Protein AF-0000000072489890 (afdb_homodimer)

Radius of gyration: 25.02 Å; Cα contacts (8 Å, |Δi|>4): 934; chains: 2; bounding box: 59×72×44 Å

Organism: NCBI:txid1796646

pLDDT: mean 87.03, std 13.06, range [42.91, 98.69]

Sequence (508 aa):
MYTSDLTEAQKAFIKETIPMDNWTSKYDFFLVFDAILYVDKTGCQWRNLPHDFPAWQTVYYYFRAWSAIGEFKNLLDSLVAEVRFQEGQTPEPSVAVVDAQSVRAASYPSPKGFDGNKKVKGIKRQIAVDENGHLLDVKTTTANIHDSKGGLMLLALLTASHPVIKKILADRGYRGDLIELVRNTFGMNVEITLSGSSDGKFIPAKGRWVAERSISWLDNFRRLCRNYEDTLEVARQMVIIAGVAMLLNRLTANMYTSDLTEAQKAFIKETIPMDNWTSKYDFFLVFDAILYVDKTGCQWRNLPHDFPAWQTVYYYFRAWSAIGEFKNLLDSLVAEVRFQEGQTPEPSVAVVDAQSVRAASYPSPKGFDGNKKVKGIKRQIAVDENGHLLDVKTTTANIHDSKGGLMLLALLTASHPVIKKILADRGYRGDLIELVRNTFGMNVEITLSGSSDGKFIPAKGRWVAERSISWLDNFRRLCRNYEDTLEVARQMVIIAGVAMLLNRLTAN

Secondary structure (DSSP, 8-state):
--TTPPPHHHHHHHHHHS-GGG---SS-HHHHHHHHHHHHHH---GGG--TTSS-HHHHHHHHHHHHHTTHHHHHHHHHHHHHHHHTTS-SS-SEEEEEEEEEEBPSSS-S-EEETTTTEEEEEEEEEE-TT--EEEEEEEETTS-HHHHHHHHHHHHHHH-TT--EEEE-GGG-THHHHHHHHHH--EEEE-----SSSS----HHHHHHHHHHHHHTTSGGGSSB--SSHHHHHHHHHHHHHHHHHHHHHH-/--TTPPPHHHHHHHHHHS-GGG---SS-HHHHHHHHHHHHHH---GGG--TTSS-HHHHHHHHHHHHHTTHHHHHHHHHHHHHHHHTTS-SS-SEEEEEEEEEEBPSSS-S-EEETTTTEEEEEEEEEE-TT--EEEEEEEETTS-HHHHHHHHHHHHHHH-TT--EEEE-GGG-THHHHHHHHHH--EEEE-----TTSS----HHHHHHHHHHHHHTTSGGGSSB--SSHHHHHHHHHHHHHHHHHHHHHH-

InterPro domains:
  IPR002559 Transposase IS4-like domain [PF01609] (92-247)
  IPR025161 Insertion element IS402-like domain [PF13340] (6-75)

Foldseek 3Di:
DDPLQADPVLVVLLCVQDPCVPPDDPDDPSLLVSQLSVCQQVVDDLCPRDPSGPRSVVSVVVLVVCLVVCVLLSLLLVLQLLLQVVVVHHSAAQEKEKDKDDFAADPDDAQWDAQPVVRHTGKMKIFIDGLQLQTNFIAIGHNPDQPQVRNVVGVVVNCVSRVNHAEYEYACSNDDPSQVCCCVPNVHGYDHQYLDDPPPDRDRRSRHVSNVVSVVQSVSRVSLNHPHDRDRSSNRSSSSSSSSSVSSVSSVVD/DDPQQADPVLVVLLCVQDPCVPPDDPDDPSLLVSQLSVCQQVVDDLCPRDPSGPRSVVSVVVLVVCLVVCVLLSLLLVLQLLLQVVVVHHSAAQEKEKDKDDFAADPDDAQWDAQPVVRHTGKMKIFIAGLQLQTNFIAIGHNPDQPQVRNVVGVVVNCVSRVNHAEYEYACSNDDPSQVCCCVPNVHGYDHQYQDDPVPDRDRRSRHVSNVVSVVQSVSGVSLNHPHDRDRSVNRSSSSSSSSSVSSVSNVVD

Structure (mmCIF, N/CA/C/O backbone):
data_AF-0000000072489890-model_v1
#
loop_
_entity.id
_entity.type
_entity.pdbx_description
1 polymer 'DDE transposase'
#
loop_
_atom_site.group_PDB
_atom_site.id
_atom_site.type_symbol
_atom_site.label_atom_id
_atom_site.label_alt_id
_atom_site.label_comp_id
_atom_site.label_asym_id
_atom_site.label_entity_id
_atom_site.label_seq_id
_atom_site.pdbx_PDB_ins_code
_atom_site.Cartn_x
_atom_site.Cartn_y
_atom_site.Cartn_z
_atom_site.occupancy
_atom_site.B_iso_or_equiv
_atom_site.auth_seq_id
_atom_site.auth_comp_id
_atom_site.auth_asym_id
_atom_site.auth_atom_id
_atom_site.pdbx_PDB_model_num
ATOM 1 N N . MET A 1 1 ? 20.953 -7.445 3.666 1 87.75 1 MET A N 1
ATOM 2 C CA . MET A 1 1 ? 19.953 -8.367 3.158 1 87.75 1 MET A CA 1
ATOM 3 C C . MET A 1 1 ? 18.547 -7.863 3.465 1 87.75 1 MET A C 1
ATOM 5 O O . MET A 1 1 ? 18.297 -7.344 4.551 1 87.75 1 MET A O 1
ATOM 9 N N . TYR A 1 2 ? 17.75 -7.91 2.398 1 96 2 TYR A N 1
ATOM 10 C CA . TYR A 1 2 ? 16.344 -7.566 2.605 1 96 2 TYR A CA 1
ATOM 11 C C . TYR A 1 2 ? 15.531 -8.797 2.973 1 96 2 TYR A C 1
ATOM 13 O O . TYR A 1 2 ? 15.953 -9.93 2.723 1 96 2 TYR A O 1
ATOM 21 N N . THR A 1 3 ? 14.352 -8.594 3.613 1 94.56 3 THR A N 1
ATOM 22 C CA . THR A 1 3 ? 13.531 -9.695 4.098 1 94.56 3 THR A CA 1
ATOM 23 C C . THR A 1 3 ? 12.984 -10.516 2.93 1 94.56 3 THR A C 1
ATOM 25 O O . THR A 1 3 ? 12.578 -11.664 3.104 1 94.56 3 THR A O 1
ATOM 28 N N . SER A 1 4 ? 12.977 -9.953 1.706 1 95.56 4 SER A N 1
ATOM 29 C CA . SER A 1 4 ? 12.422 -10.617 0.528 1 95.56 4 SER A CA 1
ATOM 30 C C . SER A 1 4 ? 13.5 -11.375 -0.239 1 95.56 4 SER A C 1
ATOM 32 O O . SER A 1 4 ? 13.203 -12.055 -1.225 1 95.56 4 SER A O 1
ATOM 34 N N . ASP A 1 5 ? 14.719 -11.289 0.211 1 96.69 5 ASP A N 1
ATOM 35 C CA . ASP A 1 5 ? 15.812 -11.93 -0.513 1 96.69 5 ASP A CA 1
ATOM 36 C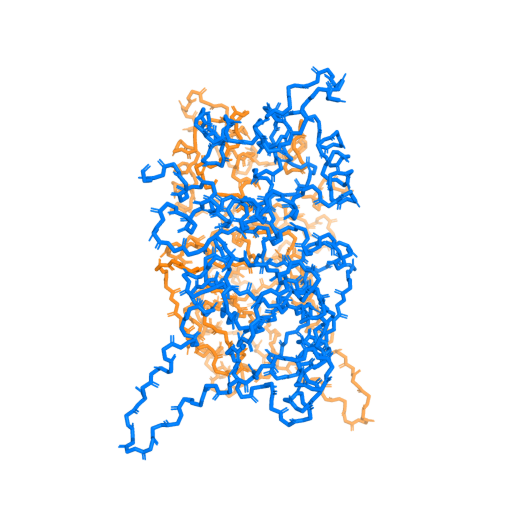 C . ASP A 1 5 ? 15.688 -13.453 -0.454 1 96.69 5 ASP A C 1
ATOM 38 O O . ASP A 1 5 ? 15.328 -14.008 0.584 1 96.69 5 ASP A O 1
ATOM 42 N N . LEU A 1 6 ? 16.078 -14.047 -1.533 1 97.19 6 LEU A N 1
ATOM 43 C CA . LEU A 1 6 ? 16.047 -15.5 -1.634 1 97.19 6 LEU A CA 1
ATOM 44 C C . LEU A 1 6 ? 17.172 -16.125 -0.823 1 97.19 6 LEU A C 1
ATOM 46 O O . LEU A 1 6 ? 18.297 -15.594 -0.791 1 97.19 6 LEU A O 1
ATOM 50 N N . THR A 1 7 ? 16.875 -17.219 -0.216 1 96.06 7 THR A N 1
ATOM 51 C CA . THR A 1 7 ? 17.906 -18.047 0.403 1 96.06 7 THR A CA 1
ATOM 52 C C . THR A 1 7 ? 18.625 -18.891 -0.645 1 96.06 7 THR A C 1
ATOM 54 O O . THR A 1 7 ? 18.156 -19.016 -1.777 1 96.06 7 THR A O 1
ATOM 57 N N . GLU A 1 8 ? 19.719 -19.5 -0.211 1 95.25 8 GLU A N 1
ATOM 58 C CA . GLU A 1 8 ? 20.469 -20.359 -1.129 1 95.25 8 GLU A CA 1
ATOM 59 C C . GLU A 1 8 ? 19.641 -21.562 -1.557 1 95.25 8 GLU A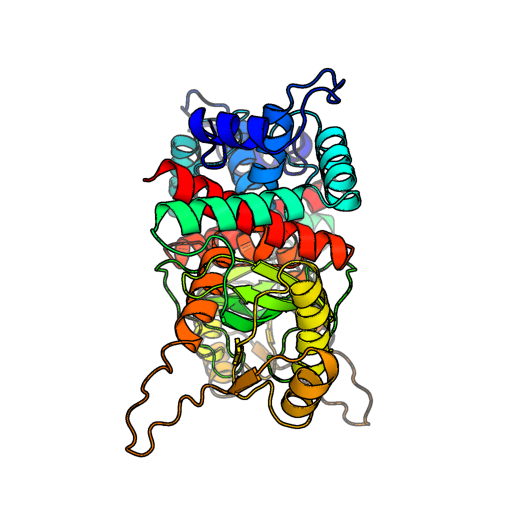 C 1
ATOM 61 O O . GLU A 1 8 ? 19.703 -22 -2.709 1 95.25 8 GLU A O 1
ATOM 66 N N . ALA A 1 9 ? 18.875 -22.078 -0.667 1 94.56 9 ALA A N 1
ATOM 67 C CA . ALA A 1 9 ? 18.016 -23.219 -0.98 1 94.56 9 ALA A CA 1
ATOM 68 C C . ALA A 1 9 ? 16.953 -22.844 -2.006 1 94.56 9 ALA A C 1
ATOM 70 O O . ALA A 1 9 ? 16.656 -23.609 -2.922 1 94.56 9 ALA A O 1
ATOM 71 N N . GLN A 1 10 ? 16.406 -21.688 -1.856 1 96.06 10 GLN A N 1
ATOM 72 C CA . GLN A 1 10 ? 15.391 -21.219 -2.791 1 96.06 10 GLN A CA 1
ATOM 73 C C . GLN A 1 10 ? 15.992 -20.953 -4.168 1 96.06 10 GLN A C 1
ATOM 75 O O . GLN A 1 10 ? 15.398 -21.297 -5.191 1 96.06 10 GLN A O 1
ATOM 80 N N . LYS A 1 11 ? 17.141 -20.422 -4.156 1 95.19 11 LYS A N 1
ATOM 81 C CA . LYS A 1 11 ? 17.859 -20.188 -5.41 1 95.19 11 LYS A CA 1
ATOM 82 C C . LYS A 1 11 ? 18.125 -21.5 -6.148 1 95.19 11 LYS A C 1
ATOM 84 O O . LYS A 1 11 ? 17.969 -21.578 -7.371 1 95.19 11 LYS A O 1
ATOM 89 N N . ALA A 1 12 ? 18.516 -22.469 -5.418 1 93.31 12 ALA A N 1
ATOM 90 C CA . ALA A 1 12 ? 18.797 -23.781 -6.008 1 93.31 12 ALA A CA 1
ATOM 91 C C . ALA A 1 12 ? 17.562 -24.344 -6.699 1 93.31 12 ALA A C 1
ATOM 93 O O . ALA A 1 12 ? 17.656 -24.875 -7.805 1 93.31 12 ALA A O 1
ATOM 94 N N . PHE A 1 13 ? 16.469 -24.203 -6.074 1 93.81 13 PHE A N 1
ATOM 95 C CA . PHE A 1 13 ? 15.227 -24.688 -6.672 1 93.81 13 PHE A CA 1
ATOM 96 C C . PHE A 1 13 ? 14.914 -23.938 -7.961 1 93.81 13 PHE A C 1
ATOM 98 O O . PHE A 1 13 ? 14.547 -24.547 -8.969 1 93.81 13 PHE A O 1
ATOM 105 N N . ILE A 1 14 ? 15.023 -22.625 -7.918 1 94.62 14 ILE A N 1
ATOM 106 C CA . ILE A 1 14 ? 14.719 -21.797 -9.086 1 94.62 14 ILE A CA 1
ATOM 107 C C . ILE A 1 14 ? 15.641 -22.172 -10.234 1 94.62 14 ILE A C 1
ATOM 109 O O . ILE A 1 14 ? 15.203 -22.281 -11.383 1 94.62 14 ILE A O 1
ATOM 113 N N . LYS A 1 15 ? 16.875 -22.438 -9.93 1 91.38 15 LYS A N 1
ATOM 114 C CA . LYS A 1 15 ? 17.844 -22.797 -10.945 1 91.38 15 LYS A CA 1
ATOM 115 C C . LYS A 1 15 ? 17.453 -24.109 -11.641 1 91.38 15 LYS A C 1
ATOM 117 O O . LYS A 1 15 ? 17.734 -24.281 -12.828 1 91.38 15 LYS A O 1
ATOM 122 N N . GLU A 1 16 ? 16.844 -24.906 -10.906 1 90.12 16 GLU A N 1
ATOM 123 C CA . GLU A 1 16 ? 16.422 -26.188 -11.461 1 90.12 16 GLU A CA 1
ATOM 124 C C . GLU A 1 16 ? 15.203 -26.031 -12.352 1 90.12 16 GLU A C 1
ATOM 126 O O . GLU A 1 16 ? 14.984 -26.844 -13.266 1 90.12 16 GLU A O 1
ATOM 131 N N . THR A 1 17 ? 14.438 -25.062 -12.062 1 90.44 17 THR A N 1
ATOM 132 C CA . THR A 1 17 ? 13.156 -24.906 -12.742 1 90.44 17 THR A CA 1
ATOM 133 C C . THR A 1 17 ? 13.297 -24 -13.953 1 90.44 17 THR A C 1
ATOM 135 O O . THR A 1 17 ? 12.641 -24.203 -14.977 1 90.44 17 THR A O 1
ATOM 138 N N . ILE A 1 18 ? 14.062 -22.938 -13.797 1 88 18 ILE A N 1
ATOM 139 C CA . ILE A 1 18 ? 14.25 -21.953 -14.859 1 88 18 ILE A CA 1
ATOM 140 C C . ILE A 1 18 ? 15.602 -22.172 -15.531 1 88 18 ILE A C 1
ATOM 142 O O . ILE A 1 18 ? 16.641 -22.109 -14.883 1 88 18 ILE A O 1
ATOM 146 N N . PRO A 1 19 ? 15.516 -22.453 -16.859 1 78.44 19 PRO A N 1
ATOM 147 C CA . PRO A 1 19 ? 16.781 -22.609 -17.578 1 78.44 19 PRO A CA 1
ATOM 148 C C . PRO A 1 19 ? 17.625 -21.328 -17.578 1 78.44 19 PRO A C 1
ATOM 150 O O . PRO A 1 19 ? 17.266 -20.359 -18.234 1 78.44 19 PRO A O 1
ATOM 153 N N . MET A 1 20 ? 18.641 -21.359 -16.859 1 77.38 20 MET A N 1
ATOM 154 C CA . MET A 1 20 ? 19.469 -20.172 -16.672 1 77.38 20 MET A CA 1
ATOM 155 C C . MET A 1 20 ? 20.531 -20.078 -17.766 1 77.38 20 MET A C 1
ATOM 157 O O . MET A 1 20 ? 21.234 -19.078 -17.875 1 77.38 20 MET A O 1
ATOM 161 N N . ASP A 1 21 ? 20.641 -21.031 -18.484 1 76.31 21 ASP A N 1
ATOM 162 C CA . ASP A 1 21 ? 21.688 -21.062 -19.516 1 76.31 21 ASP A CA 1
ATOM 163 C C . ASP A 1 21 ? 21.5 -19.938 -20.531 1 76.31 21 ASP A C 1
ATOM 165 O O . ASP A 1 21 ? 22.484 -19.469 -21.125 1 76.31 21 ASP A O 1
ATOM 169 N N . ASN A 1 22 ? 20.359 -19.5 -20.594 1 75.38 22 ASN A N 1
ATOM 170 C CA . ASN A 1 22 ? 20.078 -18.469 -21.594 1 75.38 22 ASN A CA 1
ATOM 171 C C . ASN A 1 22 ? 20.188 -17.062 -20.984 1 75.38 22 ASN A C 1
ATOM 173 O O . ASN A 1 22 ? 20 -16.078 -21.688 1 75.38 22 ASN A O 1
ATOM 177 N N . TRP A 1 23 ? 20.578 -17.062 -19.719 1 84.94 23 TRP A N 1
ATOM 178 C CA . TRP A 1 23 ? 20.719 -15.758 -19.078 1 84.94 23 TRP A CA 1
ATOM 179 C C . TRP A 1 23 ? 22.047 -15.117 -19.453 1 84.94 23 TRP A C 1
ATOM 181 O O . TRP A 1 23 ? 23.109 -15.648 -19.125 1 84.94 23 TRP A O 1
ATOM 191 N N . THR A 1 24 ? 22.094 -13.984 -20.203 1 83 24 THR A N 1
ATOM 192 C CA . THR A 1 24 ? 23.312 -13.383 -20.75 1 83 24 THR A CA 1
ATOM 193 C C . THR A 1 24 ? 23.5 -11.977 -20.188 1 83 24 THR A C 1
ATOM 195 O O . THR A 1 24 ? 24.469 -11.297 -20.547 1 83 24 THR A O 1
ATOM 198 N N . SER A 1 25 ? 22.812 -11.609 -19.234 1 86.69 25 SER A N 1
ATOM 199 C CA . SER A 1 25 ? 22.891 -10.266 -18.672 1 86.69 25 SER A CA 1
ATOM 200 C C . SER A 1 25 ? 24.156 -10.094 -17.844 1 86.69 25 SER A C 1
ATOM 202 O O . SER A 1 25 ? 24.703 -11.07 -17.312 1 86.69 25 SER A O 1
ATOM 204 N N . LYS A 1 26 ? 24.641 -8.852 -17.797 1 92.38 26 LYS A N 1
ATOM 205 C CA . LYS A 1 26 ? 25.781 -8.531 -16.938 1 92.38 26 LYS A CA 1
ATOM 206 C C . LYS A 1 26 ? 25.391 -8.617 -15.461 1 92.38 26 LYS A C 1
ATOM 208 O O . LYS A 1 26 ? 26.266 -8.711 -14.594 1 92.38 26 LYS A O 1
ATOM 213 N N . TYR A 1 27 ? 24.156 -8.633 -15.227 1 93.75 27 TYR A N 1
ATOM 214 C CA . TYR A 1 27 ? 23.703 -8.719 -13.844 1 93.75 27 TYR A CA 1
ATOM 215 C C . TYR A 1 27 ? 23.453 -10.164 -13.445 1 93.75 27 TYR A C 1
ATOM 217 O O . TYR A 1 27 ? 23.078 -10.992 -14.273 1 93.75 27 TYR A O 1
ATOM 225 N N . ASP A 1 28 ? 23.719 -10.383 -12.156 1 94.19 28 ASP A N 1
ATOM 226 C CA . ASP A 1 28 ? 23.359 -11.672 -11.578 1 94.19 28 ASP A CA 1
ATOM 227 C C . ASP A 1 28 ? 21.844 -11.914 -11.656 1 94.19 28 ASP A C 1
ATOM 229 O O . ASP A 1 28 ? 21.062 -11.016 -11.352 1 94.19 28 ASP A O 1
ATOM 233 N N . PHE A 1 29 ? 21.516 -13.109 -12.125 1 94.62 29 PHE A N 1
ATOM 234 C CA . PHE A 1 29 ? 20.109 -13.477 -12.289 1 94.62 29 PHE A CA 1
ATOM 235 C C . PHE A 1 29 ? 19.344 -13.289 -10.984 1 94.62 29 PHE A C 1
ATOM 237 O O . PHE A 1 29 ? 18.266 -12.703 -10.977 1 94.62 29 PHE A O 1
ATOM 244 N N . PHE A 1 30 ? 19.922 -13.727 -9.922 1 96 30 PHE A N 1
A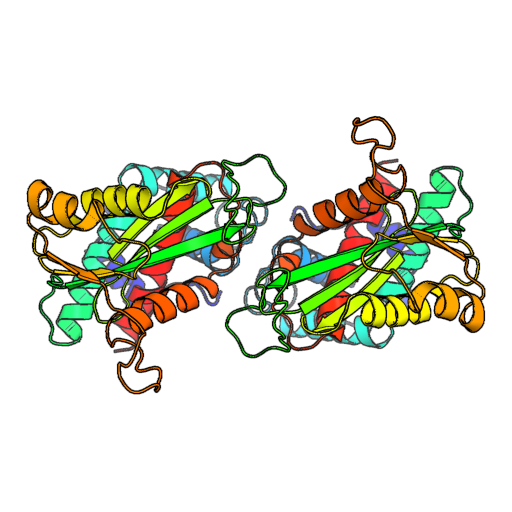TOM 245 C CA . PHE A 1 30 ? 19.188 -13.75 -8.656 1 96 30 PHE A CA 1
ATOM 246 C C . PHE A 1 30 ? 19.141 -12.359 -8.039 1 96 30 PHE A C 1
ATOM 248 O O . PHE A 1 30 ? 18.25 -12.062 -7.23 1 96 30 PHE A O 1
ATOM 255 N N . LEU A 1 31 ? 20.031 -11.531 -8.406 1 96.5 31 LEU A N 1
ATOM 256 C CA . LEU A 1 31 ? 19.953 -10.141 -7.98 1 96.5 31 LEU A CA 1
ATOM 257 C C . LEU A 1 31 ? 18.734 -9.453 -8.586 1 96.5 31 LEU A C 1
ATOM 259 O O . LEU A 1 31 ? 18.031 -8.695 -7.906 1 96.5 31 LEU A O 1
ATOM 263 N N . VAL A 1 32 ? 18.5 -9.75 -9.844 1 96.94 32 VAL A N 1
ATOM 264 C CA . VAL A 1 32 ? 17.344 -9.195 -10.539 1 96.94 32 VAL A CA 1
ATOM 265 C C . VAL A 1 32 ? 16.062 -9.797 -9.969 1 96.94 32 VAL A C 1
ATOM 267 O O . VAL A 1 32 ? 15.078 -9.086 -9.727 1 96.94 32 VAL A O 1
ATOM 270 N N . PHE A 1 33 ? 16.094 -11.055 -9.742 1 97.31 33 PHE A N 1
ATOM 271 C CA . PHE A 1 33 ? 14.938 -11.742 -9.188 1 97.31 33 PHE A CA 1
ATOM 272 C C . PHE A 1 33 ? 14.602 -11.203 -7.801 1 97.31 33 PHE A C 1
ATOM 274 O O . PHE A 1 33 ? 13.438 -10.93 -7.5 1 97.31 33 PHE A O 1
ATOM 281 N N . ASP A 1 34 ? 15.633 -10.992 -7.016 1 98.31 34 ASP A N 1
ATOM 282 C CA . ASP A 1 34 ? 15.453 -10.43 -5.68 1 98.31 34 ASP A CA 1
ATOM 283 C C . ASP A 1 34 ? 14.852 -9.023 -5.75 1 98.31 34 ASP A C 1
ATOM 285 O O . ASP A 1 34 ? 14.047 -8.648 -4.898 1 98.31 34 ASP A O 1
ATOM 289 N N . ALA A 1 35 ? 15.289 -8.289 -6.695 1 98.62 35 ALA A N 1
ATOM 290 C CA . ALA A 1 35 ? 14.75 -6.938 -6.871 1 98.62 35 ALA A CA 1
ATOM 291 C C . ALA A 1 35 ? 13.25 -6.977 -7.145 1 98.62 35 ALA A C 1
ATOM 293 O O . ALA A 1 35 ? 12.492 -6.164 -6.609 1 98.62 35 ALA A O 1
ATOM 294 N N . ILE A 1 36 ? 12.82 -7.914 -7.949 1 98.56 36 ILE A N 1
ATOM 295 C CA . ILE A 1 36 ? 11.406 -8.062 -8.281 1 98.56 36 ILE A CA 1
ATOM 296 C C . ILE A 1 36 ? 10.617 -8.461 -7.031 1 98.56 36 ILE A C 1
ATOM 298 O O . ILE A 1 36 ? 9.547 -7.906 -6.766 1 98.56 36 ILE A O 1
ATOM 302 N N . LEU A 1 37 ? 11.195 -9.367 -6.281 1 98.62 37 LEU A N 1
ATOM 303 C CA . LEU A 1 37 ? 10.562 -9.773 -5.031 1 98.62 37 LEU A CA 1
ATOM 304 C C . LEU A 1 37 ? 10.469 -8.602 -4.062 1 98.62 37 LEU A C 1
ATOM 306 O O . LEU A 1 37 ? 9.469 -8.453 -3.354 1 98.62 37 LEU A O 1
ATOM 310 N N . TYR A 1 38 ? 11.516 -7.789 -4.051 1 98.69 38 TYR A N 1
ATOM 311 C CA . TYR A 1 38 ? 11.539 -6.609 -3.189 1 98.69 38 TYR A CA 1
ATOM 312 C C . TYR A 1 38 ? 10.398 -5.66 -3.537 1 98.69 38 TYR A C 1
ATOM 314 O O . TYR A 1 38 ? 9.695 -5.168 -2.648 1 98.69 38 TYR A O 1
ATOM 322 N N . VAL A 1 39 ? 10.211 -5.406 -4.824 1 98.62 39 VAL A N 1
ATOM 323 C CA . VAL A 1 39 ? 9.164 -4.512 -5.293 1 98.62 39 VAL A CA 1
ATOM 324 C C . VAL A 1 39 ? 7.797 -5.055 -4.871 1 98.62 39 VAL A C 1
ATOM 326 O O . VAL A 1 39 ? 6.949 -4.301 -4.379 1 98.62 39 VAL A O 1
ATOM 329 N N . ASP A 1 40 ? 7.625 -6.297 -5.047 1 98.38 40 ASP A N 1
ATOM 330 C CA . ASP A 1 40 ? 6.348 -6.926 -4.723 1 98.38 40 ASP A CA 1
ATOM 331 C C . ASP A 1 40 ? 6.074 -6.871 -3.221 1 98.38 40 ASP A C 1
ATOM 333 O O . ASP A 1 40 ? 4.961 -6.539 -2.799 1 98.38 40 ASP A O 1
ATOM 337 N N . LYS A 1 41 ? 7.098 -7.164 -2.418 1 98.06 41 LYS A N 1
ATOM 338 C CA . LYS A 1 41 ? 6.961 -7.234 -0.966 1 98.06 41 LYS A CA 1
ATOM 339 C C . LYS A 1 41 ? 6.746 -5.852 -0.364 1 98.06 41 LYS A C 1
ATOM 341 O O . LYS A 1 41 ? 5.898 -5.672 0.514 1 98.06 41 LYS A O 1
ATOM 346 N N . THR A 1 42 ? 7.441 -4.883 -0.825 1 97.62 42 THR A N 1
ATOM 347 C CA . THR A 1 42 ? 7.453 -3.572 -0.187 1 97.62 42 THR A CA 1
ATOM 348 C C . THR A 1 42 ? 6.41 -2.654 -0.819 1 97.62 42 THR A C 1
ATOM 350 O O . THR A 1 42 ? 5.969 -1.686 -0.198 1 97.62 42 THR A O 1
ATOM 353 N N . GLY A 1 43 ? 6.152 -2.91 -2.088 1 96.38 43 GLY A N 1
ATOM 354 C CA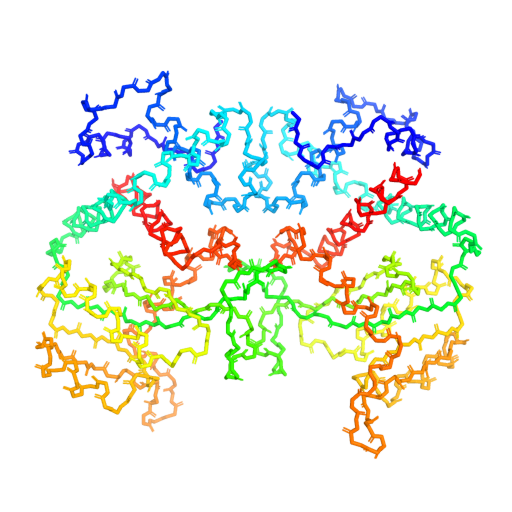 . GLY A 1 43 ? 5.219 -2.047 -2.791 1 96.38 43 GLY A CA 1
ATOM 355 C C . GLY A 1 43 ? 5.852 -0.755 -3.277 1 96.38 43 GLY A C 1
ATOM 356 O O . GLY A 1 43 ? 5.156 0.135 -3.771 1 96.38 43 GLY A O 1
ATOM 357 N N . CYS A 1 44 ? 7.148 -0.603 -3.195 1 97.56 44 CYS A N 1
ATOM 358 C CA . CYS A 1 44 ? 7.789 0.647 -3.588 1 97.56 44 CYS A CA 1
ATOM 359 C C . CYS A 1 44 ? 7.598 0.915 -5.074 1 97.56 44 CYS A C 1
ATOM 361 O O . CYS A 1 44 ? 7.371 -0.013 -5.852 1 97.56 44 CYS A O 1
ATOM 363 N N . GLN A 1 45 ? 7.613 2.158 -5.453 1 96.5 45 GLN A N 1
ATOM 364 C CA . GLN A 1 45 ? 7.645 2.516 -6.867 1 96.5 45 GLN A CA 1
ATOM 365 C C . GLN A 1 45 ? 8.898 1.963 -7.547 1 96.5 45 GLN A C 1
ATOM 367 O O . GLN A 1 45 ? 9.969 1.916 -6.941 1 96.5 45 GLN A O 1
ATOM 372 N N . TRP A 1 46 ? 8.695 1.619 -8.828 1 97.06 46 TRP A N 1
ATOM 373 C CA . TRP A 1 46 ? 9.844 1.119 -9.57 1 97.06 46 TRP A CA 1
ATOM 374 C C . TRP A 1 46 ? 11.008 2.107 -9.508 1 97.06 46 TRP A C 1
ATOM 376 O O . TRP A 1 46 ? 12.148 1.715 -9.266 1 97.06 46 TRP A O 1
ATOM 386 N N . ARG A 1 47 ? 10.797 3.371 -9.586 1 96.75 47 ARG A N 1
ATOM 387 C CA . ARG A 1 47 ? 11.828 4.406 -9.617 1 96.75 47 ARG A CA 1
ATOM 388 C C . ARG A 1 47 ? 12.531 4.52 -8.266 1 96.75 47 ARG A C 1
ATOM 390 O O . ARG A 1 47 ? 13.594 5.129 -8.172 1 96.75 47 ARG A O 1
ATOM 397 N N . ASN A 1 48 ? 11.914 3.963 -7.242 1 97.81 48 ASN A N 1
ATOM 398 C CA . ASN A 1 48 ? 12.492 4.059 -5.906 1 97.81 48 ASN A CA 1
ATOM 399 C C . ASN A 1 48 ? 13.102 2.729 -5.461 1 97.81 48 ASN A C 1
ATOM 401 O O . ASN A 1 48 ? 13.289 2.494 -4.266 1 97.81 48 ASN A O 1
ATOM 405 N N . LEU A 1 49 ? 13.328 1.865 -6.473 1 98.44 49 LEU A N 1
ATOM 406 C CA . LEU A 1 49 ? 14.031 0.624 -6.164 1 98.44 49 LEU A CA 1
ATOM 407 C C . LEU A 1 49 ? 15.383 0.909 -5.523 1 98.44 49 LEU A C 1
ATOM 409 O O . LEU A 1 49 ? 16.125 1.779 -5.988 1 98.44 49 LEU A O 1
ATOM 413 N N . PRO A 1 50 ? 15.703 0.207 -4.379 1 98.12 50 PRO A N 1
ATOM 414 C CA . PRO A 1 50 ? 16.984 0.447 -3.719 1 98.12 50 PRO A CA 1
ATOM 415 C C . PRO A 1 50 ? 18.172 0.337 -4.676 1 98.12 50 PRO A C 1
ATOM 417 O O . PRO A 1 50 ? 18.172 -0.511 -5.574 1 98.12 50 PRO A O 1
ATOM 420 N N . HIS A 1 51 ? 19.203 1.061 -4.422 1 97.31 51 HIS A N 1
ATOM 421 C CA . HIS A 1 51 ? 20.359 1.102 -5.305 1 97.31 51 HIS A CA 1
ATOM 422 C C . HIS A 1 51 ? 21.266 -0.105 -5.078 1 97.31 51 HIS A C 1
ATOM 424 O O . HIS A 1 51 ? 22.25 -0.291 -5.797 1 97.31 51 HIS A O 1
ATOM 430 N N . ASP A 1 52 ? 20.906 -0.926 -4.082 1 96.31 52 ASP A N 1
ATOM 431 C CA . ASP A 1 52 ? 21.562 -2.217 -3.906 1 96.31 52 ASP A CA 1
ATOM 432 C C . ASP A 1 52 ? 21.281 -3.143 -5.09 1 96.31 52 ASP A C 1
ATOM 434 O O . ASP A 1 52 ? 21.984 -4.133 -5.289 1 96.31 52 ASP A O 1
ATOM 438 N N . PHE A 1 53 ? 20.234 -2.818 -5.859 1 97.81 53 PHE A N 1
ATOM 439 C CA . PHE A 1 53 ? 19.828 -3.592 -7.023 1 97.81 53 PHE A CA 1
ATOM 440 C C . PHE A 1 53 ? 20.234 -2.891 -8.312 1 97.81 53 PHE A C 1
ATOM 442 O O . PHE A 1 53 ? 20.641 -1.73 -8.297 1 97.81 53 PHE A O 1
ATOM 449 N N . PRO A 1 54 ? 20.172 -3.695 -9.43 1 96.94 54 PRO A N 1
ATOM 450 C CA . PRO A 1 54 ? 20.328 -3 -10.711 1 96.94 54 PRO A CA 1
ATOM 451 C C . PRO A 1 54 ? 19.312 -1.877 -10.906 1 96.94 54 PRO A C 1
ATOM 453 O O . PRO A 1 54 ? 18.328 -1.8 -10.172 1 96.94 54 PRO A O 1
ATOM 456 N N . ALA A 1 55 ? 19.609 -1.021 -11.828 1 96.94 55 ALA A N 1
ATOM 457 C CA . ALA A 1 55 ? 18.688 0.075 -12.125 1 96.94 55 ALA A CA 1
ATOM 458 C C . ALA A 1 55 ? 17.266 -0.441 -12.328 1 96.94 55 ALA A C 1
ATOM 460 O O . ALA A 1 55 ? 17.062 -1.495 -12.938 1 96.94 55 ALA A O 1
ATOM 461 N N . TRP A 1 56 ? 16.312 0.366 -11.852 1 97.25 56 TRP A N 1
ATOM 462 C CA . TRP A 1 56 ? 14.93 -0.096 -11.859 1 97.25 56 TRP A CA 1
ATOM 463 C C . TRP A 1 56 ? 14.461 -0.398 -13.273 1 97.25 56 TRP A C 1
ATOM 465 O O . TRP A 1 56 ? 13.656 -1.311 -13.492 1 97.25 56 TRP A O 1
ATOM 475 N N . GLN A 1 57 ? 15 0.308 -14.227 1 97.5 57 GLN A N 1
ATOM 476 C CA . GLN A 1 57 ? 14.609 0.072 -15.609 1 97.5 57 GLN A CA 1
ATOM 477 C C . GLN A 1 57 ? 15 -1.332 -16.062 1 97.5 57 GLN A C 1
ATOM 479 O O . GLN A 1 57 ? 14.25 -1.994 -16.766 1 97.5 57 GLN A O 1
ATOM 484 N N . THR A 1 58 ? 16.188 -1.693 -15.711 1 96.75 58 THR A N 1
ATOM 485 C CA . THR A 1 58 ? 16.672 -3.029 -16.031 1 96.75 58 THR A CA 1
ATOM 486 C C . THR A 1 58 ? 15.812 -4.098 -15.375 1 96.75 58 THR A C 1
ATOM 488 O O . THR A 1 58 ? 15.406 -5.062 -16.016 1 96.75 58 THR A O 1
ATOM 491 N N . VAL A 1 59 ? 15.57 -3.926 -14.133 1 97.94 59 VAL A N 1
ATOM 492 C CA . VAL A 1 59 ? 14.766 -4.891 -13.391 1 97.94 59 VAL A CA 1
ATOM 493 C C . VAL A 1 59 ? 13.359 -4.969 -13.984 1 97.94 59 VAL A C 1
ATOM 495 O O . VAL A 1 59 ? 12.82 -6.062 -14.164 1 97.94 59 VAL A O 1
ATOM 498 N N . TYR A 1 60 ? 12.812 -3.814 -14.289 1 97.56 60 TYR A N 1
ATOM 499 C CA . TYR A 1 60 ? 11.477 -3.764 -14.883 1 97.56 60 TYR A CA 1
ATOM 500 C C . TYR A 1 60 ? 11.453 -4.469 -16.234 1 97.56 60 TYR A C 1
ATOM 502 O O . TYR A 1 60 ? 10.484 -5.148 -16.562 1 97.56 60 TYR A O 1
ATOM 510 N N . TYR A 1 61 ? 12.5 -4.277 -16.984 1 96.38 61 TYR A N 1
ATOM 511 C CA . TYR A 1 61 ? 12.617 -4.961 -18.266 1 96.38 61 TYR A CA 1
ATOM 512 C C . TYR A 1 61 ? 12.516 -6.473 -18.094 1 96.38 61 TYR A C 1
ATOM 514 O O . TYR A 1 61 ? 11.734 -7.133 -18.781 1 96.38 61 TYR A O 1
ATOM 522 N N . TYR A 1 62 ? 13.266 -7 -17.266 1 95 62 TYR A N 1
ATOM 523 C CA . TYR A 1 62 ? 13.273 -8.445 -17.062 1 95 62 TYR A CA 1
ATOM 524 C C . TYR A 1 62 ? 11.953 -8.922 -16.469 1 95 62 TYR A C 1
ATOM 526 O O . TYR A 1 62 ? 11.461 -9.992 -16.812 1 95 62 TYR A O 1
ATOM 534 N N . PHE A 1 63 ? 11.398 -8.125 -15.562 1 97.56 63 PHE A N 1
ATOM 535 C CA . PHE A 1 63 ? 10.062 -8.43 -15.047 1 97.56 63 PHE A CA 1
ATOM 536 C C . PHE A 1 63 ? 9.07 -8.594 -16.188 1 97.56 63 PHE A C 1
ATOM 538 O O . PHE A 1 63 ? 8.344 -9.594 -16.25 1 97.56 63 PHE A O 1
ATOM 545 N N . ARG A 1 64 ? 9.055 -7.625 -17.031 1 96.5 64 ARG A N 1
ATOM 546 C CA . ARG A 1 64 ? 8.133 -7.656 -18.156 1 96.5 64 ARG A CA 1
ATOM 547 C C . ARG A 1 64 ? 8.438 -8.82 -19.094 1 96.5 64 ARG A C 1
ATOM 549 O O . ARG A 1 64 ? 7.531 -9.508 -19.562 1 96.5 64 ARG A O 1
ATOM 556 N N . ALA A 1 65 ? 9.664 -9.047 -19.391 1 93.62 65 ALA A N 1
ATOM 557 C CA . ALA A 1 65 ? 10.086 -10.125 -20.281 1 93.62 65 ALA A CA 1
ATOM 558 C C . ALA A 1 65 ? 9.688 -11.484 -19.719 1 93.62 65 ALA A C 1
ATOM 560 O O . ALA A 1 65 ? 9.117 -12.312 -20.438 1 93.62 65 ALA A O 1
ATOM 561 N N . TRP A 1 66 ? 9.945 -11.703 -18.453 1 93.56 66 TRP A N 1
ATOM 562 C CA . TRP A 1 66 ? 9.617 -12.969 -17.812 1 93.56 66 TRP A CA 1
ATOM 563 C C . TRP A 1 66 ? 8.109 -13.148 -17.703 1 93.56 66 TRP A C 1
ATOM 565 O O . TRP A 1 66 ? 7.602 -14.273 -17.797 1 93.56 66 TRP A O 1
ATOM 575 N N . SER A 1 67 ? 7.414 -12.062 -17.5 1 94.88 67 SER A N 1
ATOM 576 C CA . SER A 1 67 ? 5.957 -12.094 -17.484 1 94.88 67 SER A CA 1
ATOM 577 C C . SER A 1 67 ? 5.398 -12.5 -18.859 1 94.88 67 SER A C 1
ATOM 579 O O . SER A 1 67 ? 4.492 -13.328 -18.938 1 94.88 67 SER A O 1
ATOM 581 N N . ALA A 1 68 ? 5.941 -11.969 -19.859 1 93.62 68 ALA A N 1
ATOM 582 C CA . ALA A 1 68 ? 5.445 -12.164 -21.219 1 93.62 68 ALA A CA 1
ATOM 583 C C . ALA A 1 68 ? 5.574 -13.625 -21.641 1 93.62 68 ALA A C 1
ATOM 585 O O . ALA A 1 68 ? 4.707 -14.156 -22.344 1 93.62 68 ALA A O 1
ATOM 586 N N . ILE A 1 69 ? 6.609 -14.242 -21.219 1 92.25 69 ILE A N 1
ATOM 587 C CA . ILE A 1 69 ? 6.828 -15.617 -21.656 1 92.25 69 ILE A CA 1
ATOM 588 C C . ILE A 1 69 ? 6.223 -16.578 -20.641 1 92.25 69 ILE A C 1
ATOM 590 O O . ILE A 1 69 ? 6.359 -17.797 -20.781 1 92.25 69 ILE A O 1
ATOM 594 N N . GLY A 1 70 ? 5.652 -16.094 -19.578 1 93.19 70 GLY A N 1
ATOM 595 C CA . GLY A 1 70 ? 4.938 -16.906 -18.609 1 93.19 70 GLY A CA 1
ATOM 596 C C . GLY A 1 70 ? 5.855 -17.609 -17.625 1 93.19 70 GLY A C 1
ATOM 597 O O . GLY A 1 70 ? 5.508 -18.656 -17.078 1 93.19 70 GLY A O 1
ATOM 598 N N . GLU A 1 71 ? 7 -17.047 -17.406 1 93.25 71 GLU A N 1
ATOM 599 C CA . GLU A 1 71 ? 8 -17.688 -16.562 1 93.25 71 GLU A CA 1
ATOM 600 C C . GLU A 1 71 ? 7.543 -17.75 -15.109 1 93.25 71 GLU A C 1
ATOM 602 O O . GLU A 1 71 ? 7.738 -18.75 -14.43 1 93.25 71 GLU A O 1
ATOM 607 N N . PHE A 1 72 ? 6.961 -16.703 -14.617 1 96.12 72 PHE A N 1
ATOM 608 C CA . PHE A 1 72 ? 6.52 -16.672 -13.227 1 96.12 72 PHE A CA 1
ATOM 609 C C . PHE A 1 72 ? 5.414 -17.703 -12.984 1 96.12 72 PHE A C 1
ATOM 611 O O . PHE A 1 72 ? 5.402 -18.375 -11.953 1 96.12 72 PHE A O 1
ATOM 618 N N . LYS A 1 73 ? 4.508 -17.797 -13.938 1 96.38 73 LYS A N 1
ATOM 619 C CA . LYS A 1 73 ? 3.436 -18.781 -13.82 1 96.38 73 LYS A CA 1
ATOM 620 C C . LYS A 1 73 ? 3.988 -20.203 -13.852 1 96.38 73 LYS A C 1
ATOM 622 O O . LYS A 1 73 ? 3.52 -21.062 -13.109 1 96.38 73 LYS A O 1
ATOM 627 N N . ASN A 1 74 ? 4.941 -20.406 -14.711 1 95.06 74 ASN A N 1
ATOM 628 C CA . ASN A 1 74 ? 5.594 -21.703 -14.766 1 95.06 74 ASN A CA 1
ATOM 629 C C . ASN A 1 74 ? 6.266 -22.047 -13.445 1 95.06 74 ASN A C 1
ATOM 631 O O . ASN A 1 74 ? 6.16 -23.188 -12.969 1 95.06 74 ASN A O 1
ATOM 635 N N . LEU A 1 75 ? 6.938 -21.109 -12.961 1 96.5 75 LEU A N 1
ATOM 636 C CA . LEU A 1 75 ? 7.598 -21.312 -11.672 1 96.5 75 LEU A CA 1
ATOM 637 C C . LEU A 1 75 ? 6.578 -21.578 -10.578 1 96.5 75 LEU A C 1
ATOM 639 O O . LEU A 1 75 ? 6.777 -22.469 -9.742 1 96.5 75 LEU A O 1
ATOM 643 N N . LEU A 1 76 ? 5.5 -20.844 -10.547 1 97.5 76 LEU A N 1
ATOM 644 C CA . LEU A 1 76 ? 4.426 -21.047 -9.578 1 97.5 76 LEU A CA 1
ATOM 645 C C . LEU A 1 76 ? 3.904 -22.484 -9.641 1 97.5 76 LEU A C 1
ATOM 647 O O . LEU A 1 76 ? 3.797 -23.141 -8.609 1 97.5 76 LEU A O 1
ATOM 651 N N . ASP A 1 77 ? 3.639 -22.938 -10.82 1 96.44 77 ASP A N 1
ATOM 652 C CA . ASP A 1 77 ? 3.104 -24.281 -11 1 96.44 77 ASP A CA 1
ATOM 653 C C . ASP A 1 77 ? 4.086 -25.344 -10.492 1 96.44 77 ASP A C 1
ATOM 655 O O . ASP A 1 77 ? 3.684 -26.297 -9.82 1 96.44 77 ASP A O 1
ATOM 659 N N . SER A 1 78 ? 5.312 -25.141 -10.812 1 96.06 78 SER A N 1
ATOM 660 C CA . SER A 1 78 ? 6.336 -26.078 -10.359 1 96.06 78 SER A CA 1
ATOM 661 C C . SER A 1 78 ? 6.438 -26.078 -8.836 1 96.06 78 SER A C 1
ATOM 663 O O . SER A 1 78 ? 6.609 -27.141 -8.227 1 96.06 78 SER A O 1
ATOM 665 N N . LEU A 1 79 ? 6.332 -24.922 -8.266 1 97 79 LEU A N 1
ATOM 666 C CA . LEU A 1 79 ? 6.41 -24.797 -6.812 1 97 79 LEU A CA 1
ATOM 667 C C . LEU A 1 79 ? 5.215 -25.453 -6.141 1 97 79 LEU A C 1
ATOM 669 O O . LEU A 1 79 ? 5.371 -26.141 -5.125 1 97 79 LEU A O 1
ATOM 673 N N . VAL A 1 80 ? 4.039 -25.234 -6.691 1 96.62 80 VAL A N 1
ATOM 674 C CA . VAL A 1 80 ? 2.842 -25.859 -6.145 1 96.62 80 VAL A CA 1
ATOM 675 C C . VAL A 1 80 ? 3.01 -27.375 -6.152 1 96.62 80 VAL A C 1
ATOM 677 O O . VAL A 1 80 ? 2.771 -28.047 -5.141 1 96.62 80 VAL A O 1
ATOM 680 N N . ALA A 1 81 ? 3.473 -27.891 -7.266 1 95.94 81 ALA A N 1
ATOM 681 C CA . ALA A 1 81 ? 3.664 -29.344 -7.406 1 95.94 81 ALA A CA 1
ATOM 682 C C . ALA A 1 81 ? 4.66 -29.859 -6.375 1 95.94 81 ALA A C 1
ATOM 684 O O . ALA A 1 81 ? 4.41 -30.875 -5.719 1 95.94 81 ALA A O 1
ATOM 685 N N . GLU A 1 82 ? 5.711 -29.141 -6.266 1 95.5 82 GLU A N 1
ATOM 686 C CA . GLU A 1 82 ? 6.77 -29.562 -5.352 1 95.5 82 GLU A CA 1
ATOM 687 C C . GLU A 1 82 ? 6.297 -29.516 -3.9 1 95.5 82 GLU A C 1
ATOM 689 O O . GLU A 1 82 ? 6.543 -30.453 -3.131 1 95.5 82 GLU A O 1
ATOM 694 N N . VAL A 1 83 ? 5.672 -28.438 -3.496 1 95.5 83 VAL A N 1
ATOM 695 C CA . VAL A 1 83 ? 5.223 -28.266 -2.119 1 95.5 83 VAL A CA 1
ATOM 696 C C . VAL A 1 83 ? 4.168 -29.312 -1.789 1 95.5 83 VAL A C 1
ATOM 698 O O . VAL A 1 83 ? 4.188 -29.906 -0.705 1 95.5 83 VAL A O 1
ATOM 701 N N . ARG A 1 84 ? 3.271 -29.594 -2.713 1 94.06 84 ARG A N 1
ATOM 702 C CA . ARG A 1 84 ? 2.26 -30.625 -2.51 1 94.06 84 ARG A CA 1
ATOM 703 C C . ARG A 1 84 ? 2.902 -32 -2.354 1 94.06 84 ARG A C 1
ATOM 705 O O . ARG A 1 84 ? 2.533 -32.75 -1.464 1 94.06 84 ARG A O 1
ATOM 712 N N . PHE A 1 85 ? 3.838 -32.25 -3.184 1 94.12 85 PHE A N 1
ATOM 713 C CA . PHE A 1 85 ? 4.559 -33.5 -3.111 1 94.12 85 PHE A CA 1
ATOM 714 C C . PHE A 1 85 ? 5.219 -33.688 -1.748 1 94.12 85 PHE A C 1
ATOM 716 O O . PHE A 1 85 ? 5.121 -34.75 -1.132 1 94.12 85 PHE A O 1
ATOM 723 N N . GLN A 1 86 ? 5.832 -32.625 -1.293 1 92.5 86 GLN A N 1
ATOM 724 C CA . GLN A 1 86 ? 6.504 -32.656 0.001 1 92.5 86 GLN A CA 1
ATOM 725 C C . GLN A 1 86 ? 5.504 -32.844 1.138 1 92.5 86 GLN A C 1
ATOM 727 O O . GLN A 1 86 ? 5.832 -33.438 2.17 1 92.5 86 GLN A O 1
ATOM 732 N N . GLU A 1 87 ? 4.316 -32.406 0.917 1 89.94 87 GLU A N 1
ATOM 733 C CA . GLU A 1 87 ? 3.281 -32.5 1.942 1 89.94 87 GLU A CA 1
ATOM 734 C C . GLU A 1 87 ? 2.523 -33.844 1.832 1 89.94 87 GLU A C 1
ATOM 736 O O . GLU A 1 87 ? 1.504 -34.031 2.496 1 89.94 87 GLU A O 1
ATOM 741 N N . GLY A 1 88 ? 2.967 -34.688 0.93 1 92.44 88 GLY A N 1
ATOM 742 C CA . GLY A 1 88 ? 2.4 -36.031 0.788 1 92.44 88 GLY A CA 1
ATOM 743 C C . GLY A 1 88 ? 1.151 -36.062 -0.071 1 92.44 88 GLY A C 1
ATOM 744 O O . GLY A 1 88 ? 0.346 -36.969 0.025 1 92.44 88 GLY A O 1
ATOM 745 N N . GLN A 1 89 ? 0.959 -35.031 -0.825 1 93.56 89 GLN A N 1
ATOM 746 C CA . GLN A 1 89 ? -0.195 -34.969 -1.713 1 93.56 89 GLN A CA 1
ATOM 747 C C . GLN A 1 89 ? 0.216 -35.156 -3.17 1 93.56 89 GLN A C 1
ATOM 749 O O . GLN A 1 89 ? 1.405 -35.125 -3.494 1 93.56 89 GLN A O 1
ATOM 754 N N . THR A 1 90 ? -0.8 -35.406 -4.004 1 94.38 90 THR A N 1
ATOM 755 C CA . THR A 1 90 ? -0.529 -35.438 -5.438 1 94.38 90 THR A CA 1
ATOM 756 C C . THR A 1 90 ? -0.071 -34.062 -5.918 1 94.38 90 THR A C 1
ATOM 758 O O . THR A 1 90 ? -0.635 -33.031 -5.523 1 94.38 90 THR A O 1
ATOM 761 N N . PRO A 1 91 ? 0.988 -34.062 -6.668 1 94.44 91 PRO A N 1
ATOM 762 C CA . PRO A 1 91 ? 1.507 -32.781 -7.152 1 94.44 91 PRO A CA 1
ATOM 763 C C . PRO A 1 91 ? 0.441 -31.938 -7.852 1 94.44 91 PRO A C 1
ATOM 765 O O . PRO A 1 91 ? 0.436 -30.703 -7.723 1 94.44 91 PRO A O 1
ATOM 768 N N . GLU A 1 92 ? -0.449 -32.594 -8.492 1 94.06 92 GLU A N 1
ATOM 769 C CA . GLU A 1 92 ? -1.524 -31.891 -9.18 1 94.06 92 GLU A CA 1
ATOM 770 C C . GLU A 1 92 ? -2.781 -31.828 -8.312 1 94.06 92 GLU A C 1
ATOM 772 O O . GLU A 1 92 ? -3.299 -32.875 -7.887 1 94.06 92 GLU A O 1
ATOM 777 N N . PRO A 1 93 ? -3.264 -30.641 -8.039 1 93.62 93 PRO A N 1
ATOM 778 C CA . PRO A 1 93 ? -4.484 -30.531 -7.238 1 93.62 93 PRO A CA 1
ATOM 779 C C . PRO A 1 93 ? -5.727 -31.016 -7.984 1 93.62 93 PRO A C 1
ATOM 781 O O . PRO A 1 93 ? -5.848 -30.797 -9.195 1 93.62 93 PRO A O 1
ATOM 784 N N . SER A 1 94 ? -6.652 -31.656 -7.254 1 92.06 94 SER A N 1
ATOM 785 C CA . SER A 1 94 ? -7.91 -32.125 -7.828 1 92.06 94 SER A CA 1
ATOM 786 C C . SER A 1 94 ? -9.062 -31.172 -7.477 1 92.06 94 SER A C 1
ATOM 788 O O . SER A 1 94 ? -10.133 -31.25 -8.07 1 92.06 94 SER A O 1
ATOM 790 N N . VAL A 1 95 ? -8.805 -30.375 -6.461 1 91.69 95 VAL A N 1
ATOM 791 C CA . VAL A 1 95 ? -9.805 -29.422 -5.988 1 91.69 95 VAL A CA 1
ATOM 792 C C . VAL A 1 95 ? -9.219 -28.016 -5.984 1 91.69 95 VAL A C 1
ATOM 794 O O . VAL A 1 95 ? -8.062 -27.812 -5.617 1 91.69 95 VAL A O 1
ATOM 797 N N . ALA A 1 96 ? -10.008 -27.062 -6.422 1 92.94 96 ALA A N 1
ATOM 798 C CA . ALA A 1 96 ? -9.648 -25.641 -6.328 1 92.94 96 ALA A CA 1
ATOM 799 C C . ALA A 1 96 ? -10.734 -24.844 -5.609 1 92.94 96 ALA A C 1
ATOM 801 O O . ALA A 1 96 ? -11.922 -25.125 -5.762 1 92.94 96 ALA A O 1
ATOM 802 N N . VAL A 1 97 ? -10.305 -23.969 -4.805 1 92.5 97 VAL A N 1
ATOM 803 C CA . VAL A 1 97 ? -11.18 -23.031 -4.113 1 92.5 97 VAL A CA 1
ATOM 804 C C . VAL A 1 97 ? -11.055 -21.641 -4.734 1 92.5 97 VAL A C 1
ATOM 806 O O . VAL A 1 97 ? -9.938 -21.141 -4.93 1 92.5 97 VAL A O 1
ATOM 809 N N . VAL A 1 98 ? -12.227 -21.031 -5.059 1 91.31 98 VAL A N 1
ATOM 810 C CA . VAL A 1 98 ? -12.188 -19.766 -5.762 1 91.31 98 VAL A CA 1
ATOM 811 C C . VAL A 1 98 ? -12.867 -18.688 -4.914 1 91.31 98 VAL A C 1
ATOM 813 O O . VAL A 1 98 ? -13.852 -18.953 -4.23 1 91.31 98 VAL A O 1
ATOM 816 N N . ASP A 1 99 ? -12.32 -17.516 -4.934 1 90.06 99 ASP A N 1
ATOM 817 C CA . ASP A 1 99 ? -12.883 -16.344 -4.277 1 90.06 99 ASP A CA 1
ATOM 818 C C . ASP A 1 99 ? -12.492 -15.062 -5.016 1 90.06 99 ASP A C 1
ATOM 820 O O . ASP A 1 99 ? -11.586 -15.07 -5.844 1 90.06 99 ASP A O 1
ATOM 824 N N . ALA A 1 100 ? -13.305 -14.047 -4.793 1 90.38 100 ALA A N 1
ATOM 825 C CA . ALA A 1 100 ? -13.07 -12.766 -5.445 1 90.38 100 ALA A CA 1
ATOM 826 C C . ALA A 1 100 ? -12.672 -11.695 -4.434 1 90.38 100 ALA A C 1
ATOM 828 O O . ALA A 1 100 ? -13.148 -11.703 -3.293 1 90.38 100 ALA A O 1
ATOM 829 N N . GLN A 1 101 ? -11.82 -10.867 -4.863 1 90.12 101 GLN A N 1
ATOM 830 C CA . GLN A 1 101 ? -11.398 -9.727 -4.062 1 90.12 101 GLN A CA 1
ATOM 831 C C . GLN A 1 101 ? -11.422 -8.438 -4.887 1 90.12 101 GLN A C 1
ATOM 833 O O . GLN A 1 101 ? -10.922 -8.406 -6.012 1 90.12 101 GLN A O 1
ATOM 838 N N . SER A 1 102 ? -12.047 -7.395 -4.379 1 89.94 102 SER A N 1
ATOM 839 C CA . SER A 1 102 ? -11.969 -6.066 -4.988 1 89.94 102 SER A CA 1
ATOM 840 C C . SER A 1 102 ? -10.828 -5.25 -4.395 1 89.94 102 SER A C 1
ATOM 842 O O . SER A 1 102 ? -10.641 -5.234 -3.176 1 89.94 102 SER A O 1
ATOM 844 N N . VAL A 1 103 ? -10.031 -4.699 -5.246 1 90.19 103 VAL A N 1
ATOM 845 C CA . VAL A 1 103 ? -8.891 -3.891 -4.828 1 90.19 103 VAL A CA 1
ATOM 846 C C . VAL A 1 103 ? -9.023 -2.479 -5.395 1 90.19 103 VAL A C 1
ATOM 848 O O . VAL A 1 103 ? -9.258 -2.303 -6.594 1 90.19 103 VA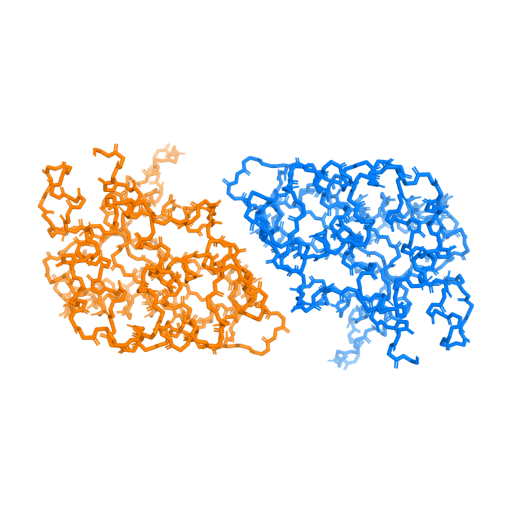L A O 1
ATOM 851 N N . ARG A 1 104 ? -8.859 -1.49 -4.531 1 87.81 104 ARG A N 1
ATOM 852 C CA . ARG A 1 104 ? -8.945 -0.093 -4.941 1 87.81 104 ARG A CA 1
ATOM 853 C C . ARG A 1 104 ? -7.781 0.285 -5.848 1 87.81 104 ARG A C 1
ATOM 855 O O . ARG A 1 104 ? -6.645 -0.132 -5.617 1 87.81 104 ARG A O 1
ATOM 862 N N . ALA A 1 105 ? -8.102 1.126 -6.871 1 84.38 105 ALA A N 1
ATOM 863 C CA . ALA A 1 105 ? -7.055 1.63 -7.758 1 84.38 105 ALA A CA 1
ATOM 864 C C . ALA A 1 105 ? -6.301 2.791 -7.113 1 84.38 105 ALA A C 1
ATOM 866 O O . ALA A 1 105 ? -6.844 3.488 -6.25 1 84.38 105 ALA A O 1
ATOM 867 N N . ALA A 1 106 ? -5.07 2.92 -7.547 1 78.19 106 ALA A N 1
ATOM 868 C CA . ALA A 1 106 ? -4.32 4.117 -7.176 1 78.19 106 ALA A CA 1
ATOM 869 C C . ALA A 1 106 ? -4.879 5.352 -7.883 1 78.19 106 ALA A C 1
ATOM 871 O O . ALA A 1 106 ? -5.727 5.238 -8.773 1 78.19 106 ALA A O 1
ATOM 872 N N . SER A 1 107 ? -4.535 6.543 -7.363 1 68.75 107 SER A N 1
ATOM 873 C CA . SER A 1 107 ? -5.09 7.805 -7.832 1 68.75 107 SER A CA 1
ATOM 874 C C . SER A 1 107 ? -4.516 8.188 -9.195 1 68.75 107 SER A C 1
ATOM 876 O O . SER A 1 107 ? -4.551 9.359 -9.578 1 68.75 107 SER A O 1
ATOM 878 N N . TYR A 1 108 ? -3.986 7.266 -9.953 1 66.12 108 TYR A N 1
ATOM 879 C CA . TYR A 1 108 ? -3.537 7.574 -11.305 1 66.12 108 TYR A CA 1
ATOM 880 C C . TYR A 1 108 ? -4.297 6.746 -12.336 1 66.12 108 TYR A C 1
ATOM 882 O O . TYR A 1 108 ? -4.918 5.738 -11.992 1 66.12 108 TYR A O 1
ATOM 890 N N . PRO A 1 109 ? -4.328 7.328 -13.461 1 59.5 109 PRO A N 1
ATOM 891 C CA . PRO A 1 109 ? -5.082 6.625 -14.5 1 59.5 109 PRO A CA 1
ATOM 892 C C . PRO A 1 109 ? -4.637 5.176 -14.68 1 59.5 109 PRO A C 1
ATOM 894 O O . PRO A 1 109 ? -3.445 4.91 -14.852 1 59.5 109 PRO A O 1
ATOM 897 N N . SER A 1 110 ? -5.441 4.336 -14.352 1 69 110 SER A N 1
ATOM 898 C CA . SER A 1 110 ? -5.277 2.895 -14.5 1 69 110 SER A CA 1
ATOM 899 C C . SER A 1 110 ? -6.617 2.211 -14.75 1 69 110 SER A C 1
ATOM 901 O O . SER A 1 110 ? -7.676 2.822 -14.578 1 69 110 SER A O 1
ATOM 903 N N . PRO A 1 111 ? -6.594 1.061 -15.383 1 65.62 111 PRO A N 1
ATOM 904 C CA . PRO A 1 111 ? -7.871 0.368 -15.555 1 65.62 111 PRO A CA 1
ATOM 905 C C . PRO A 1 111 ? -8.672 0.269 -14.258 1 65.62 111 PRO A C 1
ATOM 907 O O . PRO A 1 111 ? -8.141 -0.183 -13.234 1 65.62 111 PRO A O 1
ATOM 910 N N . LYS A 1 112 ? -9.75 0.945 -14.242 1 76.12 112 LYS A N 1
ATOM 911 C CA . LYS A 1 112 ? -10.547 0.899 -13.023 1 76.12 112 LYS A CA 1
ATOM 912 C C . LYS A 1 112 ? -12.039 0.889 -13.336 1 76.12 112 LYS A C 1
ATOM 914 O O . LYS A 1 112 ? -12.461 1.361 -14.391 1 76.12 112 LYS A O 1
ATOM 919 N N . GLY A 1 113 ? -12.844 0.099 -12.586 1 69.06 113 GLY A N 1
ATOM 920 C CA . GLY A 1 113 ? -14.297 0.061 -12.547 1 69.06 113 GLY A CA 1
ATOM 921 C C . GLY A 1 113 ? -14.859 0.188 -11.148 1 69.06 113 GLY A C 1
ATOM 922 O O . GLY A 1 113 ? -14.109 0.218 -10.172 1 69.06 113 GLY A O 1
ATOM 923 N N . PHE A 1 114 ? -16.094 0.479 -11.055 1 73.25 114 PHE A N 1
ATOM 924 C CA . PHE A 1 114 ? -16.703 0.644 -9.742 1 73.25 114 PHE A CA 1
ATOM 925 C C . PHE A 1 114 ? -17.5 -0.604 -9.352 1 73.25 114 PHE A C 1
ATOM 927 O O . PHE A 1 114 ? -18.375 -1.043 -10.094 1 73.25 114 PHE A O 1
ATOM 934 N N . ASP A 1 115 ? -17.109 -1.201 -8.242 1 66.81 115 ASP A N 1
ATOM 935 C CA . ASP A 1 115 ? -17.859 -2.285 -7.625 1 66.81 115 ASP A CA 1
ATOM 936 C C . ASP A 1 115 ? -18.891 -1.74 -6.645 1 66.81 115 ASP A C 1
ATOM 938 O O . ASP A 1 115 ? -18.562 -1.385 -5.512 1 66.81 115 ASP A O 1
ATOM 942 N N . GLY A 1 116 ? -20.125 -1.596 -7.047 1 64.31 116 GLY A N 1
ATOM 943 C CA . GLY A 1 116 ? -21.203 -1.018 -6.246 1 64.31 116 GLY A CA 1
ATOM 944 C C . GLY A 1 116 ? -21.453 -1.78 -4.961 1 64.31 116 GLY A C 1
ATOM 945 O O . GLY A 1 116 ? -21.812 -1.186 -3.939 1 64.31 116 GLY A O 1
ATOM 946 N N . ASN A 1 117 ? -21.25 -3.111 -5.098 1 55.81 117 ASN A N 1
ATOM 947 C CA . ASN A 1 117 ? -21.484 -3.928 -3.91 1 55.81 117 ASN A CA 1
ATOM 948 C C . ASN A 1 117 ? -20.453 -3.641 -2.826 1 55.81 117 ASN A C 1
ATOM 950 O O . ASN A 1 117 ? -20.781 -3.568 -1.644 1 55.81 117 ASN A O 1
ATOM 954 N N . LYS A 1 118 ? -19.297 -3.393 -3.305 1 63.34 118 LYS A N 1
ATOM 955 C CA . LYS A 1 118 ? -18.219 -3.207 -2.346 1 63.34 118 LYS A CA 1
ATOM 956 C C . LYS A 1 118 ? -17.812 -1.737 -2.238 1 63.34 118 LYS A C 1
ATOM 958 O O . LYS A 1 118 ? -17.062 -1.354 -1.339 1 63.34 118 LYS A O 1
ATOM 963 N N . LYS A 1 119 ? -18.406 -0.785 -3.047 1 64.62 119 LYS A N 1
ATOM 964 C CA . LYS A 1 119 ? -18.125 0.648 -3.1 1 64.62 119 LYS A CA 1
ATOM 965 C C . LYS A 1 119 ? -16.641 0.916 -3.318 1 64.62 119 LYS A C 1
ATOM 967 O O . LYS A 1 119 ? -16.031 1.72 -2.604 1 64.62 119 LYS A O 1
ATOM 972 N N . VAL A 1 120 ? -16.109 0.046 -4.242 1 73.06 120 VAL A N 1
ATOM 973 C CA . VAL A 1 120 ? -14.688 0.157 -4.52 1 73.06 120 VAL A CA 1
ATOM 974 C C . VAL A 1 120 ? -14.469 0.491 -5.992 1 73.06 120 VAL A C 1
ATOM 976 O O . VAL A 1 120 ? -15 -0.193 -6.875 1 73.06 120 VAL A O 1
ATOM 979 N N . LYS A 1 121 ? -13.828 1.548 -6.254 1 80.25 121 LYS A N 1
ATOM 980 C CA . LYS A 1 121 ? -13.375 1.877 -7.602 1 80.25 121 LYS A CA 1
ATOM 981 C C . LYS A 1 121 ? -11.977 1.329 -7.855 1 80.25 121 LYS A C 1
ATOM 983 O O . LYS A 1 121 ? -11.016 1.726 -7.191 1 80.25 121 LYS A O 1
ATOM 988 N N . GLY A 1 122 ? -11.859 0.286 -8.688 1 91.94 122 GLY A N 1
ATOM 989 C CA . GLY A 1 122 ? -10.578 -0.333 -8.953 1 91.94 122 GLY A CA 1
ATOM 990 C C . GLY A 1 122 ? -10.68 -1.613 -9.758 1 91.94 122 GLY A C 1
ATOM 991 O O . GLY A 1 122 ? -11.305 -1.634 -10.82 1 91.94 122 GLY A O 1
ATOM 992 N N . ILE A 1 123 ? -9.961 -2.619 -9.344 1 92 123 ILE A N 1
ATOM 993 C CA . ILE A 1 123 ? -9.945 -3.877 -10.078 1 92 123 ILE A CA 1
ATOM 994 C C . ILE A 1 123 ? -10.461 -5.008 -9.195 1 92 123 ILE A C 1
ATOM 996 O O . ILE A 1 123 ? -10.68 -4.812 -7.996 1 92 123 ILE A O 1
ATOM 1000 N N . LYS A 1 124 ? -10.789 -6.121 -9.844 1 92.56 124 LYS A N 1
ATOM 1001 C CA . LYS A 1 124 ? -11.18 -7.348 -9.164 1 92.56 124 LYS A CA 1
ATOM 1002 C C . LYS A 1 124 ? -10.203 -8.484 -9.469 1 92.56 124 LYS A C 1
ATOM 1004 O O . LYS A 1 124 ? -9.742 -8.625 -10.602 1 92.56 124 LYS A O 1
ATOM 1009 N N . ARG A 1 125 ? -9.797 -9.203 -8.469 1 95.25 125 ARG A N 1
ATOM 1010 C CA . ARG A 1 125 ? -8.977 -10.406 -8.602 1 95.25 125 ARG A CA 1
ATOM 1011 C C . ARG A 1 125 ? -9.805 -11.664 -8.336 1 95.25 125 ARG A C 1
ATOM 1013 O O . ARG A 1 125 ? -10.352 -11.828 -7.246 1 95.25 125 ARG A O 1
ATOM 1020 N N . GLN A 1 126 ? -9.977 -12.453 -9.312 1 93.94 126 GLN A N 1
ATOM 1021 C CA . GLN A 1 126 ? -10.484 -13.812 -9.125 1 93.94 126 GLN A CA 1
ATOM 1022 C C . GLN A 1 126 ? -9.344 -14.781 -8.828 1 93.94 126 GLN A C 1
ATOM 1024 O O . GLN A 1 126 ? -8.484 -15.023 -9.68 1 93.94 126 GLN A O 1
ATOM 1029 N N . ILE A 1 127 ? -9.414 -15.344 -7.633 1 95.56 127 ILE A N 1
ATOM 1030 C CA . ILE A 1 127 ? -8.273 -16.109 -7.164 1 95.56 127 ILE A CA 1
ATOM 1031 C C . ILE A 1 127 ? -8.672 -17.578 -6.996 1 95.56 127 ILE A C 1
ATOM 1033 O O . ILE A 1 127 ? -9.75 -17.875 -6.484 1 95.56 127 ILE A O 1
ATOM 1037 N N . ALA A 1 128 ? -7.848 -18.453 -7.473 1 95.19 128 ALA A N 1
ATOM 1038 C CA . ALA A 1 128 ? -7.996 -19.891 -7.262 1 95.19 128 ALA A CA 1
ATOM 1039 C C . ALA A 1 128 ? -6.82 -20.453 -6.461 1 95.19 128 ALA A C 1
ATOM 1041 O O . ALA A 1 128 ? -5.66 -20.219 -6.805 1 95.19 128 ALA A O 1
ATOM 1042 N N . VAL A 1 129 ? -7.137 -21.141 -5.449 1 96.38 129 VAL A N 1
ATOM 1043 C CA . VAL A 1 129 ? -6.113 -21.781 -4.621 1 96.38 129 VAL A CA 1
ATOM 1044 C C . VAL A 1 129 ? -6.43 -23.25 -4.438 1 96.38 129 VAL A C 1
ATOM 1046 O O . VAL A 1 129 ? -7.566 -23.688 -4.656 1 96.38 129 VAL A O 1
ATOM 1049 N N . ASP A 1 130 ? -5.441 -24.016 -4.102 1 93.94 130 ASP A N 1
ATOM 1050 C CA . ASP A 1 130 ? -5.711 -25.406 -3.771 1 93.94 130 ASP A CA 1
ATOM 1051 C C . ASP A 1 130 ? -6.219 -25.547 -2.338 1 93.94 130 ASP A C 1
ATOM 1053 O O . ASP A 1 130 ? -6.484 -24.547 -1.669 1 93.94 130 ASP A O 1
ATOM 1057 N N . GLU A 1 131 ? -6.395 -26.75 -1.853 1 90.44 131 GLU A N 1
ATOM 1058 C CA . GLU A 1 131 ? -6.984 -27.016 -0.544 1 90.44 131 GLU A CA 1
ATOM 1059 C C . GLU A 1 131 ? -6.07 -26.531 0.581 1 90.44 131 GLU A C 1
ATOM 1061 O O . GLU A 1 131 ? -6.512 -26.359 1.719 1 90.44 131 GLU A O 1
ATOM 1066 N N . ASN A 1 132 ? -4.797 -26.328 0.235 1 91.56 132 ASN A N 1
ATOM 1067 C CA . ASN A 1 132 ? -3.836 -25.859 1.232 1 91.56 132 ASN A CA 1
ATOM 1068 C C . ASN A 1 132 ? -3.693 -24.344 1.206 1 91.56 132 ASN A C 1
ATOM 1070 O O . ASN A 1 132 ? -2.984 -23.766 2.033 1 91.56 132 ASN A O 1
ATOM 1074 N N . GLY A 1 133 ? -4.309 -23.719 0.233 1 93.88 133 GLY A N 1
ATOM 1075 C CA . GLY A 1 133 ? -4.25 -22.281 0.134 1 93.88 133 GLY A CA 1
ATOM 1076 C C . GLY A 1 133 ? -3.178 -21.781 -0.819 1 93.88 133 GLY A C 1
ATOM 1077 O O . GLY A 1 133 ? -2.912 -20.578 -0.899 1 93.88 133 GLY A O 1
ATOM 1078 N N . HIS A 1 134 ? -2.551 -22.719 -1.51 1 95.81 134 HIS A N 1
ATOM 1079 C CA . HIS A 1 134 ? -1.53 -22.312 -2.471 1 95.81 134 HIS A CA 1
ATOM 1080 C C . HIS A 1 134 ? -2.158 -21.75 -3.742 1 95.81 134 HIS A C 1
ATOM 1082 O O . HIS A 1 134 ? -3.092 -22.344 -4.293 1 95.81 134 HIS A O 1
ATOM 1088 N N . LEU A 1 135 ? -1.677 -20.641 -4.145 1 97.25 135 LEU A N 1
ATOM 1089 C CA . LEU A 1 135 ? -2.201 -20 -5.34 1 97.25 135 LEU A CA 1
ATOM 1090 C C . LEU A 1 135 ? -2.006 -20.875 -6.566 1 97.25 135 LEU A C 1
ATOM 1092 O O . LEU A 1 135 ? -0.908 -21.375 -6.805 1 97.25 135 LEU A O 1
ATOM 1096 N N . LEU A 1 136 ? -3.039 -21.062 -7.27 1 97.31 136 LEU A N 1
ATOM 1097 C CA . LEU A 1 136 ? -2.969 -21.812 -8.523 1 97.31 136 LEU A CA 1
ATOM 1098 C C . LEU A 1 136 ? -2.996 -20.859 -9.719 1 97.31 136 LEU A C 1
ATOM 1100 O O . LEU A 1 136 ? -2.246 -21.047 -10.68 1 97.31 136 LEU A O 1
ATOM 1104 N N . ASP A 1 137 ? -3.906 -19.922 -9.617 1 97.06 137 ASP A N 1
ATOM 1105 C CA . ASP A 1 137 ? -4.031 -18.938 -10.68 1 97.06 137 ASP A CA 1
ATOM 1106 C C . ASP A 1 137 ? -4.863 -17.734 -10.219 1 97.06 137 ASP A C 1
ATOM 1108 O O . ASP A 1 137 ? -5.484 -17.781 -9.156 1 97.06 137 ASP A O 1
ATOM 1112 N N . VAL A 1 138 ? -4.789 -16.734 -11.016 1 97.44 138 VAL A N 1
ATOM 1113 C CA . VAL A 1 138 ? -5.539 -15.508 -10.719 1 97.44 138 VAL A CA 1
ATOM 1114 C C . VAL A 1 138 ? -5.922 -14.812 -12.023 1 97.44 138 VAL A C 1
ATOM 1116 O O . VAL A 1 138 ? -5.164 -14.836 -12.992 1 97.44 138 VAL A O 1
ATOM 1119 N N . LYS A 1 139 ? -7.086 -14.32 -12.062 1 96.69 139 LYS A N 1
ATOM 1120 C CA . LYS A 1 139 ? -7.551 -13.492 -13.164 1 96.69 139 LYS A CA 1
ATOM 1121 C C . LYS A 1 139 ? -7.969 -12.109 -12.68 1 96.69 139 LYS A C 1
ATOM 1123 O O . LYS A 1 139 ? -8.758 -11.992 -11.734 1 96.69 139 LYS A O 1
ATOM 1128 N N . THR A 1 140 ? -7.363 -11.078 -13.281 1 96.12 140 THR A N 1
ATOM 1129 C CA . THR A 1 140 ? -7.688 -9.711 -12.906 1 96.12 140 THR A CA 1
ATOM 1130 C C . THR A 1 140 ? -8.625 -9.078 -13.93 1 96.12 140 THR A C 1
ATOM 1132 O O . THR A 1 140 ? -8.461 -9.273 -15.133 1 96.12 140 THR A O 1
ATOM 1135 N N . THR A 1 141 ? -9.641 -8.414 -13.461 1 94.5 141 THR A N 1
ATOM 1136 C CA . THR A 1 141 ? -10.594 -7.668 -14.273 1 94.5 141 THR A CA 1
ATOM 1137 C C . THR A 1 141 ? -10.875 -6.301 -13.656 1 94.5 141 THR A C 1
ATOM 1139 O O . THR A 1 141 ? -10.438 -6.02 -12.539 1 94.5 141 THR A O 1
ATOM 1142 N N . THR A 1 142 ? -11.508 -5.441 -14.484 1 92.19 142 THR A N 1
ATOM 1143 C CA . THR A 1 142 ? -12.008 -4.223 -13.859 1 92.19 142 THR A CA 1
ATOM 1144 C C . THR A 1 142 ? -13.086 -4.543 -12.828 1 92.19 142 THR A C 1
ATOM 1146 O O . THR A 1 142 ? -13.75 -5.574 -12.922 1 92.19 142 THR A O 1
ATOM 1149 N N . ALA A 1 143 ? -13.258 -3.674 -11.891 1 89.19 143 ALA A N 1
ATOM 1150 C CA . ALA A 1 143 ? -14.094 -3.957 -10.727 1 89.19 143 ALA A CA 1
ATOM 1151 C C . ALA A 1 143 ? -15.562 -4.098 -11.117 1 89.19 143 ALA A C 1
ATOM 1153 O O . ALA A 1 143 ? -16.359 -4.652 -10.359 1 89.19 143 ALA A O 1
ATOM 1154 N N . ASN A 1 144 ? -15.969 -3.65 -12.242 1 86.94 144 ASN A N 1
ATOM 1155 C CA . ASN A 1 144 ? -17.375 -3.668 -12.648 1 86.94 144 ASN A CA 1
ATOM 1156 C C . ASN A 1 144 ? -17.766 -5.012 -13.25 1 86.94 144 ASN A C 1
ATOM 1158 O O . ASN A 1 144 ? -18.953 -5.285 -13.445 1 86.94 144 ASN A O 1
ATOM 1162 N N . ILE A 1 145 ? -16.812 -5.824 -13.523 1 86.12 145 ILE A N 1
ATOM 1163 C CA . ILE A 1 145 ? -17.109 -7.152 -14.055 1 86.12 145 ILE A CA 1
ATOM 1164 C C . ILE A 1 145 ? -17.688 -8.039 -12.953 1 86.12 145 ILE A C 1
ATOM 1166 O O . ILE A 1 145 ? -17.125 -8.117 -11.859 1 86.12 145 ILE A O 1
ATOM 1170 N N . HIS A 1 146 ? -18.734 -8.633 -13.227 1 85.75 146 HIS A N 1
ATOM 1171 C CA . HIS A 1 146 ? -19.391 -9.492 -12.258 1 85.75 146 HIS A CA 1
ATOM 1172 C C . HIS A 1 146 ? -18.531 -10.703 -11.906 1 85.75 146 HIS A C 1
ATOM 1174 O O . HIS A 1 146 ? -17.844 -11.25 -12.773 1 85.75 146 HIS A O 1
ATOM 1180 N N . ASP A 1 147 ? -18.688 -11.203 -10.688 1 83.31 147 ASP A N 1
ATOM 1181 C CA . ASP A 1 147 ? -17.891 -12.312 -10.188 1 83.31 147 ASP A CA 1
ATOM 1182 C C . ASP A 1 147 ? -18.078 -13.562 -11.039 1 83.31 147 ASP A C 1
ATOM 1184 O O . ASP A 1 147 ? -17.141 -14.328 -11.258 1 83.31 147 ASP A O 1
ATOM 1188 N N . SER A 1 148 ? -19.266 -13.766 -11.523 1 83.56 148 SER A N 1
ATOM 1189 C CA . SER A 1 148 ? -19.516 -14.938 -12.359 1 83.56 148 SER A CA 1
ATOM 1190 C C . SER A 1 148 ? -18.703 -14.891 -13.641 1 83.56 148 SER A C 1
ATOM 1192 O O . SER A 1 148 ? -18.094 -15.891 -14.031 1 83.56 148 SER A O 1
ATOM 1194 N N . LYS A 1 149 ? -18.75 -13.758 -14.289 1 86.06 149 LYS A N 1
ATOM 1195 C CA . LYS A 1 149 ? -17.969 -13.609 -15.516 1 86.06 149 LYS A CA 1
ATOM 1196 C C . LYS A 1 149 ? -16.469 -13.727 -15.25 1 86.06 149 LYS A C 1
ATOM 1198 O O . LYS A 1 149 ? -15.758 -14.406 -15.984 1 86.06 149 LYS A O 1
ATOM 1203 N N . GLY A 1 150 ? -16 -13.031 -14.227 1 89.44 150 GLY A N 1
ATOM 1204 C CA . GLY A 1 150 ? -14.602 -13.148 -13.844 1 89.44 150 GLY A CA 1
ATOM 1205 C C . GLY A 1 150 ? -14.203 -14.562 -13.469 1 89.44 150 GLY A C 1
ATOM 1206 O O . GLY A 1 150 ? -13.102 -15.008 -13.805 1 89.44 150 GLY A O 1
ATOM 1207 N N . GLY A 1 151 ? -15.055 -15.195 -12.812 1 88.38 151 GLY A N 1
ATOM 1208 C CA . GLY A 1 151 ? -14.82 -16.578 -12.438 1 88.38 151 GLY A CA 1
ATOM 1209 C C . GLY A 1 151 ? -14.641 -17.5 -13.641 1 88.38 151 GLY A C 1
ATOM 1210 O O . GLY A 1 151 ? -13.766 -18.359 -13.633 1 88.38 151 GLY A O 1
ATOM 1211 N N . LEU A 1 152 ? -15.469 -17.281 -14.625 1 87.62 152 LEU A N 1
ATOM 1212 C CA . LEU A 1 152 ? -15.367 -18.078 -15.836 1 87.62 152 LEU A CA 1
ATOM 1213 C C . LEU A 1 152 ? -14.008 -17.891 -16.516 1 87.62 152 LEU A C 1
ATOM 1215 O O . LEU A 1 152 ? -13.398 -18.844 -16.984 1 87.62 152 LEU A O 1
ATOM 1219 N N . MET A 1 153 ? -13.609 -16.672 -16.531 1 91.25 153 MET A N 1
ATOM 1220 C CA . MET A 1 153 ? -12.312 -16.375 -17.109 1 91.25 153 MET A CA 1
ATOM 1221 C C . MET A 1 153 ? -11.188 -17.062 -16.344 1 91.25 153 MET A C 1
ATOM 1223 O O . MET A 1 153 ? -10.258 -17.594 -16.938 1 91.25 153 MET A O 1
ATOM 1227 N N . LEU A 1 154 ? -11.328 -17.031 -15.055 1 93.25 154 LEU A N 1
ATOM 1228 C CA . LEU A 1 154 ? -10.352 -17.703 -14.211 1 93.25 154 LEU A CA 1
ATOM 1229 C C . LEU A 1 154 ? -10.352 -19.203 -14.469 1 93.25 154 LEU A C 1
ATOM 1231 O O . LEU A 1 154 ? -9.281 -19.812 -14.562 1 93.25 154 LEU A O 1
ATOM 1235 N N . LEU A 1 155 ? -11.469 -19.781 -14.594 1 89.81 155 LEU A N 1
ATOM 1236 C CA . LEU A 1 155 ? -11.578 -21.234 -14.781 1 89.81 155 LEU A CA 1
ATOM 1237 C C . LEU A 1 155 ? -10.977 -21.656 -16.125 1 89.81 155 LEU A C 1
ATOM 1239 O O . LEU A 1 155 ? -10.398 -22.734 -16.234 1 89.81 155 LEU A O 1
ATOM 1243 N N . ALA A 1 156 ? -11.125 -20.797 -17.078 1 89.06 156 ALA A N 1
ATOM 1244 C CA . ALA A 1 156 ? -10.492 -21.078 -18.375 1 89.06 156 ALA A CA 1
ATOM 1245 C C . ALA A 1 156 ? -8.977 -21.172 -18.234 1 89.06 156 ALA A C 1
ATOM 1247 O O . ALA A 1 156 ? -8.352 -22.078 -18.797 1 89.06 156 ALA A O 1
ATOM 1248 N N . LEU A 1 157 ? -8.43 -20.281 -17.469 1 90.75 157 LEU A N 1
ATOM 1249 C CA . LEU A 1 157 ? -6.996 -20.312 -17.219 1 90.75 157 LEU A CA 1
ATOM 1250 C C . LEU A 1 157 ? -6.602 -21.547 -16.438 1 90.75 157 LEU A C 1
ATOM 1252 O O . LEU A 1 157 ? -5.598 -22.203 -16.734 1 90.75 157 LEU A O 1
ATOM 1256 N N . LEU A 1 158 ? -7.402 -21.812 -15.492 1 91.06 158 LEU A N 1
ATOM 1257 C CA . LEU A 1 158 ? -7.121 -22.906 -14.57 1 91.06 158 LEU A CA 1
ATOM 1258 C C . LEU A 1 158 ? -7.16 -24.25 -15.297 1 91.06 158 LEU A C 1
ATOM 1260 O O . LEU A 1 158 ? -6.316 -25.109 -15.055 1 91.06 158 LEU A O 1
ATOM 1264 N N . THR A 1 159 ? -8.133 -24.438 -16.141 1 87.31 159 THR A N 1
ATOM 1265 C CA . THR A 1 159 ? -8.281 -25.688 -16.891 1 87.31 159 THR A CA 1
ATOM 1266 C C . THR A 1 159 ? -7.086 -25.922 -17.812 1 87.31 159 THR A C 1
ATOM 1268 O O . THR A 1 159 ? -6.66 -27.047 -18.016 1 87.31 159 THR A O 1
ATOM 1271 N N . ALA A 1 160 ? -6.574 -24.891 -18.297 1 87.25 160 ALA A N 1
ATOM 1272 C CA . ALA A 1 160 ? -5.426 -24.984 -19.203 1 87.25 160 ALA A CA 1
ATOM 1273 C C . ALA A 1 160 ? -4.172 -25.406 -18.438 1 87.25 160 ALA A C 1
ATOM 1275 O O . ALA A 1 160 ? -3.391 -26.234 -18.938 1 87.25 160 ALA A O 1
ATOM 1276 N N . SER A 1 161 ? -4.012 -24.922 -17.281 1 89.5 161 SER A N 1
ATOM 1277 C CA . SER A 1 161 ? -2.781 -25.172 -16.531 1 89.5 161 SER A CA 1
ATOM 1278 C C . SER A 1 161 ? -2.91 -26.391 -15.633 1 89.5 161 SER A C 1
ATOM 1280 O O . SER A 1 161 ? -1.916 -27.047 -15.328 1 89.5 161 SER A O 1
ATOM 1282 N N . HIS A 1 162 ? -4.133 -26.625 -15.188 1 92.5 162 HIS A N 1
ATOM 1283 C CA . HIS A 1 162 ? -4.402 -27.734 -14.273 1 92.5 162 HIS A CA 1
ATOM 1284 C C . HIS A 1 162 ? -5.594 -28.562 -14.742 1 92.5 162 HIS A C 1
ATOM 1286 O O . HIS A 1 162 ? -6.637 -28.578 -14.086 1 92.5 162 HIS A O 1
ATOM 1292 N N . PRO A 1 163 ? -5.395 -29.359 -15.703 1 88 163 PRO A N 1
ATOM 1293 C CA . PRO A 1 163 ? -6.512 -30.094 -16.297 1 88 163 PRO A CA 1
ATOM 1294 C C . PRO A 1 163 ? -7.07 -31.172 -15.367 1 88 163 PRO A C 1
ATOM 1296 O O . PRO A 1 163 ? -8.188 -31.656 -15.578 1 88 163 PRO A O 1
ATOM 1299 N N . VAL A 1 164 ? -6.398 -31.469 -14.344 1 90.19 164 VAL A N 1
ATOM 1300 C CA . VAL A 1 164 ? -6.801 -32.531 -13.43 1 90.19 164 VAL A CA 1
ATOM 1301 C C . VAL A 1 164 ? -7.875 -32 -12.477 1 90.19 164 VAL A C 1
ATOM 1303 O O . VAL A 1 164 ? -8.602 -32.812 -11.859 1 90.19 164 VAL A O 1
ATOM 1306 N N . ILE A 1 165 ? -7.973 -30.766 -12.305 1 90.5 165 ILE A N 1
ATOM 1307 C CA . ILE A 1 165 ? -8.953 -30.203 -11.383 1 90.5 165 ILE A CA 1
ATOM 1308 C C . ILE A 1 165 ? -10.367 -30.531 -11.867 1 90.5 165 ILE A C 1
ATOM 1310 O O . ILE A 1 165 ? -10.727 -30.203 -13 1 90.5 165 ILE A O 1
ATOM 1314 N N . LYS A 1 166 ? -11.156 -31.172 -10.977 1 87.56 166 LYS A N 1
ATOM 1315 C CA . LYS A 1 166 ? -12.508 -31.578 -11.359 1 87.56 166 LYS A CA 1
ATOM 1316 C C . LYS A 1 166 ? -13.547 -30.969 -10.422 1 87.56 166 LYS A C 1
ATOM 1318 O O . LYS A 1 166 ? -14.742 -30.984 -10.727 1 87.56 166 LYS A O 1
ATOM 1323 N N . LYS A 1 167 ? -13.07 -30.422 -9.312 1 89.94 167 LYS A N 1
ATOM 1324 C CA . LYS A 1 167 ? -13.977 -29.844 -8.328 1 89.94 167 LYS A CA 1
ATOM 1325 C C . LYS A 1 167 ? -13.578 -28.406 -7.977 1 89.94 167 LYS A C 1
ATOM 1327 O O . LYS A 1 167 ? -12.406 -28.141 -7.715 1 89.94 167 LYS A O 1
ATOM 1332 N N . ILE A 1 168 ? -14.562 -27.578 -8.023 1 89.44 168 ILE A N 1
ATOM 1333 C CA . ILE A 1 168 ? -14.367 -26.172 -7.68 1 89.44 168 ILE A CA 1
ATOM 1334 C C . ILE A 1 168 ? -15.273 -25.797 -6.508 1 89.44 168 ILE A C 1
ATOM 1336 O O . ILE A 1 168 ? -16.484 -26.047 -6.543 1 89.44 168 ILE A O 1
ATOM 1340 N N . LEU A 1 169 ? -14.703 -25.266 -5.465 1 88.38 169 LEU A N 1
ATOM 1341 C CA . LEU A 1 169 ? -15.453 -24.703 -4.348 1 88.38 169 LEU A CA 1
ATOM 1342 C C . LEU A 1 169 ? -15.539 -23.188 -4.461 1 88.38 169 LEU A C 1
ATOM 1344 O O . LEU A 1 169 ? -14.523 -22.516 -4.605 1 88.38 169 LEU A O 1
ATOM 1348 N N . ALA A 1 170 ? -16.75 -22.672 -4.562 1 85.25 170 ALA A N 1
ATOM 1349 C CA . ALA A 1 170 ? -16.953 -21.234 -4.723 1 85.25 170 ALA A CA 1
ATOM 1350 C C . ALA A 1 170 ? -18.047 -20.734 -3.795 1 85.25 170 ALA A C 1
ATOM 1352 O O . ALA A 1 170 ? -18.812 -21.531 -3.232 1 85.25 170 ALA A O 1
ATOM 1353 N N . ASP A 1 171 ? -18.016 -19.422 -3.549 1 76.81 171 ASP A N 1
ATOM 1354 C CA . ASP A 1 171 ? -19.062 -18.828 -2.727 1 76.81 171 ASP A CA 1
ATOM 1355 C C . ASP A 1 171 ? -20.328 -18.594 -3.545 1 76.81 171 ASP A C 1
ATOM 1357 O O . ASP A 1 171 ? -20.375 -18.875 -4.742 1 76.81 171 ASP A O 1
ATOM 1361 N N . ARG A 1 172 ? -21.344 -18.156 -2.848 1 66.06 172 ARG A N 1
ATOM 1362 C CA . ARG A 1 172 ? -22.672 -17.953 -3.432 1 66.06 172 ARG A CA 1
ATOM 1363 C C . ARG A 1 172 ? -22.641 -16.922 -4.543 1 66.06 172 ARG A C 1
ATOM 1365 O O . ARG A 1 172 ? -23.531 -16.875 -5.395 1 66.06 172 ARG A O 1
ATOM 1372 N N . GLY A 1 173 ? -21.594 -16.172 -4.465 1 65.06 173 GLY A N 1
ATOM 1373 C CA . GLY A 1 173 ? -21.5 -15.164 -5.508 1 65.06 173 GLY A CA 1
ATOM 1374 C C . GLY A 1 173 ? -21.312 -15.75 -6.891 1 65.06 173 GLY A C 1
ATOM 1375 O O . GLY A 1 173 ? -21.547 -15.078 -7.895 1 65.06 173 GLY A O 1
ATOM 1376 N N . TYR A 1 174 ? -21.047 -16.938 -6.965 1 69.12 174 TYR A N 1
ATOM 1377 C CA . TYR A 1 174 ? -20.812 -17.625 -8.234 1 69.12 174 TYR A CA 1
ATOM 1378 C C . TYR A 1 174 ? -22.047 -18.422 -8.656 1 69.12 174 TYR A C 1
ATOM 1380 O O . TYR A 1 174 ? -21.953 -19.281 -9.531 1 69.12 174 TYR A O 1
ATOM 1388 N N . ARG A 1 175 ? -23.188 -18 -8.203 1 64.81 175 ARG A N 1
ATOM 1389 C CA . ARG A 1 175 ? -24.391 -18.812 -8.391 1 64.81 175 ARG A CA 1
ATOM 1390 C C . ARG A 1 175 ? -25.016 -18.562 -9.75 1 64.81 175 ARG A C 1
ATOM 1392 O O . ARG A 1 175 ? -24.562 -17.688 -10.5 1 64.81 175 ARG A O 1
ATOM 1399 N N . GLY A 1 176 ? -25.875 -19.531 -10.102 1 61.59 176 GLY A N 1
ATOM 1400 C CA . GLY A 1 176 ? -26.734 -19.5 -11.273 1 61.59 176 GLY A CA 1
ATOM 1401 C C . GLY A 1 176 ? -26.125 -20.203 -12.477 1 61.59 176 GLY A C 1
ATOM 1402 O O . GLY A 1 176 ? -25.672 -21.344 -12.383 1 61.59 176 GLY A O 1
ATOM 1403 N N . ASP A 1 177 ? -26.062 -19.453 -13.484 1 61.38 177 ASP A N 1
ATOM 1404 C CA . ASP A 1 177 ? -25.703 -19.891 -14.828 1 61.38 177 ASP A CA 1
ATOM 1405 C C . ASP A 1 177 ? -24.25 -20.328 -14.891 1 61.38 177 ASP A C 1
ATOM 1407 O O . ASP A 1 177 ? -23.875 -21.141 -15.734 1 61.38 177 ASP A O 1
ATOM 1411 N N . LEU A 1 178 ? -23.469 -19.938 -13.82 1 69.69 178 LEU A N 1
ATOM 1412 C CA . LEU A 1 178 ? -22.047 -20.25 -13.828 1 69.69 178 LEU A CA 1
ATOM 1413 C C . LEU A 1 178 ? -21.812 -21.734 -13.625 1 69.69 178 LEU A C 1
ATOM 1415 O O . LEU A 1 178 ? -20.953 -22.328 -14.289 1 69.69 178 LEU A O 1
ATOM 1419 N N . ILE A 1 179 ? -22.672 -22.328 -12.828 1 73.06 179 ILE A N 1
ATOM 1420 C CA . ILE A 1 179 ? -22.5 -23.734 -12.484 1 73.06 179 ILE A CA 1
ATOM 1421 C C . ILE A 1 179 ? -22.703 -24.594 -13.727 1 73.06 179 ILE A C 1
ATOM 1423 O O . ILE A 1 179 ? -21.875 -25.469 -14.016 1 73.06 179 ILE A O 1
ATOM 1427 N N . GLU A 1 180 ? -23.703 -24.266 -14.383 1 75.62 180 GLU A N 1
ATOM 1428 C CA . GLU A 1 180 ? -24.016 -25.062 -15.562 1 75.62 180 GLU A CA 1
ATOM 1429 C C . GLU A 1 180 ? -22.969 -24.844 -16.656 1 75.62 180 GLU A C 1
ATOM 1431 O O . GLU A 1 180 ? -22.547 -25.797 -17.328 1 75.62 180 GLU A O 1
ATOM 1436 N N . LEU A 1 181 ? -22.578 -23.703 -16.719 1 76.25 181 LEU A N 1
ATOM 1437 C CA . LEU A 1 181 ? -21.609 -23.359 -17.75 1 76.25 181 LEU A CA 1
ATOM 1438 C C . LEU A 1 181 ? -20.266 -24.031 -17.469 1 76.25 181 LEU A C 1
ATOM 1440 O O . LEU A 1 181 ? -19.609 -24.562 -18.375 1 76.25 181 LEU A O 1
ATOM 1444 N N . VAL A 1 182 ? -19.922 -24.016 -16.297 1 80.06 182 VAL A N 1
ATOM 1445 C CA . VAL A 1 182 ? -18.656 -24.609 -15.891 1 80.06 182 VAL A CA 1
ATOM 1446 C C . VAL A 1 182 ? -18.688 -26.109 -16.109 1 80.06 182 VAL A C 1
ATOM 1448 O O . VAL A 1 182 ? -17.719 -26.688 -16.625 1 80.06 182 VAL A O 1
ATOM 1451 N N . ARG A 1 183 ? -19.797 -26.703 -15.766 1 81.69 183 ARG A N 1
ATOM 1452 C CA . ARG A 1 183 ? -19.938 -28.141 -15.945 1 81.69 183 ARG A CA 1
ATOM 1453 C C . ARG A 1 183 ? -19.906 -28.516 -17.422 1 81.69 183 ARG A C 1
ATOM 1455 O O . ARG A 1 183 ? -19.172 -29.422 -17.828 1 81.69 183 ARG A O 1
ATOM 1462 N N . ASN A 1 184 ? -20.562 -27.797 -18.172 1 81.5 184 ASN A N 1
ATOM 1463 C CA . ASN A 1 184 ? -20.719 -28.125 -19.594 1 81.5 184 ASN A CA 1
ATOM 1464 C C . ASN A 1 184 ? -19.453 -27.781 -20.375 1 81.5 184 ASN A C 1
ATOM 1466 O O . ASN A 1 184 ? -19.062 -28.516 -21.281 1 81.5 184 ASN A O 1
ATOM 1470 N N . THR A 1 185 ? -18.859 -26.75 -20.016 1 78.5 185 THR A N 1
ATOM 1471 C CA . THR A 1 185 ? -17.75 -26.234 -20.797 1 78.5 185 THR A CA 1
ATOM 1472 C C . THR A 1 185 ? -16.422 -26.828 -20.344 1 78.5 185 THR A C 1
ATOM 1474 O O . THR A 1 185 ? -15.578 -27.188 -21.156 1 78.5 185 THR A O 1
ATOM 1477 N N . PHE A 1 186 ? -16.312 -26.984 -19.062 1 80.31 186 PHE A N 1
ATOM 1478 C CA . PHE A 1 186 ? -14.992 -27.359 -18.547 1 80.31 186 PHE A CA 1
ATOM 1479 C C . PHE A 1 186 ? -15.016 -28.75 -17.938 1 80.31 186 PHE A C 1
ATOM 1481 O O . PHE A 1 186 ? -13.969 -29.312 -17.609 1 80.31 186 PHE A O 1
ATOM 1488 N N . GLY A 1 187 ? -16.156 -29.312 -17.797 1 79.81 187 GLY A N 1
ATOM 1489 C CA . GLY A 1 187 ? -16.281 -30.641 -17.203 1 79.81 187 GLY A CA 1
ATOM 1490 C C . GLY A 1 187 ? -15.961 -30.656 -15.711 1 79.81 187 GLY A C 1
ATOM 1491 O O . GLY A 1 187 ? -15.5 -31.656 -15.18 1 79.81 187 GLY A O 1
ATOM 1492 N N . MET A 1 188 ? -16.078 -29.484 -15.125 1 82.62 188 MET A N 1
ATOM 1493 C CA . MET A 1 188 ? -15.797 -29.359 -13.695 1 82.62 188 MET A CA 1
ATOM 1494 C C . MET A 1 188 ? -17.078 -29.219 -12.898 1 82.62 188 MET A C 1
ATOM 1496 O O . MET A 1 188 ? -18.078 -28.703 -13.406 1 82.62 188 MET A O 1
ATOM 1500 N N . ASN A 1 189 ? -17.031 -29.75 -11.672 1 83.56 189 ASN A N 1
ATOM 1501 C CA . ASN A 1 189 ? -18.156 -29.594 -10.75 1 83.56 189 ASN A CA 1
ATOM 1502 C C . ASN A 1 189 ? -17.922 -28.406 -9.797 1 83.56 189 ASN A C 1
ATOM 1504 O O . ASN A 1 189 ? -16.906 -28.344 -9.109 1 83.56 189 ASN A O 1
ATOM 1508 N N . VAL A 1 190 ? -18.875 -27.531 -9.875 1 80.94 190 VAL A N 1
ATOM 1509 C CA . VAL A 1 190 ? -18.797 -26.375 -8.984 1 80.94 190 VAL A CA 1
ATOM 1510 C C . VAL A 1 190 ? -19.703 -26.609 -7.773 1 80.94 190 VAL A C 1
ATOM 1512 O O . VAL A 1 190 ? -20.891 -26.906 -7.926 1 80.94 190 VAL A O 1
ATOM 1515 N N . GLU A 1 191 ? -19.156 -26.594 -6.641 1 80.56 191 GLU A N 1
ATOM 1516 C CA . GLU A 1 191 ? -19.891 -26.688 -5.387 1 80.56 191 GLU A CA 1
ATOM 1517 C C . GLU A 1 191 ? -19.938 -25.328 -4.684 1 80.56 191 GLU A C 1
ATOM 1519 O O . GLU A 1 191 ? -18.891 -24.734 -4.395 1 80.56 191 GLU A O 1
ATOM 1524 N N . ILE A 1 192 ? -21.094 -24.797 -4.496 1 76.12 192 ILE A N 1
ATOM 1525 C CA . ILE A 1 192 ? -21.297 -23.531 -3.779 1 76.12 192 ILE A CA 1
ATOM 1526 C C . ILE A 1 192 ? -21.344 -23.797 -2.275 1 76.12 192 ILE A C 1
ATOM 1528 O O . ILE A 1 192 ? -22.156 -24.594 -1.799 1 76.12 192 ILE A O 1
ATOM 1532 N N . THR A 1 193 ? -20.344 -23.25 -1.633 1 69.12 193 THR A N 1
ATOM 1533 C CA . THR A 1 193 ? -20.297 -23.438 -0.186 1 69.12 193 THR A CA 1
ATOM 1534 C C . THR A 1 193 ? -21.141 -22.391 0.524 1 69.12 193 THR A C 1
ATOM 1536 O O . THR A 1 193 ? -20.969 -21.188 0.31 1 69.12 193 THR A O 1
ATOM 1539 N N . LEU A 1 194 ? -22.406 -22.703 0.961 1 57.56 194 LEU A N 1
ATOM 1540 C CA . LEU A 1 194 ? -23.328 -21.797 1.639 1 57.56 194 LEU A CA 1
ATOM 1541 C C . LEU A 1 194 ? -22.969 -21.656 3.111 1 57.56 194 LEU A C 1
ATOM 1543 O O . LEU A 1 194 ? -22.5 -22.609 3.738 1 57.56 194 LEU A O 1
ATOM 1547 N N . SER A 1 195 ? -22.703 -20.375 3.58 1 55.78 195 SER A N 1
ATOM 1548 C CA . SER A 1 195 ? -22.562 -20.156 5.016 1 55.78 195 SER A CA 1
ATOM 1549 C C . SER A 1 195 ? -23.812 -20.594 5.77 1 55.78 195 SER A C 1
ATOM 1551 O O . SER A 1 195 ? -23.844 -20.562 7.004 1 55.78 195 SER A O 1
ATOM 1553 N N . GLY A 1 196 ? -24.859 -21.047 5.215 1 47.41 196 GLY A N 1
ATOM 1554 C CA . GLY A 1 196 ? -26.125 -21.078 5.914 1 47.41 196 GLY A CA 1
ATOM 1555 C C . GLY A 1 196 ? -26.188 -22.125 7 1 47.41 196 GLY A C 1
ATOM 1556 O O . GLY A 1 196 ? -25.422 -23.109 6.965 1 47.41 196 GLY A O 1
ATOM 1557 N N . SER A 1 197 ? -26.219 -21.609 8.32 1 43.5 197 SER A N 1
ATOM 1558 C CA . SER A 1 197 ? -26.609 -22.453 9.445 1 43.5 197 SER A CA 1
ATOM 1559 C C . SER A 1 197 ? -27.953 -23.125 9.18 1 43.5 197 SER A C 1
ATOM 1561 O O . SER A 1 197 ? -28.938 -22.453 8.82 1 43.5 197 SER A O 1
ATOM 1563 N N . SER A 1 198 ? -28.047 -24.219 8.641 1 42.91 198 SER A N 1
ATOM 1564 C CA . SER A 1 198 ? -29.391 -24.734 8.906 1 42.91 198 SER A CA 1
ATOM 1565 C C . SER A 1 198 ? -29.875 -24.328 10.297 1 42.91 198 SER A C 1
ATOM 1567 O O . SER A 1 198 ? -31 -23.875 10.461 1 42.91 198 SER A O 1
ATOM 1569 N N . ASP A 1 199 ? -29.281 -24.906 11.344 1 46.56 199 ASP A N 1
ATOM 1570 C CA . ASP A 1 199 ? -29.734 -24.797 12.734 1 46.56 199 ASP A CA 1
ATOM 1571 C C . ASP A 1 199 ? -29.125 -23.594 13.422 1 46.56 199 ASP A C 1
ATOM 1573 O O . ASP A 1 199 ? -29.109 -23.516 14.656 1 46.56 199 ASP A O 1
ATOM 1577 N N . GLY A 1 200 ? -28.766 -22.359 12.93 1 47.53 200 GLY A N 1
ATOM 1578 C CA . GLY A 1 200 ? -28.344 -21.125 13.539 1 47.53 200 GLY A CA 1
ATOM 1579 C C . GLY A 1 200 ? -26.828 -20.953 13.594 1 47.53 200 GLY A C 1
ATOM 1580 O O . GLY A 1 200 ? -26.328 -19.906 13.977 1 47.53 200 GLY A O 1
ATOM 1581 N N . LYS A 1 201 ? -26.156 -21.984 13.758 1 47.97 201 LYS A N 1
ATOM 1582 C CA . LYS A 1 201 ? -24.734 -21.859 14.031 1 47.97 201 LYS A CA 1
ATOM 1583 C C . LYS A 1 201 ? -23.938 -21.734 12.734 1 47.97 201 LYS A C 1
ATOM 1585 O O . LYS A 1 201 ? -24.172 -22.469 11.773 1 47.97 201 LYS A O 1
ATOM 1590 N N . PHE A 1 202 ? -23.219 -20.672 12.5 1 47.28 202 PHE A N 1
ATOM 1591 C CA . PHE A 1 202 ? -22.312 -20.375 11.398 1 47.28 202 PHE A CA 1
ATOM 1592 C C . PHE A 1 202 ? -21.281 -21.484 11.219 1 47.28 202 PHE A C 1
ATOM 1594 O O . PHE A 1 202 ? -20.484 -21.734 12.125 1 47.28 202 PHE A O 1
ATOM 1601 N N . ILE A 1 203 ? -21.453 -22.562 10.477 1 46.53 203 ILE A N 1
ATOM 1602 C CA . ILE A 1 203 ? -20.375 -23.516 10.203 1 46.53 203 ILE A CA 1
ATOM 1603 C C . ILE A 1 203 ? -19.625 -23.078 8.945 1 46.53 203 ILE A C 1
ATOM 1605 O O . ILE A 1 203 ? -20.203 -22.984 7.863 1 46.53 203 ILE A O 1
ATOM 1609 N N . PRO A 1 204 ? -18.469 -22.422 9.156 1 51.5 204 PRO A N 1
ATOM 1610 C CA . PRO A 1 204 ? -17.688 -22.094 7.953 1 51.5 204 PRO A CA 1
ATOM 1611 C C . PRO A 1 204 ? -17.531 -23.281 7.004 1 51.5 204 PRO A C 1
ATOM 1613 O O . PRO A 1 204 ? -17.266 -24.391 7.445 1 51.5 204 PRO A O 1
ATOM 1616 N N . ALA A 1 205 ? -18.125 -23.203 5.941 1 54.41 205 ALA A N 1
ATOM 1617 C CA . ALA A 1 205 ? -17.922 -24.281 4.973 1 54.41 205 ALA A CA 1
ATOM 1618 C C . ALA A 1 205 ? -16.438 -24.531 4.715 1 54.41 205 ALA A C 1
ATOM 1620 O O . ALA A 1 205 ? -15.688 -23.578 4.484 1 54.41 205 ALA A O 1
ATOM 1621 N N . LYS A 1 206 ? -15.938 -25.641 5.16 1 55.81 206 LYS A N 1
ATOM 1622 C CA . LYS A 1 206 ? -14.531 -26.047 5.129 1 55.81 206 LYS A CA 1
ATOM 1623 C C . LYS A 1 206 ? -13.797 -25.406 3.961 1 55.81 206 LYS A C 1
ATOM 1625 O O . LYS A 1 206 ? -12.656 -24.953 4.113 1 55.81 206 LYS A O 1
ATOM 1630 N N . GLY A 1 207 ? -14.414 -25.125 2.764 1 62.34 207 GLY A N 1
ATOM 1631 C CA . GLY A 1 207 ? -13.664 -24.719 1.585 1 62.34 207 GLY A CA 1
ATOM 1632 C C . GLY A 1 207 ? -13.555 -23.219 1.441 1 62.34 207 GLY A C 1
ATOM 1633 O O . GLY A 1 207 ? -12.531 -22.703 0.964 1 62.34 207 GLY A O 1
ATOM 1634 N N . ARG A 1 208 ? -14.289 -22.547 2.104 1 68.88 208 ARG A N 1
ATOM 1635 C CA . ARG A 1 208 ? -14.344 -21.109 1.886 1 68.88 208 ARG A CA 1
ATOM 1636 C C . ARG A 1 208 ? -13.273 -20.391 2.703 1 68.88 208 ARG A C 1
ATOM 1638 O O . ARG A 1 208 ? -12.656 -19.438 2.223 1 68.88 208 ARG A O 1
ATOM 1645 N N . TRP A 1 209 ? -12.906 -20.922 3.83 1 81.69 209 TRP A N 1
ATOM 1646 C CA . TRP A 1 209 ? -11.938 -20.25 4.703 1 81.69 209 TRP A CA 1
ATOM 1647 C C . TRP A 1 209 ? -10.547 -20.281 4.094 1 81.69 209 TRP A C 1
ATOM 1649 O O . TRP A 1 209 ? -9.75 -19.359 4.293 1 81.69 209 TRP A O 1
ATOM 1659 N N . VAL A 1 210 ? -10.344 -21.266 3.223 1 86.81 210 VAL A N 1
ATOM 1660 C CA . VAL A 1 210 ? -9.016 -21.438 2.645 1 86.81 210 VAL A CA 1
ATOM 1661 C C . VAL A 1 210 ? -8.695 -20.266 1.716 1 86.81 210 VAL A C 1
ATOM 1663 O O . VAL A 1 210 ? -7.617 -19.672 1.802 1 86.81 210 VAL A O 1
ATOM 1666 N N . ALA A 1 211 ? -9.664 -19.906 0.845 1 89 211 ALA A N 1
ATOM 1667 C CA . ALA A 1 211 ? -9.438 -18.797 -0.082 1 89 211 ALA A CA 1
ATOM 1668 C C . ALA A 1 211 ? -9.336 -17.469 0.663 1 89 211 ALA A C 1
ATOM 1670 O O . ALA A 1 211 ? -8.516 -16.625 0.306 1 89 211 ALA A O 1
ATOM 1671 N N . GLU A 1 212 ? -10.195 -17.375 1.743 1 84.31 212 GLU A N 1
ATOM 1672 C CA . GLU A 1 212 ? -10.156 -16.156 2.545 1 84.31 212 GLU A CA 1
ATOM 1673 C C . GLU A 1 212 ? -8.805 -15.984 3.225 1 84.31 212 GLU A C 1
ATOM 1675 O O . GLU A 1 212 ? -8.25 -14.883 3.262 1 84.31 212 GLU A O 1
ATOM 1680 N N . ARG A 1 213 ? -8.305 -17 3.701 1 88 213 ARG A N 1
ATOM 1681 C CA . ARG A 1 213 ? -7 -16.984 4.352 1 88 213 ARG A CA 1
ATOM 1682 C C . ARG A 1 213 ? -5.895 -16.672 3.348 1 88 213 ARG A C 1
ATOM 1684 O O . ARG A 1 213 ? -4.984 -15.891 3.637 1 88 213 ARG A O 1
ATOM 1691 N N . SER A 1 214 ? -5.965 -17.281 2.156 1 92 214 SER A N 1
ATOM 1692 C CA . SER A 1 214 ? -4.973 -17.047 1.112 1 92 214 SER A CA 1
ATOM 1693 C C . SER A 1 214 ? -4.973 -15.586 0.675 1 92 214 SER A C 1
ATOM 1695 O O . SER A 1 214 ? -3.912 -14.992 0.461 1 92 214 SER A O 1
ATOM 1697 N N . ILE A 1 215 ? -6.164 -15.07 0.56 1 90.44 215 ILE A N 1
ATOM 1698 C CA . ILE A 1 215 ? -6.293 -13.664 0.186 1 90.44 215 ILE A CA 1
ATOM 1699 C C . ILE A 1 215 ? -5.672 -12.781 1.266 1 90.44 215 ILE A C 1
ATOM 1701 O O . ILE A 1 215 ? -5 -11.797 0.958 1 90.44 215 ILE A O 1
ATOM 1705 N N . SER A 1 216 ? -5.82 -13.188 2.521 1 87.88 216 SER A N 1
ATOM 1706 C CA . SER A 1 216 ? -5.211 -12.445 3.619 1 87.88 216 SER A CA 1
ATOM 1707 C C . SER A 1 216 ? -3.688 -12.492 3.543 1 87.88 216 SER A C 1
ATOM 1709 O O . SER A 1 216 ? -3.014 -11.523 3.895 1 87.88 216 SER A O 1
ATOM 1711 N N . TRP A 1 217 ? -3.186 -13.617 3.031 1 91.5 217 TRP A N 1
ATOM 1712 C CA . TRP A 1 217 ? -1.739 -13.742 2.887 1 91.5 217 TRP A CA 1
ATOM 1713 C C . TRP A 1 217 ? -1.211 -12.766 1.839 1 91.5 217 TRP A C 1
ATOM 1715 O O . TRP A 1 217 ? -0.102 -12.242 1.972 1 91.5 217 TRP A O 1
ATOM 1725 N N . LEU A 1 218 ? -1.986 -12.547 0.817 1 92.62 218 LEU A N 1
ATOM 1726 C CA . LEU A 1 218 ? -1.571 -11.648 -0.254 1 92.62 218 LEU A CA 1
ATOM 1727 C C . LEU A 1 218 ? -1.417 -10.219 0.262 1 92.62 218 LEU A C 1
ATOM 1729 O O . LEU A 1 218 ? -0.637 -9.438 -0.285 1 92.62 218 LEU A O 1
ATOM 1733 N N . ASP A 1 219 ? -2.061 -9.938 1.371 1 86.56 219 ASP A N 1
ATOM 1734 C CA . ASP A 1 219 ? -2.02 -8.602 1.947 1 86.56 219 ASP A CA 1
ATOM 1735 C C . ASP A 1 219 ? -0.637 -8.281 2.514 1 86.56 219 ASP A C 1
ATOM 1737 O O . ASP A 1 219 ? -0.309 -7.121 2.758 1 86.56 219 ASP A O 1
ATOM 1741 N N . ASN A 1 220 ? 0.135 -9.328 2.717 1 90.62 220 ASN A N 1
ATOM 1742 C CA . ASN A 1 220 ? 1.486 -9.125 3.229 1 90.62 220 ASN A CA 1
ATOM 1743 C C . ASN A 1 220 ? 2.424 -8.602 2.148 1 90.62 220 ASN A C 1
ATOM 1745 O O . ASN A 1 220 ? 3.547 -8.18 2.443 1 90.62 220 ASN A O 1
ATOM 1749 N N . PHE A 1 221 ? 1.995 -8.68 0.996 1 96.38 221 PHE A N 1
ATOM 1750 C CA . PHE A 1 221 ? 2.686 -8.062 -0.131 1 96.38 221 PHE A CA 1
ATOM 1751 C C . PHE A 1 221 ? 2.074 -6.707 -0.464 1 96.38 221 PHE A C 1
ATOM 1753 O O . PHE A 1 221 ? 1.038 -6.637 -1.129 1 96.38 221 PHE A O 1
ATOM 1760 N N . ARG A 1 222 ? 2.787 -5.727 -0.12 1 95.19 222 ARG A N 1
ATOM 1761 C CA . ARG A 1 222 ? 2.195 -4.395 -0.073 1 95.19 222 ARG A CA 1
ATOM 1762 C C . ARG A 1 222 ? 1.93 -3.863 -1.478 1 95.19 222 ARG A C 1
ATOM 1764 O O . ARG A 1 222 ? 1.133 -2.941 -1.657 1 95.19 222 ARG A O 1
ATOM 1771 N N . ARG A 1 223 ? 2.613 -4.438 -2.502 1 96.19 223 ARG A N 1
ATOM 1772 C CA . ARG A 1 223 ? 2.336 -4.066 -3.887 1 96.19 223 ARG A CA 1
ATOM 1773 C C . ARG A 1 223 ? 0.9 -4.41 -4.27 1 96.19 223 ARG A C 1
ATOM 1775 O O . ARG A 1 223 ? 0.326 -3.795 -5.168 1 96.19 223 ARG A O 1
ATOM 1782 N N . LEU A 1 224 ? 0.328 -5.316 -3.51 1 95.25 224 LEU A N 1
ATOM 1783 C CA . LEU A 1 224 ? -0.973 -5.859 -3.887 1 95.25 224 LEU A CA 1
ATOM 1784 C C . LEU A 1 224 ? -2.096 -5.156 -3.131 1 95.25 224 LEU A C 1
ATOM 1786 O O . LEU A 1 224 ? -3.275 -5.402 -3.391 1 95.25 224 LEU A O 1
ATOM 1790 N N . CYS A 1 225 ? -1.799 -4.273 -2.197 1 90.31 225 CYS A N 1
ATOM 1791 C CA . CYS A 1 225 ? -2.809 -3.682 -1.327 1 90.31 225 CYS A CA 1
ATOM 1792 C C . CYS A 1 225 ? -3.613 -2.621 -2.068 1 90.31 225 CYS A C 1
ATOM 1794 O O . CYS A 1 225 ? -4.719 -2.271 -1.653 1 90.31 225 CYS A O 1
ATOM 1796 N N . ARG A 1 226 ? -3.053 -2.113 -3.021 1 90.81 226 ARG A N 1
ATOM 1797 C CA . ARG A 1 226 ? -3.654 -1.19 -3.979 1 90.81 226 ARG A CA 1
ATOM 1798 C C . ARG A 1 226 ? -3.168 -1.477 -5.395 1 90.81 226 ARG A C 1
ATOM 1800 O O . ARG A 1 226 ? -2.057 -1.973 -5.586 1 90.81 226 ARG A O 1
ATOM 1807 N N . ASN A 1 227 ? -4.07 -1.31 -6.328 1 91.38 227 ASN A N 1
ATOM 1808 C CA . ASN A 1 227 ? -3.592 -1.564 -7.684 1 91.38 227 ASN A CA 1
ATOM 1809 C C . ASN A 1 227 ? -2.867 -0.351 -8.258 1 91.38 227 ASN A C 1
ATOM 1811 O O . ASN A 1 227 ? -3.486 0.682 -8.523 1 91.38 227 ASN A O 1
ATOM 1815 N N . TYR A 1 228 ? -1.609 -0.511 -8.445 1 91.25 228 TYR A N 1
ATOM 1816 C CA . TYR A 1 228 ? -0.756 0.538 -8.992 1 91.25 228 TYR A CA 1
ATOM 1817 C C . TYR A 1 228 ? -0.434 0.271 -10.461 1 91.25 228 TYR A C 1
ATOM 1819 O O . TYR A 1 228 ? 0.32 1.022 -11.078 1 91.25 228 TYR A O 1
ATOM 1827 N N . GLU A 1 229 ? -0.929 -0.825 -10.977 1 92.62 229 GLU A N 1
ATOM 1828 C CA . GLU A 1 229 ? -0.451 -1.319 -12.266 1 92.62 229 GLU A CA 1
ATOM 1829 C C . GLU A 1 229 ? -1.243 -0.71 -13.422 1 92.62 229 GLU A C 1
ATOM 1831 O O . GLU A 1 229 ? -2.451 -0.495 -13.305 1 92.62 229 GLU A O 1
ATOM 1836 N N . ASP A 1 230 ? -0.567 -0.57 -14.508 1 89.25 230 ASP A N 1
ATOM 1837 C CA . ASP A 1 230 ? -1.167 0.079 -15.672 1 89.25 230 ASP A CA 1
ATOM 1838 C C . ASP A 1 230 ? -2.035 -0.898 -16.469 1 89.25 230 ASP A C 1
ATOM 1840 O O . ASP A 1 230 ? -2.926 -0.485 -17.203 1 89.25 230 ASP A O 1
ATOM 1844 N N . THR A 1 231 ? -1.7 -2.143 -16.375 1 93.06 231 THR A N 1
ATOM 1845 C CA . THR A 1 231 ? -2.479 -3.141 -17.094 1 93.06 231 THR A CA 1
ATOM 1846 C C . THR A 1 231 ? -2.92 -4.266 -16.172 1 93.06 231 THR A C 1
ATOM 1848 O O . THR A 1 231 ? -2.273 -4.523 -15.148 1 93.06 231 THR A O 1
ATOM 1851 N N . LEU A 1 232 ? -3.988 -4.875 -16.578 1 94.25 232 LEU A N 1
ATOM 1852 C CA . LEU A 1 232 ? -4.523 -5.996 -15.805 1 94.25 232 LEU A CA 1
ATOM 1853 C C . LEU A 1 232 ? -3.549 -7.168 -15.805 1 94.25 232 LEU A C 1
ATOM 1855 O O . LEU A 1 232 ? -3.459 -7.906 -14.82 1 94.25 232 LEU A O 1
ATOM 1859 N N . GLU A 1 233 ? -2.857 -7.297 -16.859 1 94.69 233 GLU A N 1
ATOM 1860 C CA . GLU A 1 233 ? -1.891 -8.383 -16.969 1 94.69 233 GLU A CA 1
ATOM 1861 C C . GLU A 1 233 ? -0.747 -8.203 -15.969 1 94.69 233 GLU A C 1
ATOM 1863 O O . GLU A 1 233 ? -0.313 -9.156 -15.328 1 94.69 233 GLU A O 1
ATOM 1868 N N . VAL A 1 234 ? -0.242 -6.988 -15.867 1 95.94 234 VAL A N 1
ATOM 1869 C CA . VAL A 1 234 ? 0.822 -6.723 -14.906 1 95.94 234 VAL A CA 1
ATOM 1870 C C . VAL A 1 234 ? 0.3 -6.934 -13.484 1 95.94 234 VAL A C 1
ATOM 1872 O O . VAL A 1 234 ? 1.004 -7.477 -12.633 1 95.94 234 VAL A O 1
ATOM 1875 N N . ALA A 1 235 ? -0.942 -6.504 -13.266 1 96.38 235 ALA A N 1
ATOM 1876 C CA . ALA A 1 235 ? -1.568 -6.742 -11.969 1 96.38 235 ALA A CA 1
ATOM 1877 C C . ALA A 1 235 ? -1.618 -8.234 -11.656 1 96.38 235 ALA A C 1
ATOM 1879 O O . ALA A 1 235 ? -1.314 -8.648 -10.531 1 96.38 235 ALA A O 1
ATOM 1880 N N . ARG A 1 236 ? -1.955 -8.992 -12.633 1 97.25 236 ARG A N 1
ATOM 1881 C CA . ARG A 1 236 ? -1.984 -10.445 -12.484 1 97.25 236 ARG A CA 1
ATOM 1882 C C . ARG A 1 236 ? -0.603 -10.984 -12.133 1 97.25 236 ARG A C 1
ATOM 1884 O O . ARG A 1 236 ? -0.463 -11.805 -11.227 1 97.25 236 ARG A O 1
ATOM 1891 N N . GLN A 1 237 ? 0.376 -10.5 -12.797 1 97.88 237 GLN A N 1
ATOM 1892 C CA . GLN A 1 237 ? 1.735 -10.992 -12.602 1 97.88 237 GLN A CA 1
ATOM 1893 C C . GLN A 1 237 ? 2.227 -10.688 -11.188 1 97.88 237 GLN A C 1
ATOM 1895 O O . GLN A 1 237 ? 2.928 -11.508 -10.578 1 97.88 237 GLN A O 1
ATOM 1900 N N . MET A 1 238 ? 1.864 -9.555 -10.648 1 98.12 238 MET A N 1
ATOM 1901 C CA . MET A 1 238 ? 2.271 -9.203 -9.297 1 98.12 238 MET A CA 1
ATOM 1902 C C . MET A 1 238 ? 1.687 -10.188 -8.281 1 98.12 238 MET A C 1
ATOM 1904 O O . MET A 1 238 ? 2.344 -10.539 -7.305 1 98.12 238 MET A O 1
ATOM 1908 N N . VAL A 1 239 ? 0.481 -10.664 -8.523 1 98.31 239 VAL A N 1
ATOM 1909 C CA . VAL A 1 239 ? -0.136 -11.641 -7.637 1 98.31 239 VAL A CA 1
ATOM 1910 C C . VAL A 1 239 ? 0.599 -12.977 -7.754 1 98.31 239 VAL A C 1
ATOM 1912 O O . VAL A 1 239 ? 0.877 -13.633 -6.746 1 98.31 239 VAL A O 1
ATOM 1915 N N . ILE A 1 240 ? 0.909 -13.328 -8.969 1 98.44 240 ILE A N 1
ATOM 1916 C CA . ILE A 1 240 ? 1.613 -14.586 -9.211 1 98.44 240 ILE A CA 1
ATOM 1917 C C . ILE A 1 240 ? 2.969 -14.562 -8.508 1 98.44 240 ILE A C 1
ATOM 1919 O O . ILE A 1 240 ? 3.363 -15.539 -7.875 1 98.44 240 ILE A O 1
ATOM 1923 N N . ILE A 1 241 ? 3.643 -13.477 -8.594 1 98.44 241 ILE A N 1
ATOM 1924 C CA . ILE A 1 241 ? 4.945 -13.312 -7.957 1 98.44 241 ILE A CA 1
ATOM 1925 C C . ILE A 1 241 ? 4.805 -13.477 -6.445 1 98.44 241 ILE A C 1
ATOM 1927 O O . ILE A 1 241 ? 5.648 -14.109 -5.801 1 98.44 241 ILE A O 1
ATOM 1931 N N . A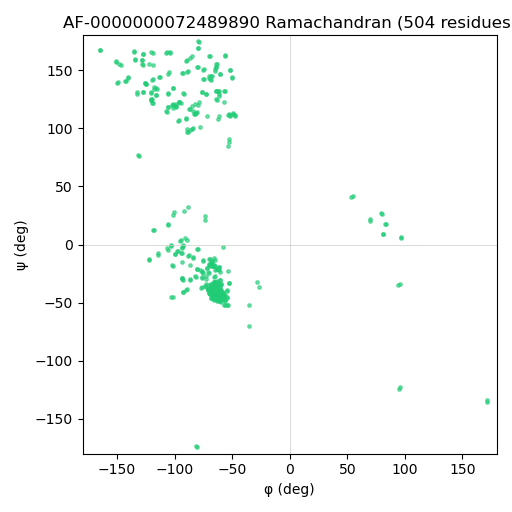LA A 1 242 ? 3.783 -12.914 -5.891 1 98.44 242 ALA A N 1
ATOM 1932 C CA . ALA A 1 242 ? 3.52 -13.109 -4.469 1 98.44 242 ALA A CA 1
ATOM 1933 C C . ALA A 1 242 ? 3.318 -14.586 -4.141 1 98.44 242 ALA A C 1
ATOM 1935 O O . ALA A 1 242 ? 3.83 -15.078 -3.135 1 98.44 242 ALA A O 1
ATOM 1936 N N . GLY A 1 243 ? 2.533 -15.281 -4.977 1 98.12 243 GLY A N 1
ATOM 1937 C CA . GLY A 1 243 ? 2.367 -16.719 -4.809 1 98.12 243 GLY A CA 1
ATOM 1938 C C . GLY A 1 243 ? 3.68 -17.484 -4.836 1 98.12 243 GLY A C 1
ATOM 1939 O O . GLY A 1 243 ? 3.902 -18.375 -4.016 1 98.12 243 GLY A O 1
ATOM 1940 N N . VAL A 1 244 ? 4.508 -17.094 -5.785 1 98 244 VAL A N 1
ATOM 1941 C CA . VAL A 1 244 ? 5.832 -17.703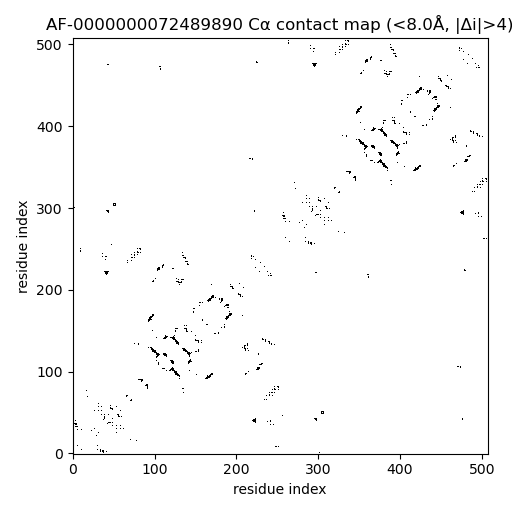 -5.902 1 98 244 VAL A CA 1
ATOM 1942 C C . VAL A 1 244 ? 6.613 -17.484 -4.609 1 98 244 VAL A C 1
ATOM 1944 O O . VAL A 1 244 ? 7.164 -18.438 -4.051 1 98 244 VAL A O 1
ATOM 1947 N N . ALA A 1 245 ? 6.641 -16.266 -4.148 1 97.81 245 ALA A N 1
ATOM 1948 C CA . ALA A 1 245 ? 7.387 -15.945 -2.932 1 97.81 245 ALA A CA 1
ATOM 1949 C C . ALA A 1 245 ? 6.879 -16.766 -1.746 1 97.81 245 ALA A C 1
ATOM 1951 O O . ALA A 1 245 ? 7.672 -17.297 -0.973 1 97.81 245 ALA A O 1
ATOM 1952 N N . MET A 1 246 ? 5.609 -16.875 -1.595 1 96.75 246 MET A N 1
ATOM 1953 C CA . MET A 1 246 ? 5.016 -17.609 -0.479 1 96.75 246 MET A CA 1
ATOM 1954 C C . MET A 1 246 ? 5.375 -19.078 -0.547 1 96.75 246 MET A C 1
ATOM 1956 O O . MET A 1 246 ? 5.707 -19.688 0.471 1 96.75 246 MET A O 1
ATOM 1960 N N . LEU A 1 247 ? 5.328 -19.625 -1.732 1 97.06 247 LEU A N 1
ATOM 1961 C CA . LEU A 1 247 ? 5.605 -21.047 -1.898 1 97.06 247 LEU A CA 1
ATOM 1962 C C . LEU A 1 247 ? 7.09 -21.344 -1.729 1 97.06 247 LEU A C 1
ATOM 1964 O O . LEU A 1 247 ? 7.469 -22.406 -1.23 1 97.06 247 LEU A O 1
ATOM 1968 N N . LEU A 1 248 ? 7.961 -20.422 -2.201 1 96.69 248 LEU A N 1
ATOM 1969 C CA . LEU A 1 248 ? 9.391 -20.562 -1.959 1 96.69 248 LEU A CA 1
ATOM 1970 C C . LEU A 1 248 ? 9.688 -20.625 -0.465 1 96.69 248 LEU A C 1
ATOM 1972 O O . LEU A 1 248 ? 10.523 -21.422 -0.024 1 96.69 248 LEU A O 1
ATOM 1976 N N . ASN A 1 249 ? 9 -19.781 0.301 1 93.81 249 ASN A N 1
ATOM 1977 C CA . ASN A 1 249 ? 9.18 -19.797 1.75 1 93.81 249 ASN A CA 1
ATOM 1978 C C . ASN A 1 249 ? 8.703 -21.109 2.367 1 93.81 249 ASN A C 1
ATOM 1980 O O . ASN A 1 249 ? 9.297 -21.594 3.334 1 93.81 249 ASN A O 1
ATOM 1984 N N . ARG A 1 250 ? 7.648 -21.625 1.799 1 90.69 250 ARG A N 1
ATOM 1985 C CA . ARG A 1 250 ? 7.094 -22.875 2.299 1 90.69 250 ARG A CA 1
ATOM 1986 C C . ARG A 1 250 ? 8.008 -24.062 1.961 1 90.69 250 ARG A C 1
ATOM 1988 O O . ARG A 1 250 ? 8.148 -24.984 2.758 1 90.69 250 ARG A O 1
ATOM 1995 N N . LEU A 1 251 ? 8.57 -24.047 0.808 1 87.19 251 LEU A N 1
ATOM 1996 C CA . LEU A 1 251 ? 9.43 -25.125 0.315 1 87.19 251 LEU A CA 1
ATOM 1997 C C . LEU A 1 251 ? 10.648 -25.297 1.223 1 87.19 251 LEU A C 1
ATOM 1999 O O . LEU A 1 251 ? 11.055 -26.422 1.5 1 87.19 251 LEU A O 1
ATOM 2003 N N . THR A 1 252 ? 11.219 -24.203 1.738 1 76.81 252 THR A N 1
ATOM 2004 C CA . THR A 1 252 ? 12.484 -24.297 2.459 1 76.81 252 THR A CA 1
ATOM 2005 C C . THR A 1 252 ? 12.25 -24.297 3.967 1 76.81 252 THR A C 1
ATOM 2007 O O . THR A 1 252 ? 13.203 -24.391 4.75 1 76.81 252 THR A O 1
ATOM 2010 N N . ALA A 1 253 ? 11.031 -24.047 4.41 1 66.69 253 ALA A N 1
ATOM 2011 C CA . ALA A 1 253 ? 10.711 -24.188 5.828 1 66.69 253 ALA A CA 1
ATOM 2012 C C . ALA A 1 253 ? 10.648 -25.656 6.23 1 66.69 253 ALA A C 1
ATOM 2014 O O . ALA A 1 253 ? 10.852 -26 7.395 1 66.69 253 ALA A O 1
ATOM 2015 N N . ASN A 1 254 ? 10.289 -26.5 5.324 1 51.09 254 ASN A N 1
ATOM 2016 C CA . ASN A 1 254 ? 10.211 -27.938 5.602 1 51.09 254 ASN A CA 1
ATOM 2017 C C . ASN A 1 254 ? 11.57 -28.609 5.441 1 51.09 254 ASN A C 1
ATOM 2019 O O . ASN A 1 254 ? 12.352 -28.234 4.57 1 51.09 254 ASN A O 1
ATOM 2023 N N . MET B 1 1 ? 19.906 8.781 -6.133 1 87.62 1 MET B N 1
ATOM 2024 C CA . MET B 1 1 ? 18.891 9.641 -5.527 1 87.62 1 MET B CA 1
ATOM 2025 C C . MET B 1 1 ? 17.5 9.039 -5.691 1 87.62 1 MET B C 1
ATOM 2027 O O . MET B 1 1 ? 17.172 8.492 -6.742 1 87.62 1 MET B O 1
ATOM 2031 N N . TYR B 1 2 ? 16.812 9.039 -4.543 1 96 2 TYR B N 1
ATOM 2032 C CA . TYR B 1 2 ? 15.422 8.602 -4.605 1 96 2 TYR B CA 1
ATOM 2033 C C . TYR B 1 2 ? 14.492 9.781 -4.879 1 96 2 TYR B C 1
ATOM 2035 O O . TYR B 1 2 ? 14.867 10.938 -4.664 1 96 2 TYR B O 1
ATOM 2043 N N . THR B 1 3 ? 13.273 9.508 -5.406 1 94.62 3 THR B N 1
ATOM 2044 C CA . THR B 1 3 ? 12.336 10.555 -5.793 1 94.62 3 THR B CA 1
ATOM 2045 C C . THR B 1 3 ? 11.859 11.328 -4.57 1 94.62 3 THR B C 1
ATOM 2047 O O . THR B 1 3 ? 11.367 12.453 -4.695 1 94.62 3 THR B O 1
ATOM 2050 N N . SER B 1 4 ? 12.023 10.766 -3.352 1 95.56 4 SER B N 1
ATOM 20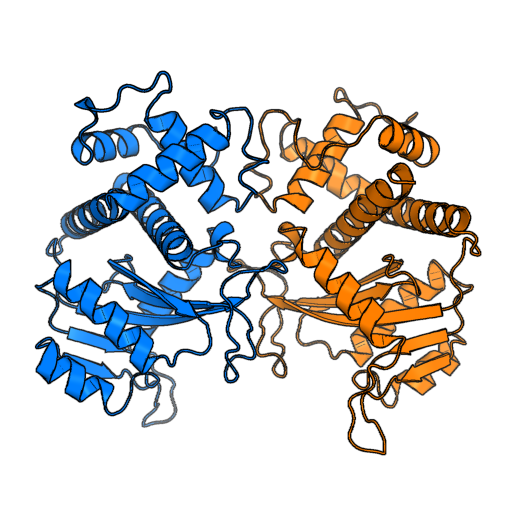51 C CA . SER B 1 4 ? 11.547 11.383 -2.117 1 95.56 4 SER B CA 1
ATOM 2052 C C . SER B 1 4 ? 12.648 12.219 -1.462 1 95.56 4 SER B C 1
ATOM 2054 O O . SER B 1 4 ? 12.414 12.875 -0.448 1 95.56 4 SER B O 1
ATOM 2056 N N . ASP B 1 5 ? 13.82 12.219 -2.043 1 96.69 5 ASP B N 1
ATOM 2057 C CA . ASP B 1 5 ? 14.938 12.938 -1.433 1 96.69 5 ASP B CA 1
ATOM 2058 C C . ASP B 1 5 ? 14.711 14.445 -1.472 1 96.69 5 ASP B C 1
ATOM 2060 O O . ASP B 1 5 ? 14.203 14.977 -2.463 1 96.69 5 ASP B O 1
ATOM 2064 N N . LEU B 1 6 ? 15.172 15.07 -0.447 1 97.19 6 LEU B N 1
ATOM 2065 C CA . LEU B 1 6 ? 15.055 16.516 -0.339 1 97.19 6 LEU B CA 1
ATOM 2066 C C . LEU B 1 6 ? 16.062 17.219 -1.263 1 97.19 6 LEU B C 1
ATOM 2068 O O . LEU B 1 6 ? 17.188 16.75 -1.414 1 97.19 6 LEU B O 1
ATOM 2072 N N . THR B 1 7 ? 15.633 18.281 -1.824 1 96.12 7 THR B N 1
ATOM 2073 C CA . THR B 1 7 ? 16.531 19.172 -2.545 1 96.12 7 THR B CA 1
ATOM 2074 C C . THR B 1 7 ? 17.297 20.062 -1.573 1 96.12 7 THR B C 1
ATOM 2076 O O . THR B 1 7 ? 16.938 20.156 -0.397 1 96.12 7 THR B O 1
ATOM 2079 N N . GLU B 1 8 ? 18.297 20.75 -2.113 1 95.19 8 GLU B N 1
ATOM 2080 C CA . GLU B 1 8 ? 19.078 21.656 -1.277 1 95.19 8 GLU B CA 1
ATOM 2081 C C . GLU B 1 8 ? 18.219 22.812 -0.762 1 95.19 8 GLU B C 1
ATOM 2083 O O . GLU B 1 8 ? 18.391 23.25 0.378 1 95.19 8 GLU B O 1
ATOM 2088 N N . ALA B 1 9 ? 17.344 23.25 -1.558 1 94.56 9 ALA B N 1
ATOM 2089 C CA . ALA B 1 9 ? 16.453 24.344 -1.153 1 94.56 9 ALA B CA 1
ATOM 2090 C C . ALA B 1 9 ? 15.523 23.906 -0.025 1 94.56 9 ALA B C 1
ATOM 2092 O O . ALA B 1 9 ? 15.289 24.656 0.919 1 94.56 9 ALA B O 1
ATOM 2093 N N . GLN B 1 10 ? 15.039 22.719 -0.137 1 96.12 10 GLN B N 1
ATOM 2094 C CA . GLN B 1 10 ? 14.164 22.188 0.897 1 96.12 10 GLN B CA 1
ATOM 2095 C C . GLN B 1 10 ? 14.922 21.969 2.205 1 96.12 10 GLN B C 1
ATOM 2097 O O . GLN B 1 10 ? 14.406 22.281 3.281 1 96.12 10 GLN B O 1
ATOM 2102 N N . LYS B 1 11 ? 16.094 21.516 2.08 1 95.19 11 LYS B N 1
ATOM 2103 C CA . LYS B 1 11 ? 16.938 21.328 3.254 1 95.19 11 LYS B CA 1
ATOM 2104 C C . LYS B 1 11 ? 17.203 22.656 3.965 1 95.19 11 LYS B C 1
ATOM 2106 O O . LYS B 1 11 ? 17.172 22.719 5.195 1 95.19 11 LYS B O 1
ATOM 2111 N N . ALA B 1 12 ? 17.453 23.656 3.201 1 93.38 12 ALA B N 1
ATOM 2112 C CA . ALA B 1 12 ? 17.703 24.969 3.76 1 93.38 12 ALA B CA 1
ATOM 2113 C C . ALA B 1 12 ? 16.516 25.469 4.582 1 93.38 12 ALA B C 1
ATOM 2115 O O . ALA B 1 12 ? 16.688 26.016 5.672 1 93.38 12 ALA B O 1
ATOM 2116 N N . PHE B 1 13 ? 15.359 25.25 4.07 1 93.88 13 PHE B N 1
ATOM 2117 C CA . PHE B 1 13 ? 14.164 25.656 4.801 1 93.88 13 PHE B CA 1
ATOM 2118 C C . PHE B 1 13 ? 14.039 24.891 6.109 1 93.88 13 PHE B C 1
ATOM 2120 O O . PHE B 1 13 ? 13.734 25.469 7.152 1 93.88 13 PHE B O 1
ATOM 2127 N N . ILE B 1 14 ? 14.234 23.578 6.047 1 94.75 14 ILE B N 1
ATOM 2128 C CA . ILE B 1 14 ? 14.109 22.734 7.234 1 94.75 14 ILE B CA 1
ATOM 2129 C C . ILE B 1 14 ? 15.125 23.172 8.289 1 94.75 14 ILE B C 1
ATOM 2131 O O . ILE B 1 14 ? 14.797 23.25 9.477 1 94.75 14 ILE B O 1
ATOM 2135 N N . LYS B 1 15 ? 16.281 23.516 7.855 1 91.56 15 LYS B N 1
ATOM 2136 C CA . LYS B 1 15 ? 17.344 23.953 8.766 1 91.56 15 LYS B CA 1
ATOM 2137 C C . LYS B 1 15 ? 16.938 25.234 9.5 1 91.56 15 LYS B C 1
ATOM 2139 O O . LYS B 1 15 ? 17.312 25.438 10.656 1 91.56 15 LYS B O 1
ATOM 2144 N N . GLU B 1 16 ? 16.203 25.984 8.844 1 90.25 16 GLU B N 1
ATOM 2145 C CA . GLU B 1 16 ? 15.758 27.25 9.438 1 90.25 16 GLU B CA 1
ATOM 2146 C C . GLU B 1 16 ? 14.648 27.016 10.453 1 90.25 16 GLU B C 1
ATOM 2148 O O . GLU B 1 16 ? 14.477 27.797 11.391 1 90.25 16 GLU B O 1
ATOM 2153 N N . THR B 1 17 ? 13.914 25.984 10.234 1 90.56 17 THR B N 1
ATOM 2154 C CA . THR B 1 17 ? 12.727 25.75 11.047 1 90.56 17 THR B CA 1
ATOM 2155 C C . THR B 1 17 ? 13.055 24.844 12.234 1 90.56 17 THR B C 1
ATOM 2157 O O . THR B 1 17 ? 12.492 25.016 13.32 1 90.56 17 THR B O 1
ATOM 2160 N N . ILE B 1 18 ? 13.859 23.828 11.992 1 88.25 18 ILE B N 1
ATOM 2161 C CA . ILE B 1 18 ? 14.227 22.859 13.016 1 88.25 18 ILE B CA 1
ATOM 2162 C C . ILE B 1 18 ? 15.633 23.172 13.539 1 88.25 18 ILE B C 1
ATOM 2164 O O . ILE B 1 18 ? 16.609 23.141 12.781 1 88.25 18 ILE B O 1
ATOM 2168 N N . PRO B 1 19 ? 15.672 23.484 14.852 1 78.5 19 PRO B N 1
ATOM 2169 C CA . PRO B 1 19 ? 17 23.719 15.422 1 78.5 19 PRO B CA 1
ATOM 2170 C C . PRO B 1 19 ? 17.906 22.5 15.336 1 78.5 19 PRO B C 1
ATOM 2172 O O . PRO B 1 19 ? 17.672 21.5 16.016 1 78.5 19 PRO B O 1
ATOM 2175 N N . MET B 1 20 ? 18.875 22.578 14.531 1 77.81 20 MET B N 1
ATOM 2176 C CA . MET B 1 20 ? 19.75 21.453 14.266 1 77.81 20 MET B CA 1
ATOM 2177 C C . MET B 1 20 ? 20.906 21.422 15.258 1 77.81 20 MET B C 1
ATOM 2179 O O . MET B 1 20 ? 21.672 20.453 15.297 1 77.81 20 MET B O 1
ATOM 2183 N N . ASP B 1 21 ? 21.047 22.375 15.969 1 76.88 21 ASP B N 1
ATOM 2184 C CA . ASP B 1 21 ? 22.172 22.484 16.891 1 76.88 21 ASP B CA 1
ATOM 2185 C C . ASP B 1 21 ? 22.156 21.344 17.906 1 76.88 21 ASP B C 1
ATOM 2187 O O . ASP B 1 21 ? 23.203 20.938 18.406 1 76.88 21 ASP B O 1
ATOM 2191 N N . ASN B 1 22 ? 21.047 20.828 18.094 1 75.56 22 ASN B N 1
ATOM 2192 C CA . ASN B 1 22 ? 20.938 19.781 19.094 1 75.56 22 ASN B CA 1
ATOM 2193 C C . ASN B 1 22 ? 21.078 18.391 18.484 1 75.56 22 ASN B C 1
ATOM 2195 O O . ASN B 1 22 ? 21.016 17.391 19.188 1 75.56 22 ASN B O 1
ATOM 2199 N N . TRP B 1 23 ? 21.344 18.406 17.188 1 85.12 23 TRP B N 1
ATOM 2200 C CA . TRP B 1 23 ? 21.5 17.109 16.531 1 85.12 23 TRP B CA 1
ATOM 2201 C C . TRP B 1 23 ? 22.906 16.547 16.766 1 85.12 23 TRP B C 1
ATOM 2203 O O . TRP B 1 23 ? 23.891 17.156 16.344 1 85.12 23 TRP B O 1
ATOM 2213 N N . THR B 1 24 ? 23.078 15.438 17.5 1 82.94 24 THR B N 1
ATOM 2214 C CA . THR B 1 24 ? 24.375 14.914 17.906 1 82.94 24 THR B CA 1
ATOM 2215 C C . THR B 1 24 ? 24.609 13.516 17.328 1 82.94 24 THR B C 1
ATOM 2217 O O . THR B 1 24 ? 25.641 12.898 17.578 1 82.94 24 THR B O 1
ATOM 2220 N N . SER B 1 25 ? 23.859 13.094 16.453 1 86.69 25 SER B N 1
ATOM 2221 C CA . SER B 1 25 ? 23.969 11.758 15.875 1 86.69 25 SER B CA 1
ATOM 2222 C C . SER B 1 25 ? 25.141 11.664 14.906 1 86.69 25 SER B C 1
ATOM 2224 O O . SER B 1 25 ? 25.562 12.672 14.336 1 86.69 25 SER B O 1
ATOM 2226 N N . LYS B 1 26 ? 25.688 10.477 14.812 1 92.38 26 LYS B N 1
ATOM 2227 C CA . LYS B 1 26 ? 26.75 10.227 13.844 1 92.38 26 LYS B CA 1
ATOM 2228 C C . LYS B 1 26 ? 26.219 10.281 12.414 1 92.38 26 LYS B C 1
ATOM 2230 O O . LYS B 1 26 ? 26.984 10.43 11.461 1 92.38 26 LYS B O 1
ATOM 2235 N N . TYR B 1 27 ? 24.984 10.219 12.305 1 93.69 27 TYR B N 1
ATOM 2236 C CA . TYR B 1 27 ? 24.375 10.273 10.977 1 93.69 27 TYR B CA 1
ATOM 2237 C C . TYR B 1 27 ? 24 11.703 10.609 1 93.69 27 TYR B C 1
ATOM 2239 O O . TYR B 1 27 ? 23.641 12.5 11.484 1 93.69 27 TYR B O 1
ATOM 2247 N N . ASP B 1 28 ? 24.094 11.938 9.312 1 94.19 28 ASP B N 1
ATOM 2248 C CA . ASP B 1 28 ? 23.609 13.203 8.781 1 94.19 28 ASP B CA 1
ATOM 2249 C C . ASP B 1 28 ? 22.094 13.344 9.016 1 94.19 28 ASP B C 1
ATOM 2251 O O . ASP B 1 28 ? 21.344 12.398 8.789 1 94.19 28 ASP B O 1
ATOM 2255 N N . PHE B 1 29 ? 21.734 14.508 9.516 1 94.69 29 PHE B N 1
ATOM 2256 C CA . PHE B 1 29 ? 20.328 14.781 9.828 1 94.69 29 PHE B CA 1
ATOM 2257 C C . PHE B 1 29 ? 19.453 14.539 8.609 1 94.69 29 PHE B C 1
ATOM 2259 O O . PHE B 1 29 ? 18.406 13.891 8.711 1 94.69 29 PHE B O 1
ATOM 2266 N N . PHE B 1 30 ? 19.875 15.023 7.496 1 96 30 PHE B N 1
ATOM 2267 C CA . PHE B 1 30 ? 19.031 14.984 6.309 1 96 30 PHE B CA 1
ATOM 2268 C C . PHE B 1 30 ? 19 13.594 5.703 1 96 30 PHE B C 1
ATOM 2270 O O . PHE B 1 30 ? 18.047 13.234 4.992 1 96 30 PHE B O 1
ATOM 2277 N N . LEU B 1 31 ? 19.984 12.828 5.977 1 96.56 31 LEU B N 1
ATOM 2278 C CA . LEU B 1 31 ? 19.953 11.43 5.551 1 96.56 31 LEU B CA 1
ATOM 2279 C C . LEU B 1 31 ? 18.844 10.672 6.281 1 96.56 31 LEU B C 1
ATOM 2281 O O . LEU B 1 31 ? 18.125 9.867 5.672 1 96.56 31 LEU B O 1
ATOM 2285 N N . VAL B 1 32 ? 18.719 10.945 7.559 1 96.94 32 VAL B N 1
ATOM 2286 C CA . VAL B 1 32 ? 17.672 10.32 8.367 1 96.94 32 VAL B CA 1
ATOM 2287 C C . VAL B 1 32 ? 16.297 10.844 7.938 1 96.94 32 VAL B C 1
ATOM 2289 O O . VAL B 1 32 ? 15.359 10.062 7.793 1 96.94 32 VAL B O 1
ATOM 2292 N N . PHE B 1 33 ? 16.234 12.102 7.715 1 97.38 33 PHE B N 1
ATOM 2293 C CA . PHE B 1 33 ? 14.984 12.711 7.281 1 97.38 33 PHE B CA 1
ATOM 2294 C C . PHE B 1 33 ? 14.539 12.141 5.938 1 97.38 33 PHE B C 1
ATOM 2296 O O . PHE B 1 33 ? 13.375 11.797 5.758 1 97.38 33 PHE B O 1
ATOM 2303 N N . ASP B 1 34 ? 15.492 12 5.043 1 98.31 34 ASP B N 1
ATOM 2304 C CA . ASP B 1 34 ? 15.219 11.43 3.732 1 98.31 34 ASP B CA 1
ATOM 2305 C C . ASP B 1 34 ? 14.719 9.992 3.857 1 98.31 34 ASP B C 1
ATOM 2307 O O . ASP B 1 34 ? 13.852 9.555 3.094 1 98.31 34 ASP B O 1
ATOM 2311 N N . ALA B 1 35 ? 15.305 9.281 4.758 1 98.62 35 ALA B N 1
ATOM 2312 C CA . ALA B 1 35 ? 14.875 7.902 4.98 1 98.62 35 ALA B CA 1
ATOM 2313 C C . ALA B 1 35 ? 13.414 7.844 5.41 1 98.62 35 ALA B C 1
ATOM 2315 O O . ALA B 1 35 ? 12.656 6.984 4.949 1 98.62 35 ALA B O 1
ATOM 2316 N N . ILE B 1 36 ? 13 8.742 6.254 1 98.56 36 ILE B N 1
ATOM 2317 C CA . ILE B 1 36 ? 11.625 8.797 6.73 1 98.56 36 ILE B CA 1
ATOM 2318 C C . ILE B 1 36 ? 10.688 9.141 5.57 1 98.56 36 ILE B C 1
ATOM 2320 O O . ILE B 1 36 ? 9.633 8.523 5.414 1 98.56 36 ILE B O 1
ATOM 2324 N N . LEU B 1 37 ? 11.125 10.086 4.762 1 98.62 37 LEU B N 1
ATOM 2325 C CA . LEU B 1 37 ? 10.336 10.445 3.59 1 98.62 37 LEU B CA 1
ATOM 2326 C C . LEU B 1 37 ? 10.227 9.266 2.629 1 98.62 37 LEU B C 1
ATOM 2328 O O . LEU B 1 37 ? 9.172 9.055 2.027 1 98.62 37 LEU B O 1
ATOM 2332 N N . TYR B 1 38 ? 11.312 8.531 2.514 1 98.69 38 TYR B N 1
ATOM 2333 C CA . TYR B 1 38 ? 11.32 7.352 1.651 1 98.69 38 TYR B CA 1
ATOM 2334 C C . TYR B 1 38 ? 10.289 6.328 2.111 1 98.69 38 TYR B C 1
ATOM 2336 O O . TYR B 1 38 ? 9.531 5.793 1.299 1 98.69 38 TYR B O 1
ATOM 2344 N N . VAL B 1 39 ? 10.25 6.07 3.404 1 98.62 39 VAL B N 1
ATOM 2345 C CA . VAL B 1 39 ? 9.312 5.113 3.98 1 98.62 39 VAL B CA 1
ATOM 2346 C C . VAL B 1 39 ? 7.883 5.559 3.701 1 98.62 39 VAL B C 1
ATOM 2348 O O . VAL B 1 39 ? 7.043 4.754 3.299 1 98.62 39 VAL B O 1
ATOM 2351 N N . ASP B 1 40 ? 7.648 6.789 3.898 1 98.38 40 ASP B N 1
ATOM 2352 C CA . ASP B 1 40 ? 6.305 7.332 3.711 1 98.38 40 ASP B CA 1
ATOM 2353 C C . ASP B 1 40 ? 5.883 7.25 2.246 1 98.38 40 ASP B C 1
ATOM 2355 O O . ASP B 1 40 ? 4.758 6.848 1.94 1 98.38 40 ASP B O 1
ATOM 2359 N N . LYS B 1 41 ? 6.797 7.613 1.342 1 98.06 41 LYS B N 1
ATOM 2360 C CA . LYS B 1 41 ? 6.504 7.672 -0.087 1 98.06 41 LYS B CA 1
ATOM 2361 C C . LYS B 1 41 ? 6.32 6.273 -0.668 1 98.06 41 LYS B C 1
ATOM 2363 O O . LYS B 1 41 ? 5.398 6.035 -1.451 1 98.06 41 LYS B O 1
ATOM 2368 N N . THR B 1 42 ? 7.125 5.355 -0.279 1 97.69 42 THR B N 1
ATOM 2369 C CA . THR B 1 42 ? 7.156 4.047 -0.922 1 97.69 42 THR B CA 1
ATOM 2370 C C . THR B 1 42 ? 6.25 3.062 -0.188 1 97.69 42 THR B C 1
ATOM 2372 O O . THR B 1 42 ? 5.816 2.062 -0.764 1 97.69 42 THR B O 1
ATOM 2375 N N . GLY B 1 43 ? 6.109 3.314 1.1 1 96.44 43 GLY B N 1
ATOM 2376 C CA . GLY B 1 43 ? 5.316 2.391 1.894 1 96.44 43 GLY B CA 1
ATOM 2377 C C . GLY B 1 43 ? 6.082 1.146 2.303 1 96.44 43 GLY B C 1
ATOM 2378 O O . GLY B 1 43 ? 5.504 0.21 2.859 1 96.44 43 GLY B O 1
ATOM 2379 N N . CYS B 1 44 ? 7.371 1.074 2.09 1 97.56 44 CYS B N 1
ATOM 2380 C CA . CYS B 1 44 ? 8.133 -0.128 2.406 1 97.56 44 CYS B CA 1
ATOM 2381 C C . CYS B 1 44 ? 8.109 -0.406 3.906 1 97.56 44 CYS B C 1
ATOM 2383 O O . CYS B 1 44 ? 7.902 0.506 4.707 1 97.56 44 CYS B O 1
ATOM 2385 N N . GLN B 1 45 ? 8.25 -1.647 4.277 1 96.5 45 GLN B N 1
ATOM 2386 C CA . GLN B 1 45 ? 8.453 -2 5.68 1 96.5 45 GLN B CA 1
ATOM 2387 C C . GLN B 1 45 ? 9.727 -1.364 6.23 1 96.5 45 GLN B C 1
ATOM 2389 O O . GLN B 1 45 ? 10.727 -1.247 5.516 1 96.5 45 GLN B O 1
ATOM 2394 N N . TRP B 1 46 ? 9.633 -1.037 7.52 1 97.06 46 TRP B N 1
ATOM 2395 C CA . TRP B 1 46 ? 10.82 -0.46 8.141 1 97.06 46 TRP B CA 1
ATOM 2396 C C . TRP B 1 46 ? 12.031 -1.368 7.957 1 97.06 46 TRP B C 1
ATOM 2398 O O . TRP B 1 46 ? 13.117 -0.902 7.602 1 97.06 46 TRP B O 1
ATOM 2408 N N . ARG B 1 47 ? 11.914 -2.639 8.047 1 96.81 47 ARG B N 1
ATOM 2409 C CA . ARG B 1 47 ? 13.008 -3.604 7.969 1 96.81 47 ARG B CA 1
ATOM 2410 C C . ARG B 1 47 ? 13.57 -3.676 6.555 1 96.81 47 ARG B C 1
ATOM 2412 O O . ARG B 1 47 ? 14.664 -4.215 6.344 1 96.81 47 ARG B O 1
ATOM 2419 N N . ASN B 1 48 ? 12.828 -3.168 5.598 1 97.81 48 ASN B N 1
ATOM 2420 C CA . ASN B 1 48 ? 13.266 -3.229 4.211 1 97.81 48 ASN B CA 1
ATOM 2421 C C . ASN B 1 48 ? 13.742 -1.864 3.713 1 97.81 48 ASN B C 1
ATOM 2423 O O . ASN B 1 48 ? 13.789 -1.624 2.506 1 97.81 48 ASN B O 1
ATOM 2427 N N . LEU B 1 49 ? 14.008 -0.982 4.699 1 98.44 49 LEU B N 1
ATOM 2428 C CA . LEU B 1 49 ? 14.586 0.302 4.328 1 98.44 49 LEU B CA 1
ATOM 2429 C C . LEU B 1 49 ? 15.883 0.106 3.549 1 98.44 49 LEU B C 1
ATOM 2431 O O . LEU B 1 49 ? 16.719 -0.711 3.932 1 98.44 49 LEU B O 1
ATOM 2435 N N . PRO B 1 50 ? 16.047 0.816 2.379 1 98.19 50 PRO B N 1
ATOM 2436 C CA . PRO B 1 50 ? 17.266 0.657 1.589 1 98.19 50 PRO B CA 1
ATOM 2437 C C . PRO B 1 50 ? 18.531 0.847 2.418 1 98.19 50 PRO B C 1
ATOM 2439 O O . PRO B 1 50 ? 18.562 1.696 3.312 1 98.19 50 PRO B O 1
ATOM 2442 N N . HIS B 1 51 ? 19.578 0.191 2.057 1 97.31 51 HIS B N 1
ATOM 2443 C CA . HIS B 1 51 ? 20.828 0.23 2.809 1 97.31 51 HIS B CA 1
ATOM 2444 C C . HIS B 1 51 ? 21.609 1.495 2.494 1 97.31 51 HIS B C 1
ATOM 2446 O O . HIS B 1 51 ? 22.656 1.748 3.104 1 97.31 51 HIS B O 1
ATOM 2452 N N . ASP B 1 52 ? 21.094 2.287 1.554 1 96.25 52 ASP B N 1
ATOM 2453 C CA . ASP B 1 52 ? 21.641 3.619 1.312 1 96.25 52 ASP B CA 1
ATOM 2454 C C . ASP B 1 52 ? 21.422 4.527 2.52 1 96.25 52 ASP B C 1
ATOM 2456 O O . ASP B 1 52 ? 22.078 5.566 2.645 1 96.25 52 ASP B O 1
ATOM 2460 N N . PHE B 1 53 ? 20.484 4.129 3.398 1 97.81 53 PHE B N 1
ATOM 2461 C CA . PHE B 1 53 ? 20.141 4.879 4.602 1 97.81 53 PHE B CA 1
ATOM 2462 C C . PHE B 1 53 ? 20.734 4.211 5.84 1 97.81 53 PHE B C 1
ATOM 2464 O O . PHE B 1 53 ? 21.203 3.08 5.773 1 97.81 53 PHE B O 1
ATOM 2471 N N . PRO B 1 54 ? 20.734 5.023 6.953 1 96.94 54 PRO B N 1
ATOM 2472 C CA . PRO B 1 54 ? 21.062 4.344 8.211 1 96.94 54 PRO B CA 1
ATOM 2473 C C . PRO B 1 54 ? 20.141 3.156 8.5 1 96.94 54 PRO B C 1
ATOM 2475 O O . PRO B 1 54 ? 19.094 3.014 7.867 1 96.94 54 PRO B O 1
ATOM 2478 N N . ALA B 1 55 ? 20.594 2.314 9.391 1 96.88 55 ALA B N 1
ATOM 2479 C CA . ALA B 1 55 ? 19.781 1.163 9.773 1 96.88 55 ALA B CA 1
ATOM 2480 C C . ALA B 1 55 ? 18.359 1.588 10.125 1 96.88 55 ALA B C 1
ATOM 2482 O O . ALA B 1 55 ? 18.156 2.629 10.758 1 96.88 55 ALA B O 1
ATOM 2483 N N . TRP B 1 56 ? 17.422 0.724 9.758 1 97.25 56 TRP B N 1
ATOM 2484 C CA . TRP B 1 56 ? 16.016 1.096 9.906 1 97.25 56 TRP B CA 1
ATOM 2485 C C . TRP B 1 56 ? 15.68 1.371 11.367 1 97.25 56 TRP B C 1
ATOM 2487 O O . TRP B 1 56 ? 14.844 2.23 11.664 1 97.25 56 TRP B O 1
ATOM 2497 N N . GLN B 1 57 ? 16.344 0.707 12.242 1 97.44 57 GLN B N 1
ATOM 2498 C CA . GLN B 1 57 ? 16.094 0.923 13.664 1 97.44 57 GLN B CA 1
ATOM 2499 C C . GLN B 1 57 ? 16.438 2.352 14.078 1 97.44 57 GLN B C 1
ATOM 2501 O O . GLN B 1 57 ? 15.719 2.965 14.867 1 97.44 57 GLN B O 1
ATOM 2506 N N . THR B 1 58 ? 17.562 2.789 13.609 1 96.75 58 THR B N 1
ATOM 2507 C CA . THR B 1 58 ? 17.984 4.152 13.883 1 96.75 58 THR B CA 1
ATOM 2508 C C . THR B 1 58 ? 17 5.164 13.32 1 96.75 58 THR B C 1
ATOM 2510 O O . THR B 1 58 ? 16.594 6.102 14.016 1 96.75 58 THR B O 1
ATOM 2513 N N . VAL B 1 59 ? 16.625 4.977 12.109 1 97.94 59 VAL B N 1
ATOM 2514 C CA . VAL B 1 59 ? 15.695 5.887 11.461 1 97.94 59 VAL B CA 1
ATOM 2515 C C . VAL B 1 59 ? 14.359 5.875 12.195 1 97.94 59 VAL B C 1
ATOM 2517 O O . VAL B 1 59 ? 13.766 6.93 12.438 1 97.94 59 VAL B O 1
ATOM 2520 N N . TYR B 1 60 ? 13.922 4.68 12.547 1 97.56 60 TYR B N 1
ATOM 2521 C CA . TYR B 1 60 ? 12.664 4.547 13.281 1 97.56 60 TYR B CA 1
ATOM 2522 C C . TYR B 1 60 ? 12.734 5.254 14.625 1 97.56 60 TYR B C 1
ATOM 2524 O O . TYR B 1 60 ? 11.766 5.867 15.062 1 97.56 60 TYR B O 1
ATOM 2532 N N . TYR B 1 61 ? 13.859 5.145 15.258 1 96.38 61 TYR B N 1
ATOM 2533 C CA . TYR B 1 61 ? 14.062 5.836 16.516 1 96.38 61 TYR B CA 1
ATOM 2534 C C . TYR B 1 61 ? 13.852 7.34 16.359 1 96.38 61 TYR B C 1
ATOM 2536 O O . TYR B 1 61 ? 13.109 7.949 17.141 1 96.38 61 TYR B O 1
ATOM 2544 N N . TYR B 1 62 ? 14.469 7.91 15.461 1 95.06 62 TYR B N 1
ATOM 2545 C CA . TYR B 1 62 ? 14.359 9.352 15.266 1 95.06 62 TYR B CA 1
ATOM 2546 C C . TYR B 1 62 ? 12.953 9.734 14.812 1 95.06 62 TYR B C 1
ATOM 2548 O O . TYR B 1 62 ? 12.43 10.773 15.219 1 95.06 62 TYR B O 1
ATOM 2556 N N . PHE B 1 63 ? 12.367 8.898 13.977 1 97.56 63 PHE B N 1
ATOM 2557 C CA . PHE B 1 63 ? 10.969 9.117 13.602 1 97.56 63 PHE B CA 1
ATOM 2558 C C . PHE B 1 63 ? 10.086 9.219 14.844 1 97.56 63 PHE B C 1
ATOM 2560 O O . PHE B 1 63 ? 9.312 10.164 14.977 1 97.56 63 PHE B O 1
ATOM 2567 N N . ARG B 1 64 ? 10.219 8.25 15.672 1 96.5 64 ARG B N 1
ATOM 2568 C CA . ARG B 1 64 ? 9.422 8.219 16.891 1 96.5 64 ARG B CA 1
ATOM 2569 C C . ARG B 1 64 ? 9.75 9.406 17.797 1 96.5 64 ARG B C 1
ATOM 2571 O O . ARG B 1 64 ? 8.852 10.031 18.359 1 96.5 64 ARG B O 1
ATOM 2578 N N . ALA B 1 65 ? 10.984 9.711 17.969 1 93.69 65 ALA B N 1
ATOM 2579 C CA . ALA B 1 65 ? 11.422 10.812 18.812 1 93.69 65 ALA B CA 1
ATOM 2580 C C . ALA B 1 65 ? 10.875 12.148 18.312 1 93.69 65 ALA B C 1
ATOM 2582 O O . ALA B 1 65 ? 10.336 12.938 19.078 1 93.69 65 ALA B O 1
ATOM 2583 N N . TRP B 1 66 ? 10.984 12.375 17.016 1 93.62 66 TRP B N 1
ATOM 2584 C CA . TRP B 1 66 ? 10.508 13.617 16.422 1 93.62 66 TRP B CA 1
ATOM 2585 C C . TRP B 1 66 ? 8.984 13.695 16.469 1 93.62 66 TRP B C 1
ATOM 2587 O O . TRP B 1 66 ? 8.414 14.781 16.609 1 93.62 66 TRP B O 1
ATOM 2597 N N . SER B 1 67 ? 8.336 12.562 16.344 1 94.94 67 SER B N 1
ATOM 2598 C CA . SER B 1 67 ? 6.887 12.492 16.469 1 94.94 67 SER B CA 1
ATOM 2599 C C . SER B 1 67 ? 6.449 12.867 17.891 1 94.94 67 SER B C 1
ATOM 2601 O O . SER B 1 67 ? 5.504 13.633 18.062 1 94.94 67 SER B O 1
ATOM 2603 N N . ALA B 1 68 ? 7.137 12.375 18.828 1 93.75 68 ALA B N 1
ATOM 2604 C CA . ALA B 1 68 ? 6.773 12.547 20.234 1 93.75 68 ALA B CA 1
ATOM 2605 C C . ALA B 1 68 ? 6.848 14.016 20.641 1 93.75 68 ALA B C 1
ATOM 2607 O O . ALA B 1 68 ? 6.023 14.484 21.438 1 93.75 68 ALA B O 1
ATOM 2608 N N . ILE B 1 69 ? 7.797 14.695 20.125 1 92.31 69 ILE B N 1
ATOM 2609 C CA . ILE B 1 69 ? 7.969 16.078 20.547 1 92.31 69 ILE B CA 1
ATOM 2610 C C . ILE B 1 69 ? 7.203 17 19.594 1 92.31 69 ILE B C 1
ATOM 2612 O O . ILE B 1 69 ? 7.27 18.234 19.734 1 92.31 69 ILE B O 1
ATOM 2616 N N . GLY B 1 70 ? 6.551 16.469 18.594 1 93.25 70 GLY B N 1
ATOM 2617 C CA . GLY B 1 70 ? 5.688 17.234 17.703 1 93.25 70 GLY B CA 1
ATOM 2618 C C . GLY B 1 70 ? 6.453 18 16.641 1 93.25 70 GLY B C 1
ATOM 2619 O O . GLY B 1 70 ? 5.98 19.016 16.125 1 93.25 70 GLY B O 1
ATOM 2620 N N . GLU B 1 71 ? 7.605 17.5 16.297 1 93.31 71 GLU B N 1
ATOM 2621 C CA . GLU B 1 71 ? 8.477 18.203 15.352 1 93.31 71 GLU B CA 1
ATOM 2622 C C . GLU B 1 71 ? 7.863 18.234 13.953 1 93.31 71 GLU B C 1
ATOM 2624 O O . GLU B 1 71 ? 7.922 19.25 13.258 1 93.31 71 GLU B O 1
ATOM 2629 N N . PHE B 1 72 ? 7.297 17.156 13.523 1 96.25 72 PHE B N 1
ATOM 2630 C CA . PHE B 1 72 ? 6.719 17.094 12.188 1 96.25 72 PHE B CA 1
ATOM 2631 C C . PHE B 1 72 ? 5.531 18.047 12.062 1 96.25 72 PHE B C 1
ATOM 2633 O O . PHE B 1 72 ? 5.371 18.719 11.039 1 96.25 72 PHE B O 1
ATOM 2640 N N . LYS B 1 73 ? 4.727 18.078 13.102 1 96.38 73 LYS B N 1
ATOM 2641 C CA . LYS B 1 73 ? 3.584 18.984 13.102 1 96.38 73 LYS B CA 1
ATOM 2642 C C . LYS B 1 73 ? 4.043 20.438 13.078 1 96.38 73 LYS B C 1
ATOM 2644 O O . LYS B 1 73 ? 3.445 21.266 12.398 1 96.38 73 LYS B O 1
ATOM 2649 N N . ASN B 1 74 ? 5.066 20.703 13.836 1 95.06 74 ASN B N 1
ATOM 2650 C CA . ASN B 1 74 ? 5.633 22.047 13.836 1 95.06 74 ASN B CA 1
ATOM 2651 C C . ASN B 1 74 ? 6.145 22.438 12.445 1 95.06 74 ASN B C 1
ATOM 2653 O O . ASN B 1 74 ? 5.918 23.562 11.992 1 95.06 74 ASN B O 1
ATOM 2657 N N . LEU B 1 75 ? 6.828 21.547 11.891 1 96.56 75 LEU B N 1
ATOM 2658 C CA . LEU B 1 75 ? 7.34 21.781 10.547 1 96.56 75 LEU B CA 1
ATOM 2659 C C . LEU B 1 75 ? 6.195 21.984 9.555 1 96.56 75 LEU B C 1
ATOM 2661 O O . LEU B 1 75 ? 6.25 22.891 8.711 1 96.56 75 LEU B O 1
ATOM 2665 N N . LEU B 1 76 ? 5.168 21.188 9.641 1 97.56 76 LEU B N 1
ATOM 2666 C CA . LEU B 1 76 ? 3.99 21.312 8.789 1 97.56 76 LEU B CA 1
ATOM 2667 C C . LEU B 1 76 ? 3.387 22.703 8.906 1 97.56 76 LEU B C 1
ATOM 2669 O O . LEU B 1 76 ? 3.131 23.359 7.891 1 97.56 76 LEU B O 1
ATOM 2673 N N . ASP B 1 77 ? 3.213 23.141 10.117 1 96.5 77 ASP B N 1
ATOM 2674 C CA . ASP B 1 77 ? 2.611 24.453 10.352 1 96.5 77 ASP B CA 1
ATOM 2675 C C . ASP B 1 77 ? 3.461 25.562 9.742 1 96.5 77 ASP B C 1
ATOM 2677 O O . ASP B 1 77 ? 2.934 26.5 9.125 1 96.5 77 ASP B O 1
ATOM 2681 N N . SER B 1 78 ? 4.734 25.453 9.938 1 96.12 78 SER B N 1
ATOM 2682 C CA . SER B 1 78 ? 5.645 26.453 9.383 1 96.12 78 SER B CA 1
ATOM 2683 C C . SER B 1 78 ? 5.586 26.469 7.855 1 96.12 78 SER B C 1
ATOM 2685 O O . SER B 1 78 ? 5.625 27.531 7.234 1 96.12 78 SER B O 1
ATOM 2687 N N . LEU B 1 79 ? 5.492 25.297 7.297 1 97.12 79 LEU B N 1
ATOM 2688 C CA . LEU B 1 79 ? 5.434 25.172 5.844 1 97.12 79 LEU B CA 1
ATOM 2689 C C . LEU B 1 79 ? 4.133 25.75 5.301 1 97.12 79 LEU B C 1
ATOM 2691 O O . LEU B 1 79 ? 4.137 26.438 4.273 1 97.12 79 LEU B O 1
ATOM 2695 N N . VAL B 1 80 ? 3.033 25.438 5.969 1 96.69 80 VAL B N 1
ATOM 2696 C CA . VAL B 1 80 ? 1.749 26 5.551 1 96.69 80 VAL B CA 1
ATOM 2697 C C . VAL B 1 80 ? 1.817 27.516 5.547 1 96.69 80 VAL B C 1
ATOM 2699 O O . VAL B 1 80 ? 1.437 28.156 4.566 1 96.69 80 VAL B O 1
ATOM 2702 N N . ALA B 1 81 ? 2.354 28.078 6.609 1 96.06 81 ALA B N 1
ATOM 2703 C CA . ALA B 1 81 ? 2.465 29.531 6.734 1 96.06 81 ALA B CA 1
ATOM 2704 C C . ALA B 1 81 ? 3.314 30.109 5.609 1 96.06 81 ALA B C 1
ATOM 2706 O O . ALA B 1 81 ? 2.932 31.109 4.988 1 96.06 81 ALA B O 1
ATOM 2707 N N . GLU B 1 82 ? 4.395 29.453 5.379 1 95.62 82 GLU B N 1
ATOM 2708 C CA . GLU B 1 82 ? 5.32 29.938 4.363 1 95.62 82 GLU B CA 1
ATOM 2709 C C . GLU B 1 82 ? 4.707 29.859 2.971 1 95.62 82 GLU B C 1
ATOM 2711 O O . GLU B 1 82 ? 4.812 30.812 2.184 1 95.62 82 GLU B O 1
ATOM 2716 N N . VAL B 1 83 ? 4.109 28.734 2.631 1 95.56 83 VAL B N 1
ATOM 2717 C CA . VAL B 1 83 ? 3.533 28.531 1.306 1 95.56 83 VAL B CA 1
ATOM 2718 C C . VAL B 1 83 ? 2.383 29.516 1.087 1 95.56 83 VAL B C 1
ATOM 2720 O O . VAL B 1 83 ? 2.256 30.094 0.009 1 95.56 83 VAL B O 1
ATOM 2723 N N . ARG B 1 84 ? 1.575 29.734 2.1 1 94.31 84 ARG B N 1
ATOM 2724 C CA . ARG B 1 84 ? 0.484 30.703 2.006 1 94.31 84 ARG B CA 1
ATOM 2725 C C . ARG B 1 84 ? 1.018 32.125 1.79 1 94.31 84 ARG B C 1
ATOM 2727 O O . ARG B 1 84 ? 0.511 32.844 0.944 1 94.31 84 ARG B O 1
ATOM 2734 N N . PHE B 1 85 ? 2.014 32.438 2.523 1 94.25 85 PHE B N 1
ATOM 2735 C CA . PHE B 1 85 ? 2.641 33.75 2.383 1 94.25 85 PHE B CA 1
ATOM 2736 C C . PHE B 1 85 ? 3.146 33.938 0.96 1 94.25 85 PHE B C 1
ATOM 2738 O O . PHE B 1 85 ? 2.912 35 0.361 1 94.25 85 PHE B O 1
ATOM 2745 N N . GLN B 1 86 ? 3.779 32.938 0.436 1 92.62 86 GLN B N 1
ATOM 2746 C CA . GLN B 1 86 ? 4.312 33 -0.919 1 92.62 86 GLN B CA 1
ATOM 2747 C C . GLN B 1 86 ? 3.193 33.125 -1.947 1 92.62 86 GLN B C 1
ATOM 2749 O O . GLN B 1 86 ? 3.375 33.719 -3.008 1 92.62 86 GLN B O 1
ATOM 2754 N N . GLU B 1 87 ? 2.059 32.625 -1.604 1 90.12 87 GLU B N 1
ATOM 2755 C CA . GLU B 1 87 ? 0.921 32.656 -2.52 1 90.12 87 GLU B CA 1
ATOM 2756 C C . GLU B 1 87 ? 0.091 33.906 -2.32 1 90.12 87 GLU B C 1
ATOM 2758 O O . GLU B 1 87 ? -1.01 34.031 -2.863 1 90.12 87 GLU B O 1
ATOM 2763 N N . GLY B 1 88 ? 0.57 34.812 -1.463 1 92.5 88 GLY B N 1
ATOM 2764 C CA . GLY B 1 88 ? -0.066 36.094 -1.257 1 92.5 88 GLY B CA 1
ATOM 2765 C C . GLY B 1 88 ? -1.22 36.031 -0.273 1 92.5 88 GLY B C 1
ATOM 2766 O O . GLY B 1 88 ? -2.09 36.906 -0.282 1 92.5 88 GLY B O 1
ATOM 2767 N N . GLN B 1 89 ? -1.267 35.031 0.482 1 93.75 89 GLN B N 1
ATOM 2768 C CA . GLN B 1 89 ? -2.316 34.875 1.481 1 93.75 89 GLN B CA 1
ATOM 2769 C C . GLN B 1 89 ? -1.773 35.094 2.891 1 93.75 89 GLN B C 1
ATOM 2771 O O . GLN B 1 89 ? -0.558 35.125 3.092 1 93.75 89 GLN B O 1
ATOM 2776 N N . THR B 1 90 ? -2.715 35.281 3.812 1 94.38 90 THR B N 1
ATOM 2777 C CA . THR B 1 90 ? -2.301 35.344 5.211 1 94.38 90 THR B CA 1
ATOM 2778 C C . THR B 1 90 ? -1.706 34 5.641 1 94.38 90 THR B C 1
ATOM 2780 O O . THR B 1 90 ? -2.238 32.938 5.297 1 94.38 90 THR B O 1
ATOM 2783 N N . PRO B 1 91 ? -0.587 34.062 6.273 1 94.56 91 PRO B N 1
ATOM 2784 C CA . PRO B 1 91 ? 0.065 32.812 6.695 1 94.56 91 PRO B CA 1
ATOM 2785 C C . PRO B 1 91 ? -0.863 31.891 7.496 1 94.56 91 PRO B C 1
ATOM 2787 O O . PRO B 1 91 ? -0.797 30.672 7.367 1 94.56 91 PRO B O 1
ATOM 2790 N N . GLU B 1 92 ? -1.717 32.5 8.234 1 94.19 92 GLU B N 1
ATOM 2791 C CA . GLU B 1 92 ? -2.666 31.734 9.023 1 94.19 92 GLU B CA 1
ATOM 2792 C C . GLU B 1 92 ? -4 31.594 8.297 1 94.19 92 GLU B C 1
ATOM 2794 O O . GLU B 1 92 ? -4.625 32.594 7.934 1 94.19 92 GLU B O 1
ATOM 2799 N N . PRO B 1 93 ? -4.43 30.375 8.07 1 93.62 93 PRO B N 1
ATOM 2800 C CA . PRO B 1 93 ? -5.719 30.188 7.398 1 93.62 93 PRO B CA 1
ATOM 2801 C C . PRO B 1 93 ? -6.906 30.594 8.273 1 93.62 93 PRO B C 1
ATOM 2803 O O . PRO B 1 93 ? -6.887 30.359 9.484 1 93.62 93 PRO B O 1
ATOM 2806 N N . SER B 1 94 ? -7.949 31.156 7.645 1 91.88 94 SER B N 1
ATOM 2807 C CA . SER B 1 94 ? -9.172 31.547 8.352 1 91.88 94 SER B CA 1
ATOM 2808 C C . SER B 1 94 ? -10.281 30.531 8.109 1 91.88 94 SER B C 1
ATOM 2810 O O . SER B 1 94 ? -11.297 30.531 8.812 1 91.88 94 SER B O 1
ATOM 2812 N N . VAL B 1 95 ? -10.078 29.734 7.07 1 91.5 95 VAL B N 1
ATOM 2813 C CA . VAL B 1 95 ? -11.055 28.719 6.703 1 91.5 95 VAL B CA 1
ATOM 2814 C C . VAL B 1 95 ? -10.383 27.344 6.637 1 91.5 95 VAL B C 1
ATOM 2816 O O . VAL B 1 95 ? -9.258 27.219 6.152 1 91.5 95 VAL B O 1
ATOM 2819 N N . ALA B 1 96 ? -11.07 26.344 7.152 1 92.81 96 ALA B N 1
ATOM 2820 C CA . ALA B 1 96 ? -10.633 24.953 7.023 1 92.81 96 ALA B CA 1
ATOM 2821 C C . ALA B 1 96 ? -11.727 24.094 6.418 1 92.81 96 ALA B C 1
ATOM 2823 O O . ALA B 1 96 ? -12.914 24.297 6.699 1 92.81 96 ALA B O 1
ATOM 2824 N N . VAL B 1 97 ? -11.32 23.25 5.57 1 92.31 97 VAL B N 1
ATOM 2825 C CA . VAL B 1 97 ? -12.203 22.25 4.973 1 92.31 97 VAL B CA 1
ATOM 2826 C C . VAL B 1 97 ? -11.914 20.875 5.574 1 92.31 97 VAL B C 1
ATOM 2828 O O . VAL B 1 97 ? -10.758 20.453 5.656 1 92.31 97 VAL B O 1
ATOM 2831 N N . VAL B 1 98 ? -13.008 20.188 6.02 1 91.19 98 VAL B N 1
ATOM 2832 C CA . VAL B 1 98 ? -12.812 18.922 6.711 1 91.19 98 VAL B CA 1
ATOM 2833 C C . VAL B 1 98 ? -13.5 17.797 5.934 1 91.19 98 VAL B C 1
ATOM 2835 O O . VAL B 1 98 ? -14.57 18 5.355 1 91.19 98 VAL B O 1
ATOM 2838 N N . ASP B 1 99 ? -12.891 16.672 5.902 1 89.88 99 ASP B N 1
ATOM 2839 C CA . ASP B 1 99 ? -13.438 15.461 5.301 1 89.88 99 ASP B CA 1
ATOM 2840 C C . ASP B 1 99 ? -12.898 14.211 5.992 1 89.88 99 ASP B C 1
ATOM 2842 O O . ASP B 1 99 ? -11.906 14.273 6.723 1 89.88 99 ASP B O 1
ATOM 2846 N N . ALA B 1 100 ? -13.664 13.148 5.84 1 90.19 100 ALA B N 1
ATOM 2847 C CA . ALA B 1 100 ? -13.281 11.883 6.465 1 90.19 100 ALA B CA 1
ATOM 2848 C C . ALA B 1 100 ? -12.93 10.836 5.406 1 90.19 100 ALA B C 1
ATOM 2850 O O . ALA B 1 100 ? -13.516 10.812 4.324 1 90.19 100 ALA B O 1
ATOM 2851 N N . GLN B 1 101 ? -11.984 10.062 5.754 1 90.12 101 GLN B N 1
ATOM 2852 C CA . GLN B 1 101 ? -11.578 8.945 4.906 1 90.12 101 GLN B CA 1
ATOM 2853 C C . GLN B 1 101 ? -11.43 7.664 5.727 1 90.12 101 GLN B C 1
ATOM 2855 O O . GLN B 1 101 ? -10.812 7.672 6.793 1 90.12 101 GLN B O 1
ATOM 2860 N N . SER B 1 102 ? -12.016 6.578 5.281 1 90 102 SER B N 1
ATOM 2861 C CA . SER B 1 102 ? -11.789 5.262 5.875 1 90 102 SER B CA 1
ATOM 2862 C C . SER B 1 102 ? -10.664 4.523 5.164 1 90 102 SER B C 1
ATOM 2864 O O . SER B 1 102 ? -10.594 4.52 3.932 1 90 102 SER B O 1
ATOM 2866 N N . VAL B 1 103 ? -9.75 4.023 5.922 1 90.25 103 VAL B N 1
ATOM 2867 C CA . VAL B 1 103 ? -8.609 3.293 5.387 1 90.25 103 VAL B CA 1
ATOM 2868 C C . VAL B 1 103 ? -8.586 1.876 5.953 1 90.25 103 VAL B C 1
ATOM 2870 O O . VAL B 1 103 ? -8.68 1.688 7.172 1 90.25 103 VAL B O 1
ATOM 2873 N N . ARG B 1 104 ? -8.438 0.907 5.078 1 87.94 104 ARG B N 1
ATOM 2874 C CA . ARG B 1 104 ? -8.391 -0.493 5.488 1 87.94 104 ARG B CA 1
ATOM 2875 C C . ARG B 1 104 ? -7.109 -0.795 6.262 1 87.94 104 ARG B C 1
ATOM 2877 O O . ARG B 1 104 ? -6.035 -0.298 5.918 1 87.94 104 ARG B O 1
ATOM 2884 N N . ALA B 1 105 ? -7.273 -1.664 7.301 1 84.62 105 ALA B N 1
ATOM 2885 C CA . ALA B 1 105 ? -6.109 -2.098 8.07 1 84.62 105 ALA B CA 1
ATOM 2886 C C . ALA B 1 105 ? -5.359 -3.211 7.348 1 84.62 105 ALA B C 1
ATOM 2888 O O . ALA B 1 105 ? -5.945 -3.945 6.547 1 84.62 105 ALA B O 1
ATOM 2889 N N . ALA B 1 106 ? -4.078 -3.256 7.645 1 78.31 106 ALA B N 1
ATOM 2890 C CA . ALA B 1 106 ? -3.295 -4.406 7.199 1 78.31 106 ALA B CA 1
ATOM 2891 C C . ALA B 1 106 ? -3.691 -5.668 7.961 1 78.31 106 ALA B C 1
ATOM 2893 O O . ALA B 1 106 ? -4.434 -5.602 8.945 1 78.31 106 ALA B O 1
ATOM 2894 N N . SER B 1 107 ? -3.322 -6.84 7.387 1 68.94 107 SER B N 1
ATOM 2895 C CA . SER B 1 107 ? -3.736 -8.133 7.922 1 68.94 107 SER B CA 1
ATOM 2896 C C . SER B 1 107 ? -2.979 -8.469 9.203 1 68.94 107 SER B C 1
ATOM 2898 O O . SER B 1 107 ? -2.809 -9.641 9.539 1 68.94 107 SER B O 1
ATOM 2900 N N . TYR B 1 108 ? -2.486 -7.5 9.922 1 66.81 108 TYR B N 1
ATOM 2901 C CA . TYR B 1 108 ? -1.871 -7.77 11.219 1 66.81 108 TYR B CA 1
ATOM 2902 C C . TYR B 1 108 ? -2.57 -6.992 12.328 1 66.81 108 TYR B C 1
ATOM 2904 O O . TYR B 1 108 ? -3.309 -6.039 12.055 1 66.81 108 TYR B O 1
ATOM 2912 N N . PRO B 1 109 ? -2.432 -7.547 13.453 1 60.38 109 PRO B N 1
ATOM 2913 C CA . PRO B 1 109 ? -3.113 -6.891 14.57 1 60.38 109 PRO B CA 1
ATOM 2914 C C . PRO B 1 109 ? -2.752 -5.414 14.695 1 60.38 109 PRO B C 1
ATOM 2916 O O . PRO B 1 109 ? -1.57 -5.062 14.742 1 60.38 109 PRO B O 1
ATOM 2919 N N . SER B 1 110 ? -3.639 -4.633 14.445 1 69.31 110 SER B N 1
ATOM 2920 C CA . SER B 1 110 ? -3.566 -3.18 14.578 1 69.31 110 SER B CA 1
ATOM 2921 C C . SER B 1 110 ? -4.914 -2.592 14.977 1 69.31 110 SER B C 1
ATOM 2923 O O . SER B 1 110 ? -5.938 -3.277 14.914 1 69.31 110 SER B O 1
ATOM 2925 N N . PRO B 1 111 ? -4.898 -1.438 15.609 1 66.38 111 PRO B N 1
ATOM 2926 C CA . PRO B 1 111 ? -6.195 -0.835 15.922 1 66.38 111 PRO B CA 1
ATOM 2927 C C . PRO B 1 111 ? -7.133 -0.793 14.719 1 66.38 111 PRO B C 1
ATOM 2929 O O . PRO B 1 111 ? -6.75 -0.312 13.648 1 66.38 111 PRO B O 1
ATOM 2932 N N . LYS B 1 112 ? -8.172 -1.538 14.828 1 76.69 112 LYS B N 1
ATOM 2933 C CA . LYS B 1 112 ? -9.086 -1.549 13.688 1 76.69 112 LYS B CA 1
ATOM 2934 C C . LYS B 1 112 ? -10.539 -1.639 14.156 1 76.69 112 LYS B C 1
ATOM 2936 O O . LYS B 1 112 ? -10.812 -2.137 15.25 1 76.69 112 LYS B O 1
ATOM 2941 N N . GLY B 1 113 ? -11.477 -0.914 13.5 1 69.56 113 GLY B N 1
ATOM 2942 C CA . GLY B 1 113 ? -12.922 -0.972 13.602 1 69.56 113 GLY B CA 1
ATOM 2943 C C . GLY B 1 113 ? -13.609 -1.139 12.266 1 69.56 113 GLY B C 1
ATOM 2944 O O . GLY B 1 113 ? -12.961 -1.121 11.219 1 69.56 113 GLY B O 1
ATOM 2945 N N . PHE B 1 114 ? -14.836 -1.514 12.297 1 74.5 114 PHE B N 1
ATOM 2946 C CA . PHE B 1 114 ? -15.562 -1.717 11.055 1 74.5 114 PHE B CA 1
ATOM 2947 C C . PHE B 1 114 ? -16.469 -0.523 10.75 1 74.5 114 PHE B C 1
ATOM 2949 O O . PHE B 1 114 ? -17.297 -0.146 11.578 1 74.5 114 PHE B O 1
ATOM 2956 N N . ASP B 1 115 ? -16.219 0.094 9.617 1 67.81 115 ASP B N 1
ATOM 2957 C CA . ASP B 1 115 ? -17.094 1.126 9.086 1 67.81 115 ASP B CA 1
ATOM 2958 C C . ASP B 1 115 ? -18.188 0.516 8.203 1 67.81 115 ASP B C 1
ATOM 2960 O O . ASP B 1 115 ? -17.953 0.193 7.039 1 67.81 115 ASP B O 1
ATOM 2964 N N . GLY B 1 116 ? -19.359 0.282 8.734 1 65.31 116 GLY B N 1
ATOM 2965 C CA . GLY B 1 116 ? -20.469 -0.368 8.039 1 65.31 116 GLY B CA 1
ATOM 2966 C C . GLY B 1 116 ? -20.906 0.378 6.793 1 65.31 116 GLY B C 1
ATOM 2967 O O . GLY B 1 116 ? -21.328 -0.237 5.812 1 65.31 116 GLY B O 1
ATOM 2968 N N . ASN B 1 117 ? -20.781 1.722 6.906 1 56.81 117 ASN B N 1
ATOM 2969 C CA . ASN B 1 117 ? -21.172 2.523 5.758 1 56.81 117 ASN B CA 1
ATOM 2970 C C . ASN B 1 117 ? -20.25 2.305 4.566 1 56.81 117 ASN B C 1
ATOM 2972 O O . ASN B 1 117 ? -20.703 2.213 3.426 1 56.81 117 ASN B O 1
ATOM 2976 N N . LYS B 1 118 ? -19.047 2.139 4.926 1 63.56 118 LYS B N 1
ATOM 2977 C CA . LYS B 1 118 ? -18.062 2.023 3.859 1 63.56 118 LYS B CA 1
ATOM 2978 C C . LYS B 1 118 ? -17.594 0.582 3.707 1 63.56 118 LYS B C 1
ATOM 2980 O O . LYS B 1 118 ? -16.906 0.248 2.736 1 63.56 118 LYS B O 1
ATOM 2985 N N . LYS B 1 119 ? -18.016 -0.405 4.574 1 66.38 119 LYS B N 1
ATOM 2986 C CA . LYS B 1 119 ? -17.641 -1.816 4.598 1 66.38 119 LYS B CA 1
ATOM 2987 C C . LYS B 1 119 ? -16.125 -1.983 4.664 1 66.38 119 LYS B C 1
ATOM 2989 O O . LYS B 1 119 ? -15.555 -2.75 3.891 1 66.38 119 LYS B O 1
ATOM 2994 N N . VAL B 1 120 ? -15.57 -1.084 5.523 1 73.5 120 VAL B N 1
ATOM 2995 C CA . VAL B 1 120 ? -14.117 -1.098 5.652 1 73.5 120 VAL B CA 1
ATOM 2996 C C . VAL B 1 120 ? -13.734 -1.414 7.094 1 73.5 120 VAL B C 1
ATOM 2998 O O . VAL B 1 120 ? -14.203 -0.761 8.031 1 73.5 120 VAL B O 1
ATOM 3001 N N . LYS B 1 121 ? -13 -2.434 7.277 1 80.75 121 LYS B N 1
ATOM 3002 C CA . LYS B 1 121 ? -12.383 -2.732 8.57 1 80.75 121 LYS B CA 1
ATOM 3003 C C . LYS B 1 121 ? -11 -2.096 8.68 1 80.75 121 LYS B C 1
ATOM 3005 O O . LYS B 1 121 ? -10.094 -2.428 7.914 1 80.75 121 LYS B O 1
ATOM 3010 N N . GLY B 1 122 ? -10.867 -1.057 9.516 1 92 122 GLY B N 1
ATOM 3011 C CA . GLY B 1 122 ? -9.602 -0.358 9.656 1 92 122 GLY B CA 1
ATOM 3012 C C . GLY B 1 122 ? -9.711 0.915 10.477 1 92 122 GLY B C 1
ATOM 3013 O O . GLY B 1 122 ? -10.219 0.896 11.602 1 92 122 GLY B O 1
ATOM 3014 N N . ILE B 1 123 ? -9.117 1.975 9.977 1 92.12 123 ILE B N 1
ATOM 3015 C CA . ILE B 1 123 ? -9.109 3.232 10.719 1 92.12 123 ILE B CA 1
ATOM 3016 C C . ILE B 1 123 ? -9.789 4.32 9.891 1 92.12 123 ILE B C 1
ATOM 3018 O O . ILE B 1 123 ? -10.125 4.109 8.727 1 92.12 123 ILE B O 1
ATOM 3022 N N . LYS B 1 124 ? -10.109 5.41 10.57 1 92.62 124 LYS B N 1
ATOM 3023 C CA . LYS B 1 124 ? -10.641 6.609 9.938 1 92.62 124 LYS B CA 1
ATOM 3024 C C . LYS B 1 124 ? -9.711 7.801 10.141 1 92.62 124 LYS B C 1
ATOM 3026 O O . LYS B 1 124 ? -9.148 7.977 11.227 1 92.62 124 LYS B O 1
ATOM 3031 N N . ARG B 1 125 ? -9.469 8.555 9.117 1 95.25 125 ARG B N 1
ATOM 3032 C CA . ARG B 1 125 ? -8.727 9.805 9.172 1 95.25 125 ARG B CA 1
ATOM 3033 C C . ARG B 1 125 ? -9.648 11 9 1 95.25 125 ARG B C 1
ATOM 3035 O O . ARG B 1 125 ? -10.32 11.125 7.973 1 95.25 125 ARG B O 1
ATOM 3042 N N . GLN B 1 126 ? -9.773 11.797 9.984 1 93.81 126 GLN B N 1
ATOM 3043 C CA . GLN B 1 126 ? -10.383 13.117 9.852 1 93.81 126 GLN B CA 1
ATOM 3044 C C . GLN B 1 126 ? -9.344 14.156 9.445 1 93.81 126 GLN B C 1
ATOM 3046 O O . GLN B 1 126 ? -8.422 14.453 10.203 1 93.81 126 GLN B O 1
ATOM 3051 N N . ILE B 1 127 ? -9.586 14.695 8.266 1 95.5 127 ILE B N 1
ATOM 3052 C CA . ILE B 1 127 ? -8.547 15.539 7.68 1 95.5 127 ILE B CA 1
ATOM 3053 C C . ILE B 1 127 ? -9.055 16.984 7.559 1 95.5 127 ILE B C 1
ATOM 3055 O O . ILE B 1 127 ? -10.195 17.203 7.16 1 95.5 127 ILE B O 1
ATOM 3059 N N . ALA B 1 128 ? -8.25 17.906 7.953 1 95.12 128 ALA B N 1
ATOM 3060 C CA . ALA B 1 128 ? -8.508 19.328 7.766 1 95.12 128 ALA B CA 1
ATOM 3061 C C . ALA B 1 128 ? -7.465 19.953 6.848 1 95.12 128 ALA B C 1
ATOM 3063 O O . ALA B 1 128 ? -6.258 19.797 7.062 1 95.12 128 ALA B O 1
ATOM 3064 N N . VAL B 1 129 ? -7.926 20.625 5.871 1 96.38 129 VAL B N 1
ATOM 3065 C CA . VAL B 1 129 ? -7.035 21.312 4.941 1 96.38 129 VAL B CA 1
ATOM 3066 C C . VAL B 1 129 ? -7.465 22.781 4.801 1 96.38 129 VAL B C 1
ATOM 3068 O O . VAL B 1 129 ? -8.602 23.125 5.137 1 96.38 129 VAL B O 1
ATOM 3071 N N . ASP B 1 130 ? -6.574 23.609 4.367 1 94 130 ASP B N 1
ATOM 3072 C CA . ASP B 1 130 ? -6.969 24.984 4.07 1 94 130 ASP B CA 1
ATOM 3073 C C . ASP B 1 130 ? -7.625 25.078 2.693 1 94 130 ASP B C 1
ATOM 3075 O O . ASP B 1 130 ? -7.891 24.062 2.055 1 94 130 ASP B O 1
ATOM 3079 N N . GLU B 1 131 ? -7.918 26.25 2.23 1 90.5 131 GLU B N 1
ATOM 3080 C CA . GLU B 1 131 ? -8.656 26.469 0.991 1 90.5 131 GLU B CA 1
ATOM 3081 C C . GLU B 1 131 ? -7.832 26.047 -0.223 1 90.5 131 GLU B C 1
ATOM 3083 O O . GLU B 1 131 ? -8.375 25.844 -1.308 1 90.5 131 GLU B O 1
ATOM 3088 N N . ASN B 1 132 ? -6.52 25.938 -0.007 1 91.62 132 ASN B N 1
ATOM 3089 C CA . ASN B 1 132 ? -5.641 25.531 -1.099 1 91.62 132 ASN B CA 1
ATOM 3090 C C . ASN B 1 132 ? -5.398 24.031 -1.093 1 91.62 132 ASN B C 1
ATOM 3092 O O . ASN B 1 132 ? -4.746 23.5 -1.993 1 91.62 132 ASN B O 1
ATOM 3096 N N . GLY B 1 133 ? -5.871 23.359 -0.059 1 93.88 133 GLY B N 1
ATOM 3097 C CA . GLY B 1 133 ? -5.707 21.922 0.03 1 93.88 133 GLY B CA 1
ATOM 3098 C C . GLY B 1 133 ? -4.516 21.5 0.869 1 93.88 133 GLY B C 1
ATOM 3099 O O . GLY B 1 133 ? -4.168 20.328 0.924 1 93.88 133 GLY B O 1
ATOM 3100 N N . HIS B 1 134 ? -3.881 22.484 1.493 1 95.88 134 HIS B N 1
ATOM 3101 C CA . HIS B 1 134 ? -2.744 22.156 2.344 1 95.88 134 HIS B CA 1
ATOM 3102 C C . HIS B 1 134 ? -3.201 21.562 3.67 1 95.88 134 HIS B C 1
ATOM 3104 O O . HIS B 1 134 ? -4.109 22.078 4.316 1 95.88 134 HIS B O 1
ATOM 3110 N N . LEU B 1 135 ? -2.598 20.484 4.012 1 97.25 135 LEU B N 1
ATOM 3111 C CA . LEU B 1 135 ? -2.951 19.797 5.254 1 97.25 135 LEU B CA 1
ATOM 3112 C C . LEU B 1 135 ? -2.691 20.688 6.461 1 97.25 135 LEU B C 1
ATOM 3114 O O . LEU B 1 135 ? -1.61 21.281 6.586 1 97.25 135 LEU B O 1
ATOM 3118 N N . LEU B 1 136 ? -3.664 20.828 7.266 1 97.31 136 LEU B N 1
ATOM 3119 C CA . LEU B 1 136 ? -3.516 21.578 8.508 1 97.31 136 LEU B CA 1
ATOM 3120 C C . LEU B 1 136 ? -3.357 20.641 9.695 1 97.31 136 LEU B C 1
ATOM 3122 O O . LEU B 1 136 ? -2.525 20.875 10.57 1 97.31 136 LEU B O 1
ATOM 3126 N N . ASP B 1 137 ? -4.211 19.641 9.695 1 97.06 137 ASP B N 1
ATOM 3127 C CA . ASP B 1 137 ? -4.156 18.641 10.758 1 97.06 137 ASP B CA 1
ATOM 3128 C C . ASP B 1 137 ? -4.953 17.391 10.375 1 97.06 137 ASP B C 1
ATOM 3130 O O . ASP B 1 137 ? -5.68 17.391 9.383 1 97.06 137 ASP B O 1
ATOM 3134 N N . VAL B 1 138 ? -4.734 16.391 11.148 1 97.38 138 VAL B N 1
ATOM 3135 C CA . VAL B 1 138 ? -5.43 15.125 10.93 1 97.38 138 VAL B CA 1
ATOM 3136 C C . VAL B 1 138 ? -5.629 14.406 12.266 1 97.38 138 VAL B C 1
ATOM 3138 O O . VAL B 1 138 ? -4.773 14.484 13.148 1 97.38 138 VAL B O 1
ATOM 3141 N N . LYS B 1 139 ? -6.742 13.844 12.422 1 96.62 139 LYS B N 1
ATOM 3142 C CA . LYS B 1 139 ? -7.035 12.984 13.57 1 96.62 139 LYS B CA 1
ATOM 3143 C C . LYS B 1 139 ? -7.418 11.578 13.117 1 96.62 139 LYS B C 1
ATOM 3145 O O . LYS B 1 139 ? -8.289 11.406 12.266 1 96.62 139 LYS B O 1
ATOM 3150 N N . THR B 1 140 ? -6.684 10.594 13.648 1 96.12 140 THR B N 1
ATOM 3151 C CA . THR B 1 140 ? -6.957 9.203 13.305 1 96.12 140 THR B CA 1
ATOM 3152 C C . THR B 1 140 ? -7.738 8.516 14.422 1 96.12 140 THR B C 1
ATOM 3154 O O . THR B 1 140 ? -7.461 8.734 15.602 1 96.12 140 THR B O 1
ATOM 3157 N N . THR B 1 141 ? -8.742 7.785 14.07 1 94.62 141 THR B N 1
ATOM 3158 C CA . THR B 1 141 ? -9.555 6.977 14.969 1 94.62 141 THR B CA 1
ATOM 3159 C C . THR B 1 141 ? -9.812 5.594 14.375 1 94.62 141 THR B C 1
ATOM 3161 O O . THR B 1 141 ? -9.477 5.336 13.219 1 94.62 141 THR B O 1
ATOM 3164 N N . THR B 1 142 ? -10.289 4.691 15.258 1 92.38 142 THR B N 1
ATOM 3165 C CA . THR B 1 142 ? -10.773 3.439 14.688 1 92.38 142 THR B CA 1
ATOM 3166 C C . THR B 1 142 ? -11.961 3.689 13.773 1 92.38 142 THR B C 1
ATOM 3168 O O . THR B 1 142 ? -12.68 4.68 13.93 1 92.38 142 THR B O 1
ATOM 3171 N N . ALA B 1 143 ? -12.18 2.799 12.852 1 89.38 143 ALA B N 1
ATOM 3172 C CA . ALA B 1 143 ? -13.148 3.023 11.781 1 89.38 143 ALA B CA 1
ATOM 3173 C C . ALA B 1 143 ? -14.57 3.07 12.32 1 89.38 143 ALA B C 1
ATOM 3175 O O . ALA B 1 143 ? -15.477 3.57 11.656 1 89.38 143 ALA B O 1
ATOM 3176 N N . ASN B 1 144 ? -14.836 2.594 13.484 1 87.19 144 ASN B N 1
ATOM 3177 C CA . ASN B 1 144 ? -16.188 2.52 14.023 1 87.19 144 ASN B CA 1
ATOM 3178 C C . ASN B 1 144 ? -16.609 3.838 14.672 1 87.19 144 ASN B C 1
ATOM 3180 O O . ASN B 1 144 ? -17.781 4.031 14.992 1 87.19 144 ASN B O 1
ATOM 3184 N N . ILE B 1 145 ? -15.688 4.719 14.852 1 86.31 145 ILE B N 1
ATOM 3185 C CA . ILE B 1 145 ? -16 6.023 15.422 1 86.31 145 ILE B CA 1
ATOM 3186 C C . ILE B 1 145 ? -16.75 6.867 14.391 1 86.31 145 ILE B C 1
ATOM 3188 O O . ILE B 1 145 ? -16.312 6.984 13.234 1 86.31 145 ILE B O 1
ATOM 3192 N N . HIS B 1 146 ? -17.797 7.398 14.766 1 85.75 146 HIS B N 1
ATOM 3193 C CA . HIS B 1 146 ? -18.625 8.211 13.883 1 85.75 146 HIS B CA 1
ATOM 3194 C C . HIS B 1 146 ? -17.875 9.477 13.445 1 85.75 146 HIS B C 1
ATOM 3196 O O . HIS B 1 146 ? -17.141 10.07 14.234 1 85.75 146 HIS B O 1
ATOM 3202 N N . ASP B 1 147 ? -18.188 9.953 12.25 1 83.31 147 ASP B N 1
ATOM 3203 C CA . ASP B 1 147 ? -17.516 11.109 11.664 1 83.31 147 ASP B CA 1
ATOM 3204 C C . ASP B 1 147 ? -17.703 12.352 12.539 1 83.31 147 ASP B C 1
ATOM 3206 O O . ASP B 1 147 ? -16.797 13.172 12.664 1 83.31 147 ASP B O 1
ATOM 3210 N N . SER B 1 148 ? -18.828 12.484 13.148 1 83.5 148 SER B N 1
ATOM 3211 C CA . SER B 1 148 ? -19.078 13.633 14.008 1 83.5 148 SER B CA 1
ATOM 3212 C C . SER B 1 148 ? -18.125 13.648 15.203 1 83.5 148 SER B C 1
ATOM 3214 O O . SER B 1 148 ? -17.547 14.688 15.539 1 83.5 148 SER B O 1
ATOM 3216 N N . LYS B 1 149 ? -18.031 12.516 15.844 1 85.88 149 LYS B N 1
ATOM 3217 C CA . LYS B 1 149 ? -17.141 12.414 16.984 1 85.88 149 LYS B CA 1
ATOM 3218 C C . LYS B 1 149 ? -15.68 12.625 16.562 1 85.88 149 LYS B C 1
ATOM 3220 O O . LYS B 1 149 ? -14.938 13.359 17.219 1 85.88 149 LYS B O 1
ATOM 3225 N N . GLY B 1 150 ? -15.281 11.969 15.5 1 89.31 150 GLY B N 1
ATOM 3226 C CA . GLY B 1 150 ? -13.938 12.172 14.977 1 89.31 150 GLY B CA 1
ATOM 3227 C C . GLY B 1 150 ? -13.672 13.609 14.578 1 89.31 150 GLY B C 1
ATOM 3228 O O . GLY B 1 150 ? -12.578 14.133 14.797 1 89.31 150 GLY B O 1
ATOM 3229 N N . GLY B 1 151 ? -14.625 14.188 13.992 1 88.25 151 GLY B N 1
ATOM 3230 C CA . GLY B 1 151 ? -14.523 15.586 13.602 1 88.25 151 GLY B CA 1
ATOM 3231 C C . GLY B 1 151 ? -14.281 16.516 14.781 1 88.25 151 GLY B C 1
ATOM 3232 O O . GLY B 1 151 ? -13.477 17.438 14.688 1 88.25 151 GLY B O 1
ATOM 3233 N N . LEU B 1 152 ? -14.984 16.25 15.844 1 87.38 152 LEU B N 1
ATOM 3234 C CA . LEU B 1 152 ? -14.812 17.062 17.047 1 87.38 152 LEU B CA 1
ATOM 3235 C C . LEU B 1 152 ? -13.383 16.953 17.578 1 87.38 152 LEU B C 1
ATOM 3237 O O . LEU B 1 152 ? -12.797 17.953 17.984 1 87.38 152 LEU B O 1
ATOM 3241 N N . MET B 1 153 ? -12.906 15.781 17.547 1 91.19 153 MET B N 1
ATOM 3242 C CA . MET B 1 153 ? -11.531 15.57 18 1 91.19 153 MET B CA 1
ATOM 3243 C C . MET B 1 153 ? -10.547 16.328 17.109 1 91.19 153 MET B C 1
ATOM 3245 O O . MET B 1 153 ? -9.594 16.922 17.609 1 91.19 153 MET B O 1
ATOM 3249 N N . LEU B 1 154 ? -10.812 16.266 15.859 1 93.25 154 LEU B N 1
ATOM 3250 C CA . LEU B 1 154 ? -9.977 17 14.914 1 93.25 154 LEU B CA 1
ATOM 3251 C C . LEU B 1 154 ? -10.047 18.5 15.18 1 93.25 154 LEU B C 1
ATOM 3253 O O . LEU B 1 154 ? -9.016 19.188 15.156 1 93.25 154 LEU B O 1
ATOM 3257 N N . LEU B 1 155 ? -11.195 19.016 15.414 1 89.62 155 LEU B N 1
ATOM 3258 C CA . LEU B 1 155 ? -11.383 20.438 15.625 1 89.62 155 LEU B CA 1
ATOM 3259 C C . LEU B 1 155 ? -10.664 20.906 16.891 1 89.62 155 LEU B C 1
ATOM 3261 O O . LEU B 1 155 ? -10.156 22.031 16.938 1 89.62 155 LEU B O 1
ATOM 3265 N N . ALA B 1 156 ? -10.656 20.062 17.859 1 88.88 156 ALA B N 1
ATOM 3266 C CA . ALA B 1 156 ? -9.914 20.391 19.078 1 88.88 156 ALA B CA 1
ATOM 3267 C C . ALA B 1 156 ? -8.43 20.594 18.781 1 88.88 156 ALA B C 1
ATOM 3269 O O . ALA B 1 156 ? -7.812 21.531 19.281 1 88.88 156 ALA B O 1
ATOM 3270 N N . LEU B 1 157 ? -7.906 19.719 17.969 1 90.62 157 LEU B N 1
ATOM 3271 C CA . LEU B 1 157 ? -6.508 19.844 17.562 1 90.62 157 LEU B CA 1
ATOM 3272 C C . LEU B 1 157 ? -6.281 21.094 16.734 1 90.62 157 LEU B C 1
ATOM 3274 O O . LEU B 1 157 ? -5.297 21.812 16.938 1 90.62 157 LEU B O 1
ATOM 3278 N N . LEU B 1 158 ? -7.188 21.297 15.891 1 91 158 LEU B N 1
ATOM 3279 C CA . LEU B 1 158 ? -7.078 22.406 14.945 1 91 158 LEU B CA 1
ATOM 3280 C C . LEU B 1 158 ? -7.129 23.75 15.672 1 91 158 LEU B C 1
ATOM 3282 O O . LEU B 1 158 ? -6.379 24.672 15.344 1 91 158 LEU B O 1
ATOM 3286 N N . THR B 1 159 ? -8.023 23.891 16.625 1 87.12 159 THR B N 1
ATOM 3287 C CA . THR B 1 159 ? -8.172 25.125 17.375 1 87.12 159 THR B CA 1
ATOM 3288 C C . THR B 1 159 ? -6.906 25.438 18.172 1 87.12 159 THR B C 1
ATOM 3290 O O . THR B 1 159 ? -6.535 26.594 18.344 1 87.12 159 THR B O 1
ATOM 3293 N N . ALA B 1 160 ? -6.273 24.453 18.609 1 87.12 160 ALA B N 1
ATOM 3294 C CA . ALA B 1 160 ? -5.047 24.625 19.375 1 87.12 160 ALA B CA 1
ATOM 3295 C C . ALA B 1 160 ? -3.906 25.125 18.5 1 87.12 160 ALA B C 1
ATOM 3297 O O . ALA B 1 160 ? -3.133 26 18.906 1 87.12 160 ALA B O 1
ATOM 3298 N N . SER B 1 161 ? -3.84 24.641 17.312 1 89.38 161 SER B N 1
ATOM 3299 C CA . SER B 1 161 ? -2.711 24.969 16.453 1 89.38 161 SER B CA 1
ATOM 3300 C C . SER B 1 161 ? -3.012 26.172 15.57 1 89.38 161 SER B C 1
ATOM 3302 O O . SER B 1 161 ? -2.102 26.906 15.18 1 89.38 161 SER B O 1
ATOM 3304 N N . HIS B 1 162 ? -4.293 26.328 15.25 1 92.31 162 HIS B N 1
ATOM 3305 C CA . HIS B 1 162 ? -4.727 27.406 14.375 1 92.31 162 HIS B CA 1
ATOM 3306 C C . HIS B 1 162 ? -5.914 28.156 14.969 1 92.31 162 HIS B C 1
ATOM 3308 O O . HIS B 1 162 ? -7.02 28.109 14.43 1 92.31 162 HIS B O 1
ATOM 3314 N N . PRO B 1 163 ? -5.672 28.969 15.914 1 87.81 163 PRO B N 1
ATOM 3315 C CA . PRO B 1 163 ? -6.766 29.641 16.625 1 87.81 163 PRO B CA 1
ATOM 3316 C C . PRO B 1 163 ? -7.488 30.672 15.758 1 87.81 163 PRO B C 1
ATOM 3318 O O . PRO B 1 163 ? -8.602 31.078 16.078 1 87.81 163 PRO B O 1
ATOM 3321 N N . VAL B 1 164 ? -6.945 31 14.664 1 89.88 164 VAL B N 1
ATOM 3322 C CA . VAL B 1 164 ? -7.504 32.031 13.797 1 89.88 164 VAL B CA 1
ATOM 3323 C C . VAL B 1 164 ? -8.641 31.453 12.961 1 89.88 164 VAL B C 1
ATOM 3325 O O . VAL B 1 164 ? -9.469 32.188 12.43 1 89.88 164 VAL B O 1
ATOM 3328 N N . ILE B 1 165 ? -8.672 30.203 12.805 1 90.19 165 ILE B N 1
ATOM 3329 C CA . ILE B 1 165 ? -9.703 29.578 11.984 1 90.19 165 ILE B CA 1
ATOM 3330 C C . ILE B 1 165 ? -11.078 29.812 12.609 1 90.19 165 ILE B C 1
ATOM 3332 O O . ILE B 1 165 ? -11.305 29.453 13.773 1 90.19 165 ILE B O 1
ATOM 3336 N N . LYS B 1 166 ? -11.992 30.391 11.805 1 87.06 166 LYS B N 1
ATOM 3337 C CA . LYS B 1 166 ? -13.32 30.719 12.328 1 87.06 166 LYS B CA 1
ATOM 3338 C C . LYS B 1 166 ? -14.414 30.031 11.508 1 87.06 166 LYS B C 1
ATOM 3340 O O . LYS B 1 166 ? -15.57 29.969 11.938 1 87.06 166 LYS B O 1
ATOM 3345 N N . LYS B 1 167 ? -14.016 29.516 10.344 1 89.5 167 LYS B N 1
ATOM 3346 C CA . LYS B 1 167 ? -14.984 28.875 9.461 1 89.5 167 LYS B CA 1
ATOM 3347 C C . LYS B 1 167 ? -14.523 27.469 9.07 1 89.5 167 LYS B C 1
ATOM 3349 O O . LYS B 1 167 ? -13.375 27.266 8.68 1 89.5 167 LYS B O 1
ATOM 3354 N N . ILE B 1 168 ? -15.445 26.562 9.227 1 89.12 168 ILE B N 1
ATOM 3355 C CA . ILE B 1 168 ? -15.195 25.172 8.852 1 89.12 168 ILE B CA 1
ATOM 3356 C C . ILE B 1 168 ? -16.188 24.734 7.781 1 89.12 168 ILE B C 1
ATOM 3358 O O . ILE B 1 168 ? -17.406 24.906 7.945 1 89.12 168 ILE B O 1
ATOM 3362 N N . LEU B 1 169 ? -15.695 24.25 6.688 1 88.06 169 LEU B N 1
ATOM 3363 C CA . LEU B 1 169 ? -16.516 23.641 5.652 1 88.06 169 LEU B CA 1
ATOM 3364 C C . LEU B 1 169 ? -16.5 22.109 5.77 1 88.06 169 LEU B C 1
ATOM 3366 O O . LEU B 1 169 ? -15.422 21.516 5.805 1 88.06 169 LEU B O 1
ATOM 3370 N N . ALA B 1 170 ? -17.656 21.516 6 1 84.88 170 ALA B N 1
ATOM 3371 C CA . ALA B 1 170 ? -17.75 20.078 6.168 1 84.88 170 ALA B CA 1
ATOM 3372 C C . ALA B 1 170 ? -18.906 19.5 5.363 1 84.88 170 ALA B C 1
ATOM 3374 O O . ALA B 1 170 ? -19.781 20.234 4.895 1 84.88 170 ALA B O 1
ATOM 3375 N N . ASP B 1 171 ? -18.812 18.203 5.102 1 76.38 171 ASP B N 1
ATOM 3376 C CA . ASP B 1 171 ? -19.891 17.531 4.402 1 76.38 171 ASP B CA 1
ATOM 3377 C C . ASP B 1 171 ? -21.047 17.219 5.355 1 76.38 171 ASP B C 1
ATOM 3379 O O . ASP B 1 171 ? -20.969 17.5 6.551 1 76.38 171 ASP B O 1
ATOM 3383 N N . ARG B 1 172 ? -22.109 16.719 4.77 1 65.56 172 ARG B N 1
ATOM 3384 C CA . ARG B 1 172 ? -23.359 16.453 5.492 1 65.56 172 ARG B CA 1
ATOM 3385 C C . ARG B 1 172 ? -23.141 15.422 6.59 1 65.56 172 ARG B C 1
ATOM 3387 O O . ARG B 1 172 ? -23.938 15.336 7.531 1 65.56 172 ARG B O 1
ATOM 3394 N N . GLY B 1 173 ? -22.062 14.734 6.387 1 64.75 173 GLY B N 1
ATOM 3395 C CA . GLY B 1 173 ? -21.797 13.742 7.414 1 64.75 173 GLY B CA 1
ATOM 3396 C C . GLY B 1 173 ? -21.516 14.352 8.773 1 64.75 173 GLY B C 1
ATOM 3397 O O . GLY B 1 173 ? -21.609 13.664 9.797 1 64.75 173 GLY B O 1
ATOM 3398 N N . TYR B 1 174 ? -21.297 15.555 8.812 1 68.25 174 TYR B N 1
ATOM 3399 C CA . TYR B 1 174 ? -20.984 16.25 10.055 1 68.25 174 TYR B CA 1
ATOM 3400 C C . TYR B 1 174 ? -22.203 16.969 10.602 1 68.25 174 TYR B C 1
ATOM 3402 O O . TYR B 1 174 ? -22.094 17.844 11.469 1 68.25 174 TYR B O 1
ATOM 3410 N N . ARG B 1 175 ? -23.375 16.453 10.289 1 64 175 ARG B N 1
ATOM 3411 C CA . ARG B 1 175 ? -24.609 17.188 10.594 1 64 175 ARG B CA 1
ATOM 3412 C C . ARG B 1 175 ? -25.078 16.891 12.016 1 64 175 ARG B C 1
ATOM 3414 O O . ARG B 1 175 ? -24.5 16.047 12.711 1 64 175 ARG B O 1
ATOM 3421 N N . GLY B 1 176 ? -25.922 17.844 12.453 1 60.91 176 GLY B N 1
ATOM 3422 C CA . GLY B 1 176 ? -26.672 17.797 13.703 1 60.91 176 GLY B CA 1
ATOM 3423 C C . GLY B 1 176 ? -25.969 18.531 14.836 1 60.91 176 GLY B C 1
ATOM 3424 O O . GLY B 1 176 ? -25.625 19.703 14.695 1 60.91 176 GLY B O 1
ATOM 3425 N N . ASP B 1 177 ? -25.766 17.75 15.82 1 60.75 177 ASP B N 1
ATOM 3426 C CA . ASP B 1 177 ? -25.297 18.203 17.125 1 60.75 177 ASP B CA 1
ATOM 3427 C C . ASP B 1 177 ? -23.875 18.719 17.047 1 60.75 177 ASP B C 1
ATOM 3429 O O . ASP B 1 177 ? -23.453 19.562 17.844 1 60.75 177 ASP B O 1
ATOM 3433 N N . LEU B 1 178 ? -23.188 18.406 15.898 1 68.75 178 LEU B N 1
ATOM 3434 C CA . LEU B 1 178 ? -21.781 18.812 15.766 1 68.75 178 LEU B CA 1
ATOM 3435 C C . LEU B 1 178 ? -21.672 20.312 15.539 1 68.75 178 LEU B C 1
ATOM 3437 O O . LEU B 1 178 ? -20.781 20.969 16.109 1 68.75 178 LEU B O 1
ATOM 3441 N N . ILE B 1 179 ? -22.656 20.828 14.836 1 72.25 179 ILE B N 1
ATOM 3442 C CA . ILE B 1 179 ? -22.609 22.25 14.477 1 72.25 179 ILE B CA 1
ATOM 3443 C C . ILE B 1 179 ? -22.734 23.109 15.734 1 72.25 179 ILE B C 1
ATOM 3445 O O . ILE B 1 179 ? -21.938 24.031 15.938 1 72.25 179 ILE B O 1
ATOM 3449 N N . GLU B 1 180 ? -23.656 22.703 16.469 1 74.88 180 GLU B N 1
ATOM 3450 C CA . GLU B 1 180 ? -23.875 23.5 17.688 1 74.88 180 GLU B CA 1
ATOM 3451 C C . GLU B 1 180 ? -22.719 23.344 18.672 1 74.88 180 GLU B C 1
ATOM 3453 O O . GLU B 1 180 ? -22.297 24.328 19.297 1 74.88 180 GLU B O 1
ATOM 3458 N N . LEU B 1 181 ? -22.25 22.219 18.688 1 75.31 181 LEU B N 1
ATOM 3459 C CA . LEU B 1 181 ? -21.156 21.953 19.609 1 75.31 181 LEU B CA 1
ATOM 3460 C C . LEU B 1 181 ? -19.891 22.703 19.172 1 75.31 181 LEU B C 1
ATOM 3462 O O . LEU B 1 181 ? -19.188 23.281 20.016 1 75.31 181 LEU B O 1
ATOM 3466 N N . VAL B 1 182 ? -19.672 22.719 18 1 79.19 182 VAL B N 1
ATOM 3467 C CA . VAL B 1 182 ? -18.5 23.375 17.453 1 79.19 182 VAL B CA 1
ATOM 3468 C C . VAL B 1 182 ? -18.609 24.891 17.688 1 79.19 182 VAL B C 1
ATOM 3470 O O . VAL B 1 182 ? -17.641 25.531 18.109 1 79.19 182 VAL B O 1
ATOM 3473 N N . ARG B 1 183 ? -19.797 25.406 17.453 1 80.94 183 ARG B N 1
ATOM 3474 C CA . ARG B 1 183 ? -20 26.828 17.656 1 80.94 183 ARG B CA 1
ATOM 3475 C C . ARG B 1 183 ? -19.844 27.219 19.125 1 80.94 183 ARG B C 1
ATOM 3477 O O . ARG B 1 183 ? -19.141 28.172 19.438 1 80.94 183 ARG B O 1
ATOM 3484 N N . ASN B 1 184 ? -20.375 26.469 19.938 1 81.06 184 ASN B N 1
ATOM 3485 C CA . ASN B 1 184 ? -20.391 26.781 21.359 1 81.06 184 ASN B CA 1
ATOM 3486 C C . ASN B 1 184 ? -19.047 26.516 22 1 81.06 184 ASN B C 1
ATOM 3488 O O . ASN B 1 184 ? -18.609 27.281 22.875 1 81.06 184 ASN B O 1
ATOM 3492 N N . THR B 1 185 ? -18.422 25.531 21.578 1 78.12 185 THR B N 1
ATOM 3493 C CA . THR B 1 185 ? -17.203 25.078 22.25 1 78.12 185 THR B CA 1
ATOM 3494 C C . THR B 1 185 ? -15.977 25.766 21.656 1 78.12 185 THR B C 1
ATOM 3496 O O . THR B 1 185 ? -15.07 26.156 22.391 1 78.12 185 THR B O 1
ATOM 3499 N N . PHE B 1 186 ? -15.992 25.922 20.375 1 79.81 186 PHE B N 1
ATOM 3500 C CA . PHE B 1 186 ? -14.758 26.359 19.734 1 79.81 186 PHE B CA 1
ATOM 3501 C C . PHE B 1 186 ? -14.93 27.75 19.125 1 79.81 186 PHE B C 1
ATOM 3503 O O . PHE B 1 186 ? -13.953 28.375 18.703 1 79.81 186 PHE B O 1
ATOM 3510 N N . GLY B 1 187 ? -16.109 28.25 19.125 1 79.25 187 GLY B N 1
ATOM 3511 C CA . GLY B 1 187 ? -16.359 29.562 18.547 1 79.25 187 GLY B CA 1
ATOM 3512 C C . GLY B 1 187 ? -16.219 29.578 17.031 1 79.25 187 GLY B C 1
ATOM 3513 O O . GLY B 1 187 ? -15.867 30.625 16.453 1 79.25 187 GLY B O 1
ATOM 3514 N N . MET B 1 188 ? -16.312 28.406 16.453 1 81.69 188 MET B N 1
ATOM 3515 C CA . MET B 1 188 ? -16.172 28.297 15 1 81.69 188 MET B CA 1
ATOM 3516 C C . MET B 1 188 ? -17.516 28.062 14.336 1 81.69 188 MET B C 1
ATOM 3518 O O . MET B 1 188 ? -18.422 27.484 14.945 1 81.69 188 MET B O 1
ATOM 3522 N N . ASN B 1 189 ? -17.641 28.609 13.125 1 82.44 189 ASN B N 1
ATOM 3523 C CA . ASN B 1 189 ? -18.828 28.375 12.32 1 82.44 189 ASN B CA 1
ATOM 3524 C C . ASN B 1 189 ? -18.641 27.203 11.352 1 82.44 189 ASN B C 1
ATOM 3526 O O . ASN B 1 189 ? -17.688 27.203 10.57 1 82.44 189 ASN B O 1
ATOM 3530 N N . VAL B 1 190 ? -19.5 26.281 11.523 1 79.69 190 VAL B N 1
ATOM 3531 C CA . VAL B 1 190 ? -19.453 25.125 10.625 1 79.69 190 VAL B CA 1
ATOM 3532 C C . VAL B 1 190 ? -20.484 25.281 9.516 1 79.69 190 VAL B C 1
ATOM 3534 O O . VAL B 1 190 ? -21.672 25.516 9.797 1 79.69 190 VAL B O 1
ATOM 3537 N N . GLU B 1 191 ? -20.062 25.312 8.336 1 79.19 191 GLU B N 1
ATOM 3538 C CA . GLU B 1 191 ? -20.938 25.344 7.164 1 79.19 191 GLU B CA 1
ATOM 3539 C C . GLU B 1 191 ? -20.953 23.984 6.465 1 79.19 191 GLU B C 1
ATOM 3541 O O . GLU B 1 191 ? -19.906 23.469 6.074 1 79.19 191 GLU B O 1
ATOM 3546 N N . ILE B 1 192 ? -22.094 23.375 6.406 1 75 192 ILE B N 1
ATOM 3547 C CA . ILE B 1 192 ? -22.297 22.109 5.711 1 75 192 ILE B CA 1
ATOM 3548 C C . ILE B 1 192 ? -22.5 22.359 4.219 1 75 192 ILE B C 1
ATOM 3550 O O . ILE B 1 192 ? -23.406 23.109 3.834 1 75 192 ILE B O 1
ATOM 3554 N N . THR B 1 193 ? -21.547 21.906 3.467 1 68.12 193 THR B N 1
ATOM 3555 C CA . THR B 1 193 ? -21.656 22.094 2.025 1 68.12 193 THR B CA 1
ATOM 3556 C C . THR B 1 193 ? -22.5 20.984 1.399 1 68.12 193 THR B C 1
ATOM 3558 O O . THR B 1 193 ? -22.203 19.797 1.596 1 68.12 193 THR B O 1
ATOM 3561 N N . LEU B 1 194 ? -23.812 21.219 1.078 1 57.19 194 LEU B N 1
ATOM 3562 C CA . LEU B 1 194 ? -24.719 20.25 0.476 1 57.19 194 LEU B CA 1
ATOM 3563 C C . LEU B 1 194 ? -24.469 20.141 -1.026 1 57.19 194 LEU B C 1
ATOM 3565 O O . LEU B 1 194 ? -24.125 21.125 -1.678 1 57.19 194 LEU B O 1
ATOM 3569 N N . SER B 1 195 ? -24.109 18.922 -1.555 1 55.97 195 SER B N 1
ATOM 3570 C CA . SER B 1 195 ? -24.016 18.734 -2.998 1 55.97 195 SER B CA 1
ATOM 3571 C C . SER B 1 195 ? -25.297 19.141 -3.701 1 55.97 195 SER B C 1
ATOM 3573 O O . SER B 1 195 ? -25.328 19.281 -4.926 1 55.97 195 SER B O 1
ATOM 3575 N N . GLY B 1 196 ? -26.438 19.188 -3.111 1 47.78 196 GLY B N 1
ATOM 3576 C CA . GLY B 1 196 ? -27.688 19.172 -3.848 1 47.78 196 GLY B CA 1
ATOM 3577 C C . GLY B 1 196 ? -28.047 20.5 -4.477 1 47.78 196 GLY B C 1
ATOM 3578 O O . GLY B 1 196 ? -27.719 21.562 -3.928 1 47.78 196 GLY B O 1
ATOM 3579 N N . SER B 1 197 ? -27.781 20.594 -5.828 1 43.88 197 SER B N 1
ATOM 3580 C CA . SER B 1 197 ? -28.406 21.719 -6.504 1 43.88 197 SER B CA 1
ATOM 3581 C C . SER B 1 197 ? -29.922 21.688 -6.32 1 43.88 197 SER B C 1
ATOM 3583 O O . SER B 1 197 ? -30.516 20.609 -6.199 1 43.88 197 SER B O 1
ATOM 3585 N N . SER B 1 198 ? -30.531 22.672 -5.805 1 43.44 198 SER B N 1
ATOM 3586 C CA . SER B 1 198 ? -31.969 22.75 -5.988 1 43.44 198 SER B CA 1
ATOM 3587 C C . SER B 1 198 ? -32.375 22.234 -7.359 1 43.44 198 SER B C 1
ATOM 3589 O O . SER B 1 198 ? -33.438 21.625 -7.504 1 43.44 198 SER B O 1
ATOM 3591 N N . ASP B 1 199 ? -31.797 22.703 -8.438 1 47 199 ASP B N 1
ATOM 3592 C CA . ASP B 1 199 ? -32.281 22.5 -9.797 1 47 199 ASP B CA 1
ATOM 3593 C C . ASP B 1 199 ? -31.656 21.266 -10.43 1 47 199 ASP B C 1
ATOM 3595 O O . ASP B 1 199 ? -31.75 21.078 -11.648 1 47 199 ASP B O 1
ATOM 3599 N N . GLY B 1 200 ? -31.203 20.156 -9.914 1 47.41 200 GLY B N 1
ATOM 3600 C CA . GLY B 1 200 ? -30.781 18.891 -10.484 1 47.41 200 GLY B CA 1
ATOM 3601 C C . GLY B 1 200 ? -29.297 18.797 -10.734 1 47.41 200 GLY B C 1
ATOM 3602 O O . GLY B 1 200 ? -28.781 17.734 -11.094 1 47.41 200 GLY B O 1
ATOM 3603 N N . LYS B 1 201 ? -28.703 19.844 -11.086 1 48.19 201 LYS B N 1
ATOM 3604 C CA . LYS B 1 201 ? -27.312 19.75 -11.523 1 48.19 201 LYS B CA 1
ATOM 3605 C C . LYS B 1 201 ? -26.375 19.719 -10.32 1 48.19 201 LYS B C 1
ATOM 3607 O O . LYS B 1 201 ? -26.516 20.516 -9.391 1 48.19 201 LYS B O 1
ATOM 3612 N N . PHE B 1 202 ? -25.594 18.719 -10.141 1 47.19 202 PHE B N 1
ATOM 3613 C CA . PHE B 1 202 ? -24.562 18.516 -9.125 1 47.19 202 PHE B CA 1
ATOM 3614 C C . PHE B 1 202 ? -23.578 19.672 -9.102 1 47.19 202 PHE B C 1
ATOM 3616 O O . PHE B 1 202 ? -22.875 19.906 -10.094 1 47.19 202 PHE B O 1
ATOM 3623 N N . ILE B 1 203 ? -23.734 20.797 -8.453 1 46.59 203 ILE B N 1
ATOM 3624 C CA . ILE B 1 203 ? -22.688 21.812 -8.312 1 46.59 203 ILE B CA 1
ATOM 3625 C C . ILE B 1 203 ? -21.812 21.484 -7.102 1 46.59 203 ILE B C 1
ATOM 3627 O O . ILE B 1 203 ? -22.312 21.438 -5.973 1 46.59 203 ILE B O 1
ATOM 3631 N N . PRO B 1 204 ? -20.641 20.859 -7.363 1 52.19 204 PRO B N 1
ATOM 3632 C CA . PRO B 1 204 ? -19.766 20.625 -6.211 1 52.19 204 PRO B CA 1
ATOM 3633 C C . PRO B 1 204 ? -19.594 21.859 -5.34 1 52.19 204 PRO B C 1
ATOM 3635 O O . PRO B 1 204 ? -19.406 22.969 -5.859 1 52.19 204 PRO B O 1
ATOM 3638 N N . ALA B 1 205 ? -20.094 21.828 -4.23 1 54.62 205 ALA B N 1
ATOM 3639 C CA . ALA B 1 205 ? -19.875 22.969 -3.34 1 54.62 205 ALA B CA 1
ATOM 3640 C C . ALA B 1 205 ? -18.391 23.297 -3.232 1 54.62 205 ALA B C 1
ATOM 3642 O O . ALA B 1 205 ? -17.562 22.406 -3.057 1 54.62 205 ALA B O 1
ATOM 3643 N N . LYS B 1 206 ? -18.016 24.422 -3.775 1 56 206 LYS B N 1
ATOM 3644 C CA . LYS B 1 206 ? -16.641 24.906 -3.875 1 56 206 LYS B CA 1
ATOM 3645 C C . LYS B 1 206 ? -15.766 24.328 -2.764 1 56 206 LYS B C 1
ATOM 3647 O O . LYS B 1 206 ? -14.633 23.922 -3.008 1 56 206 LYS B O 1
ATOM 3652 N N . GLY B 1 207 ? -16.234 24.125 -1.503 1 61.69 207 GLY B N 1
ATOM 3653 C CA . GLY B 1 207 ? -15.375 23.766 -0.385 1 61.69 207 GLY B CA 1
ATOM 3654 C C . GLY B 1 207 ? -15.141 22.281 -0.267 1 61.69 207 GLY B C 1
ATOM 3655 O O . GLY B 1 207 ? -14.047 21.844 0.098 1 61.69 207 GLY B O 1
ATOM 3656 N N . ARG B 1 208 ? -15.898 21.547 -0.853 1 68.31 208 ARG B N 1
ATOM 3657 C CA . ARG B 1 208 ? -15.836 20.109 -0.646 1 68.31 208 ARG B CA 1
ATOM 3658 C C . ARG B 1 208 ? -14.812 19.453 -1.579 1 68.31 208 ARG B C 1
ATOM 3660 O O . ARG B 1 208 ? -14.086 18.547 -1.177 1 68.31 208 ARG B O 1
ATOM 3667 N N . TRP B 1 209 ? -14.609 20 -2.736 1 81.62 209 TRP B N 1
ATOM 3668 C CA . TRP B 1 209 ? -13.703 19.406 -3.711 1 81.62 209 TRP B CA 1
ATOM 3669 C C . TRP B 1 209 ? -12.258 19.531 -3.256 1 81.62 209 TRP B C 1
ATOM 3671 O O . TRP B 1 209 ? -11.43 18.672 -3.545 1 81.62 209 TRP B O 1
ATOM 3681 N N . VAL B 1 210 ? -12.016 20.516 -2.412 1 86.75 210 VAL B N 1
ATOM 3682 C CA . VAL B 1 210 ? -10.648 20.781 -1.978 1 86.75 210 VAL B CA 1
ATOM 3683 C C . VAL B 1 210 ? -10.156 19.641 -1.089 1 86.75 210 VAL B C 1
ATOM 3685 O O . VAL B 1 210 ? -9.062 19.109 -1.286 1 86.75 210 VAL B O 1
ATOM 3688 N N . ALA B 1 211 ? -11.016 19.219 -0.123 1 88.88 211 ALA B N 1
ATOM 3689 C CA . ALA B 1 211 ? -10.617 18.125 0.772 1 88.88 211 ALA B CA 1
ATOM 3690 C C . ALA B 1 211 ? -10.5 16.812 0.015 1 88.88 211 ALA B C 1
ATOM 3692 O O . ALA B 1 211 ? -9.602 16.016 0.281 1 88.88 211 ALA B O 1
ATOM 3693 N N . GLU B 1 212 ? -11.469 16.641 -0.965 1 84.06 212 GLU B N 1
ATOM 3694 C CA . GLU B 1 212 ? -11.43 15.422 -1.77 1 84.06 212 GLU B CA 1
ATOM 3695 C C . GLU B 1 212 ? -10.148 15.344 -2.59 1 84.06 212 GLU B C 1
ATOM 3697 O O . GLU B 1 212 ? -9.531 14.281 -2.686 1 84.06 212 GLU B O 1
ATOM 3702 N N . ARG B 1 213 ? -9.773 16.391 -3.113 1 87.81 213 ARG B N 1
ATOM 3703 C CA . ARG B 1 213 ? -8.539 16.453 -3.898 1 87.81 213 ARG B CA 1
ATOM 3704 C C . ARG B 1 213 ? -7.32 16.219 -3.016 1 87.81 213 ARG B C 1
ATOM 3706 O O . ARG B 1 213 ? -6.395 15.5 -3.4 1 87.81 213 ARG B O 1
ATOM 3713 N N . SER B 1 214 ? -7.301 16.828 -1.814 1 92 214 SER B N 1
ATOM 3714 C CA . SER B 1 214 ? -6.191 16.656 -0.881 1 92 214 SER B CA 1
ATOM 3715 C C . SER B 1 214 ? -6.051 15.203 -0.45 1 92 214 SER B C 1
ATOM 3717 O O . SER B 1 214 ? -4.938 14.688 -0.349 1 92 214 SER B O 1
ATOM 3719 N N . ILE B 1 215 ? -7.188 14.617 -0.214 1 90.31 215 ILE B N 1
ATOM 3720 C CA . ILE B 1 215 ? -7.188 13.211 0.164 1 90.31 215 ILE B CA 1
ATOM 3721 C C . ILE B 1 215 ? -6.625 12.367 -0.978 1 90.31 215 ILE B C 1
ATOM 3723 O O . ILE B 1 215 ? -5.859 11.43 -0.746 1 90.31 215 ILE B O 1
ATOM 3727 N N . SER B 1 216 ? -6.93 12.758 -2.215 1 87.75 216 SER B N 1
ATOM 3728 C CA . SER B 1 216 ? -6.391 12.047 -3.373 1 87.75 216 SER B CA 1
ATOM 3729 C C . SER B 1 216 ? -4.875 12.195 -3.455 1 87.75 216 SER B C 1
ATOM 3731 O O . SER B 1 216 ? -4.176 11.273 -3.877 1 87.75 216 SER B O 1
ATOM 3733 N N . TRP B 1 217 ? -4.387 13.359 -2.994 1 91.56 217 TRP B N 1
ATOM 3734 C CA . TRP B 1 217 ? -2.945 13.578 -2.998 1 91.56 217 TRP B CA 1
ATOM 3735 C C . TRP B 1 217 ? -2.25 12.648 -2.014 1 91.56 217 TRP B C 1
ATOM 3737 O O . TRP B 1 217 ? -1.133 12.188 -2.264 1 91.56 217 TRP B O 1
ATOM 3747 N N . LEU B 1 218 ? -2.902 12.383 -0.915 1 92.56 218 LEU B N 1
ATOM 3748 C CA . LEU B 1 218 ? -2.32 11.523 0.105 1 92.56 218 LEU B CA 1
ATOM 3749 C C . LEU B 1 218 ? -2.135 10.102 -0.427 1 92.56 218 LEU B C 1
ATOM 3751 O O . LEU B 1 218 ? -1.25 9.375 0.03 1 92.56 218 LEU B O 1
ATOM 3755 N N . ASP B 1 219 ? -2.877 9.773 -1.45 1 86.44 219 ASP B N 1
ATOM 3756 C CA . ASP B 1 219 ? -2.814 8.438 -2.027 1 86.44 219 ASP B CA 1
ATOM 3757 C C . ASP B 1 219 ? -1.484 8.203 -2.74 1 86.44 219 ASP B C 1
ATOM 3759 O O . ASP B 1 219 ? -1.114 7.062 -3.02 1 86.44 219 ASP B O 1
ATOM 3763 N N . ASN B 1 220 ? -0.804 9.289 -3.025 1 90.5 220 ASN B N 1
ATOM 3764 C CA . ASN B 1 220 ? 0.493 9.172 -3.684 1 90.5 220 ASN B CA 1
ATOM 3765 C C . ASN B 1 220 ? 1.573 8.703 -2.711 1 90.5 220 ASN B C 1
ATOM 3767 O O . ASN B 1 220 ? 2.68 8.359 -3.127 1 90.5 220 ASN B O 1
ATOM 3771 N N . PHE B 1 221 ? 1.27 8.766 -1.518 1 96.38 221 PHE B N 1
ATOM 3772 C CA . PHE B 1 221 ? 2.113 8.203 -0.473 1 96.38 221 PHE B CA 1
ATOM 3773 C C . PHE B 1 221 ? 1.634 6.809 -0.084 1 96.38 221 PHE B C 1
ATOM 3775 O O . PHE B 1 221 ? 0.677 6.668 0.681 1 96.38 221 PHE B O 1
ATOM 3782 N N . ARG B 1 222 ? 2.377 5.875 -0.497 1 95.25 222 ARG B N 1
ATOM 3783 C CA . ARG B 1 222 ? 1.877 4.504 -0.487 1 95.25 222 ARG B CA 1
ATOM 3784 C C . ARG B 1 222 ? 1.793 3.963 0.937 1 95.25 222 ARG B C 1
ATOM 3786 O O . ARG B 1 222 ? 1.084 2.988 1.194 1 95.25 222 ARG B O 1
ATOM 3793 N N . ARG B 1 223 ? 2.539 4.59 1.877 1 96.25 223 ARG B N 1
ATOM 3794 C CA . ARG B 1 223 ? 2.432 4.207 3.281 1 96.25 223 ARG B CA 1
ATOM 3795 C C . ARG B 1 223 ? 1.022 4.453 3.811 1 96.25 223 ARG B C 1
ATOM 3797 O O . ARG B 1 223 ? 0.588 3.803 4.762 1 96.25 223 ARG B O 1
ATOM 3804 N N . LEU B 1 224 ? 0.317 5.32 3.125 1 95.31 224 LEU B N 1
ATOM 3805 C CA . LEU B 1 224 ? -0.972 5.773 3.639 1 95.31 224 LEU B CA 1
ATOM 3806 C C . LEU B 1 224 ? -2.115 4.988 3.002 1 95.31 224 LEU B C 1
ATOM 3808 O O . LEU B 1 224 ? -3.275 5.156 3.385 1 95.31 224 LEU B O 1
ATOM 3812 N N . CYS B 1 225 ? -1.857 4.121 2.043 1 90.31 225 CYS B N 1
ATOM 3813 C CA . CYS B 1 225 ? -2.908 3.457 1.279 1 90.31 225 CYS B CA 1
ATOM 3814 C C . CYS B 1 225 ? -3.564 2.355 2.102 1 90.31 225 CYS B C 1
ATOM 3816 O O . CYS B 1 225 ? -4.684 1.936 1.803 1 90.31 225 CYS B O 1
ATOM 3818 N N . ARG B 1 226 ? -2.875 1.891 2.992 1 90.81 226 ARG B N 1
ATOM 3819 C CA . ARG B 1 226 ? -3.316 0.938 4.004 1 90.81 226 ARG B CA 1
ATOM 3820 C C . ARG B 1 226 ? -2.709 1.267 5.367 1 90.81 226 ARG B C 1
ATOM 3822 O O . ARG B 1 226 ? -1.623 1.844 5.445 1 90.81 226 ARG B O 1
ATOM 3829 N N . ASN B 1 227 ? -3.498 1.035 6.383 1 91.56 227 ASN B N 1
ATOM 3830 C CA . ASN B 1 227 ? -2.902 1.327 7.684 1 91.56 227 ASN B CA 1
ATOM 3831 C C . ASN B 1 227 ? -2.041 0.169 8.18 1 91.56 227 ASN B C 1
ATOM 3833 O O . ASN B 1 227 ? -2.557 -0.904 8.492 1 91.56 227 ASN B O 1
ATOM 3837 N N . TYR B 1 228 ? -0.783 0.413 8.234 1 91.38 228 TYR B N 1
ATOM 3838 C CA . TYR B 1 228 ? 0.191 -0.574 8.688 1 91.38 228 TYR B CA 1
ATOM 3839 C C . TYR B 1 228 ? 0.646 -0.277 10.109 1 91.38 228 TYR B C 1
ATOM 3841 O O . TYR B 1 228 ? 1.514 -0.969 10.648 1 91.38 228 TYR B O 1
ATOM 3849 N N . GLU B 1 229 ? 0.13 0.779 10.688 1 92.69 229 GLU B N 1
ATOM 3850 C CA . GLU B 1 229 ? 0.706 1.312 11.914 1 92.69 229 GLU B CA 1
ATOM 3851 C C . GLU B 1 229 ? 0.079 0.66 13.148 1 92.69 229 GLU B C 1
ATOM 3853 O O . GLU B 1 229 ? -1.118 0.369 13.156 1 92.69 229 GLU B O 1
ATOM 3858 N N . ASP B 1 230 ? 0.879 0.563 14.156 1 89.25 230 ASP B N 1
ATOM 3859 C CA . ASP B 1 230 ? 0.449 -0.117 15.375 1 89.25 230 ASP B CA 1
ATOM 3860 C C . ASP B 1 230 ? -0.394 0.807 16.25 1 89.25 230 ASP B C 1
ATOM 3862 O O . ASP B 1 230 ? -1.176 0.34 17.078 1 89.25 230 ASP B O 1
ATOM 3866 N N . THR B 1 231 ? -0.157 2.068 16.141 1 93.12 231 THR B N 1
ATOM 3867 C CA . THR B 1 231 ? -0.921 3.018 16.938 1 93.12 231 THR B CA 1
ATOM 3868 C C . THR B 1 231 ? -1.527 4.105 16.062 1 93.12 231 THR B C 1
ATOM 3870 O O . THR B 1 231 ? -1.009 4.398 14.977 1 93.12 231 THR B O 1
ATOM 3873 N N . LEU B 1 232 ? -2.586 4.641 16.578 1 94.31 232 LEU B N 1
ATOM 3874 C CA . LEU B 1 232 ? -3.271 5.715 15.859 1 94.31 232 LEU B CA 1
ATOM 3875 C C . LEU B 1 232 ? -2.385 6.953 15.766 1 94.31 232 LEU B C 1
ATOM 3877 O O . LEU B 1 232 ? -2.447 7.691 14.781 1 94.31 232 LEU B O 1
ATOM 3881 N N . GLU B 1 233 ? -1.598 7.141 16.75 1 94.75 233 GLU B N 1
ATOM 3882 C CA . GLU B 1 233 ? -0.703 8.297 16.734 1 94.75 233 GLU B CA 1
ATOM 3883 C C . GLU B 1 233 ? 0.344 8.18 15.641 1 94.75 233 GLU B C 1
ATOM 3885 O O . GLU B 1 233 ? 0.646 9.164 14.953 1 94.75 233 GLU B O 1
ATOM 3890 N N . VAL B 1 234 ? 0.908 7.004 15.477 1 95.94 234 VAL B N 1
ATOM 3891 C CA . VAL B 1 234 ? 1.884 6.805 14.414 1 95.94 234 VAL B CA 1
ATOM 3892 C C . VAL B 1 234 ? 1.207 6.973 13.055 1 95.94 234 VAL B C 1
ATOM 3894 O O . VAL B 1 234 ? 1.785 7.555 12.133 1 95.94 234 VAL B O 1
ATOM 3897 N N . ALA B 1 235 ? -0.015 6.457 12.961 1 96.44 235 ALA B N 1
ATOM 3898 C CA . ALA B 1 235 ? -0.785 6.652 11.734 1 96.44 235 ALA B CA 1
ATOM 3899 C C . ALA B 1 235 ? -0.964 8.133 11.43 1 96.44 235 ALA B C 1
ATOM 3901 O O . ALA B 1 235 ? -0.805 8.562 10.281 1 96.44 235 ALA B O 1
ATOM 3902 N N . ARG B 1 236 ? -1.244 8.883 12.445 1 97.25 236 ARG B N 1
ATOM 3903 C CA . ARG B 1 236 ? -1.383 10.328 12.305 1 97.25 236 ARG B CA 1
ATOM 3904 C C . ARG B 1 236 ? -0.081 10.953 11.812 1 97.25 236 ARG B C 1
ATOM 3906 O O . ARG B 1 236 ? -0.089 11.781 10.898 1 97.25 236 ARG B O 1
ATOM 3913 N N . GLN B 1 237 ? 0.992 10.531 12.367 1 97.94 237 GLN B N 1
ATOM 3914 C CA . GLN B 1 237 ? 2.289 11.102 12.031 1 97.94 237 GLN B CA 1
ATOM 3915 C C . GLN B 1 237 ? 2.65 10.836 10.578 1 97.94 237 GLN B C 1
ATOM 3917 O O . GLN B 1 237 ? 3.23 11.688 9.906 1 97.94 237 GLN B O 1
ATOM 3922 N N . MET B 1 238 ? 2.307 9.672 10.078 1 98.12 238 MET B N 1
ATOM 3923 C CA . MET B 1 238 ? 2.592 9.352 8.688 1 98.12 238 MET B CA 1
ATOM 3924 C C . MET B 1 238 ? 1.843 10.289 7.746 1 98.12 238 MET B C 1
ATOM 3926 O O . MET B 1 238 ? 2.369 10.68 6.703 1 98.12 238 MET B O 1
ATOM 3930 N N . VAL B 1 239 ? 0.634 10.68 8.109 1 98.31 239 VAL B N 1
ATOM 3931 C CA . VAL B 1 239 ? -0.134 11.617 7.301 1 98.31 239 VAL B CA 1
ATOM 3932 C C . VAL B 1 239 ? 0.521 12.992 7.344 1 98.31 239 VAL B C 1
ATOM 3934 O O . VAL B 1 239 ? 0.648 13.664 6.316 1 98.31 239 VAL B O 1
ATOM 3937 N N . ILE B 1 240 ? 0.935 13.375 8.516 1 98.44 240 ILE B N 1
ATOM 3938 C CA . ILE B 1 240 ? 1.577 14.672 8.695 1 98.44 240 ILE B CA 1
ATOM 3939 C C . ILE B 1 240 ? 2.852 14.734 7.852 1 98.44 240 ILE B C 1
ATOM 3941 O O . ILE B 1 240 ? 3.113 15.742 7.184 1 98.44 240 ILE B O 1
ATOM 3945 N N . ILE B 1 241 ? 3.605 13.695 7.855 1 98.44 241 ILE B N 1
ATOM 3946 C CA . ILE B 1 241 ? 4.844 13.617 7.086 1 98.44 241 ILE B CA 1
ATOM 3947 C C . ILE B 1 241 ? 4.535 13.766 5.598 1 98.44 241 ILE B C 1
ATOM 3949 O O . ILE B 1 241 ? 5.262 14.453 4.875 1 98.44 241 ILE B O 1
ATOM 3953 N N . ALA B 1 242 ? 3.5 13.141 5.156 1 98.44 242 ALA B N 1
ATOM 3954 C CA . ALA B 1 242 ? 3.078 13.312 3.77 1 98.44 242 ALA B CA 1
ATOM 3955 C C . ALA B 1 242 ? 2.748 14.766 3.471 1 98.44 242 ALA B C 1
ATOM 3957 O O . ALA B 1 242 ? 3.119 15.289 2.418 1 98.44 242 ALA B O 1
ATOM 3958 N N . GLY B 1 243 ? 2.008 15.414 4.383 1 98.12 243 GLY B N 1
ATOM 3959 C CA . GLY B 1 243 ? 1.732 16.844 4.238 1 98.12 243 GLY B CA 1
ATOM 3960 C C . GLY B 1 243 ? 2.988 17.688 4.133 1 98.12 243 GLY B C 1
ATOM 3961 O O . GLY B 1 243 ? 3.068 18.578 3.301 1 98.12 243 GLY B O 1
ATOM 3962 N N . VAL B 1 244 ? 3.939 17.344 4.988 1 98 244 VAL B N 1
ATOM 3963 C CA . VAL B 1 244 ? 5.223 18.047 4.973 1 98 244 VAL B CA 1
ATOM 3964 C C . VAL B 1 244 ? 5.883 17.875 3.605 1 98 244 VAL B C 1
ATOM 3966 O O . VAL B 1 244 ? 6.312 18.859 2.998 1 98 244 VAL B O 1
ATOM 3969 N N . ALA B 1 245 ? 5.938 16.656 3.139 1 97.88 245 ALA B N 1
ATOM 3970 C CA . ALA B 1 245 ? 6.57 16.391 1.852 1 97.88 245 ALA B CA 1
ATOM 3971 C C . ALA B 1 245 ? 5.891 17.156 0.728 1 97.88 245 ALA B C 1
ATOM 3973 O O . ALA B 1 245 ? 6.562 17.75 -0.122 1 97.88 245 ALA B O 1
ATOM 3974 N N . MET B 1 246 ? 4.605 17.188 0.715 1 96.88 246 MET B N 1
ATOM 3975 C CA . MET B 1 246 ? 3.855 17.875 -0.331 1 96.88 246 MET B CA 1
ATOM 3976 C C . MET B 1 246 ? 4.125 19.375 -0.296 1 96.88 246 MET B C 1
ATOM 3978 O O . MET B 1 246 ? 4.305 20.016 -1.341 1 96.88 246 MET B O 1
ATOM 3982 N N . LEU B 1 247 ? 4.172 19.922 0.886 1 97.12 247 LEU B N 1
ATOM 3983 C CA . LEU B 1 247 ? 4.367 21.359 1.026 1 97.12 247 LEU B CA 1
ATOM 3984 C C . LEU B 1 247 ? 5.809 21.75 0.707 1 97.12 247 LEU B C 1
ATOM 3986 O O . LEU B 1 247 ? 6.062 22.828 0.176 1 97.12 247 LEU B O 1
ATOM 3990 N N . LEU B 1 248 ? 6.781 20.875 1.081 1 96.75 248 LEU B N 1
ATOM 3991 C CA . LEU B 1 248 ? 8.164 21.109 0.691 1 96.75 248 LEU B CA 1
ATOM 3992 C C . LEU B 1 248 ? 8.297 21.188 -0.826 1 96.75 248 LEU B C 1
ATOM 3994 O O . LEU B 1 248 ? 9.023 22.031 -1.349 1 96.75 248 LEU B O 1
ATOM 3998 N N . ASN B 1 249 ? 7.594 20.312 -1.512 1 93.94 249 ASN B N 1
ATOM 3999 C CA . ASN B 1 249 ? 7.617 20.328 -2.971 1 93.94 249 ASN B CA 1
ATOM 4000 C C . ASN B 1 249 ? 6.992 21.594 -3.531 1 93.94 249 ASN B C 1
ATOM 4002 O O . ASN B 1 249 ? 7.445 22.125 -4.555 1 93.94 249 ASN B O 1
ATOM 4006 N N . ARG B 1 250 ? 5.973 22.047 -2.85 1 90.75 250 ARG B N 1
ATOM 4007 C CA . ARG B 1 250 ? 5.285 23.266 -3.285 1 90.75 250 ARG B CA 1
ATOM 4008 C C . ARG B 1 250 ? 6.148 24.5 -3.045 1 90.75 250 ARG B C 1
ATOM 4010 O O . ARG B 1 250 ? 6.145 25.438 -3.848 1 90.75 250 ARG B O 1
ATOM 4017 N N . LEU B 1 251 ? 6.828 24.547 -1.971 1 87.5 251 LEU B N 1
ATOM 4018 C CA . LEU B 1 251 ? 7.668 25.672 -1.572 1 87.5 251 LEU B CA 1
ATOM 4019 C C . LEU B 1 251 ? 8.766 25.922 -2.6 1 87.5 251 LEU B C 1
ATOM 4021 O O . LEU B 1 251 ? 9.078 27.062 -2.914 1 87.5 251 LEU B O 1
ATOM 4025 N N . THR B 1 252 ? 9.375 24.875 -3.174 1 77.12 252 THR B N 1
ATOM 4026 C CA . THR B 1 252 ? 10.555 25.047 -4.023 1 77.12 252 THR B CA 1
ATOM 4027 C C . THR B 1 252 ? 10.156 25.016 -5.5 1 77.12 252 THR B C 1
ATOM 4029 O O . THR B 1 252 ? 11.016 25.125 -6.379 1 77.12 252 THR B O 1
ATOM 4032 N N . ALA B 1 253 ? 8.906 24.688 -5.789 1 67.31 253 ALA B N 1
ATOM 4033 C CA . ALA B 1 253 ? 8.422 24.797 -7.164 1 67.31 253 ALA B CA 1
ATOM 4034 C C . ALA B 1 253 ? 8.234 26.25 -7.566 1 67.31 253 ALA B C 1
ATOM 4036 O O . ALA B 1 253 ? 8.281 26.578 -8.75 1 67.31 253 ALA B O 1
ATOM 4037 N N . ASN B 1 254 ? 8 27.047 -6.652 1 51.56 254 ASN B N 1
ATOM 4038 C CA . ASN B 1 254 ? 7.805 28.484 -6.891 1 51.56 254 ASN B CA 1
ATOM 4039 C C . ASN B 1 254 ? 9.125 29.25 -6.84 1 51.56 254 ASN B C 1
ATOM 4041 O O . ASN B 1 254 ? 10.008 28.922 -6.047 1 51.56 254 ASN B O 1
#

Solvent-accessible surface area (backbone atoms only — not comparable to full-atom values): 27014 Å² total; per-residue (Å²): 132,50,86,55,49,74,50,72,69,47,47,52,53,47,56,72,71,43,81,58,84,77,65,79,64,94,59,60,67,65,52,44,52,29,47,53,39,38,36,38,43,24,28,35,49,62,81,53,53,48,80,93,36,72,57,42,67,59,43,50,47,51,52,51,52,38,54,74,74,39,46,56,59,51,49,27,53,52,42,48,24,50,46,28,42,75,72,73,41,64,44,68,56,48,44,35,21,39,45,76,46,80,35,40,42,44,86,53,95,40,72,58,22,57,22,79,91,63,74,35,54,3,27,24,40,26,37,31,16,32,88,85,30,49,60,72,47,65,30,50,44,46,21,57,57,49,61,42,61,44,42,52,55,29,48,55,54,40,46,71,78,40,68,67,41,39,37,34,35,30,44,66,73,42,57,69,70,43,42,57,46,38,32,72,73,68,64,26,44,64,45,66,48,60,60,67,36,86,88,74,56,79,48,76,37,82,59,57,55,33,37,54,50,36,54,49,56,48,48,67,24,41,37,66,62,36,44,79,45,72,42,54,66,57,46,33,48,53,51,43,48,50,40,35,54,55,43,47,54,53,54,69,70,101,132,52,87,54,49,74,50,73,68,47,48,53,53,47,55,72,71,43,80,59,84,77,66,79,63,94,60,58,68,64,52,44,53,28,44,54,40,38,35,40,44,25,28,35,49,62,80,53,52,47,82,92,36,72,58,40,66,60,42,48,48,50,50,52,52,38,54,73,74,40,47,55,59,50,50,29,54,53,42,47,24,49,47,28,41,74,70,73,41,66,44,69,56,47,44,34,20,39,44,77,45,79,35,39,43,46,85,54,94,41,70,59,22,58,21,77,91,64,72,34,54,2,27,24,41,26,38,32,16,33,87,85,31,49,63,72,48,65,30,51,44,44,21,57,59,52,62,42,62,44,43,52,56,29,47,55,54,40,45,72,76,40,68,67,42,40,37,35,35,30,46,65,73,44,60,69,70,42,40,56,47,38,33,72,73,68,65,26,46,64,44,66,49,60,51,72,36,91,84,75,55,77,47,74,34,81,59,56,56,32,39,54,50,35,55,47,55,48,48,68,22,41,38,64,62,35,44,77,44,72,41,53,66,56,47,33,48,54,52,43,49,49,41,35,53,54,44,48,54,55,53,70,71,99

Nearest PDB structures (foldseek):
  5ejk-assembly1_H  TM=6.131E-01  e=2.239E-03  Rous sarcoma virus - Prague C
  1c1a-assembly1_B  TM=6.123E-01  e=4.266E-03  Rous sarcoma virus
  1a5v-assembly1_A  TM=6.131E-01  e=4.749E-03  Rous sarcoma virus (strain Schmidt-Ruppin)
  1vsh-assembly1_A  TM=6.574E-01  e=1.723E-02  Rous sarcoma virus (strain Schmidt-Ruppin)
  4h0f-assembly2_B  TM=4.854E-01  e=1.745E+00  Streptococcus agalactiae 2603V/R